Protein AF-K0TCQ5-F1 (afdb_monomer_lite)

Structure (mmCIF, N/CA/C/O backbone):
data_AF-K0TCQ5-F1
#
_entry.id   AF-K0TCQ5-F1
#
loop_
_atom_site.group_PDB
_atom_site.id
_atom_site.type_symbol
_atom_site.label_atom_id
_atom_site.label_alt_id
_atom_site.label_comp_id
_atom_site.label_asym_id
_atom_site.label_entity_id
_atom_site.label_seq_id
_atom_site.pdbx_PDB_ins_code
_atom_site.Cartn_x
_atom_site.Cartn_y
_atom_site.Cartn_z
_atom_site.occupancy
_atom_site.B_iso_or_equiv
_atom_site.auth_seq_id
_atom_site.auth_comp_id
_atom_site.auth_asym_id
_atom_site.auth_atom_id
_atom_site.pdbx_PDB_model_num
ATOM 1 N N . MET A 1 1 ? -23.735 -65.295 36.178 1.00 40.72 1 MET A N 1
ATOM 2 C CA . MET A 1 1 ? -23.630 -66.161 34.980 1.00 40.72 1 MET A CA 1
ATOM 3 C C . MET A 1 1 ? -24.907 -66.026 34.155 1.00 40.72 1 MET A C 1
ATOM 5 O O . MET A 1 1 ? -25.969 -66.213 34.727 1.00 40.72 1 MET A O 1
ATOM 9 N N . LYS A 1 2 ? -24.754 -65.728 32.850 1.00 41.25 2 LYS A N 1
ATOM 10 C CA . LYS A 1 2 ? -25.756 -65.654 31.752 1.00 41.25 2 LYS A CA 1
ATOM 11 C C . LYS A 1 2 ? -26.771 -64.496 31.845 1.00 41.25 2 LYS A C 1
ATOM 13 O O . LYS A 1 2 ? -27.712 -64.554 32.619 1.00 41.25 2 LYS A O 1
ATOM 18 N N . SER A 1 3 ? -26.485 -63.340 31.238 1.00 38.19 3 SER A N 1
ATOM 19 C CA . SER A 1 3 ? -26.512 -62.995 29.793 1.00 38.19 3 SER A CA 1
ATOM 20 C C . SER A 1 3 ? -27.933 -62.941 29.220 1.00 38.19 3 SER A C 1
ATOM 22 O O . SER A 1 3 ? -28.567 -63.977 29.031 1.00 38.19 3 SER A O 1
ATOM 24 N N . ARG A 1 4 ? -28.412 -61.718 28.955 1.00 47.84 4 ARG A N 1
ATOM 25 C CA . ARG A 1 4 ? -29.600 -61.395 28.155 1.00 47.84 4 ARG A CA 1
ATOM 26 C C . ARG A 1 4 ? -29.126 -60.575 26.956 1.00 47.84 4 ARG A C 1
ATOM 28 O O . ARG A 1 4 ? -28.666 -59.452 27.136 1.00 47.84 4 ARG A O 1
ATOM 35 N N . ASP A 1 5 ? -29.256 -61.155 25.769 1.00 48.56 5 ASP A N 1
ATOM 36 C CA . ASP A 1 5 ? -29.009 -60.499 24.487 1.00 48.56 5 ASP A CA 1
ATOM 37 C C . ASP A 1 5 ? -30.146 -59.523 24.157 1.00 48.56 5 ASP A C 1
ATOM 39 O O . ASP A 1 5 ? -31.309 -59.916 24.041 1.00 48.56 5 ASP A O 1
ATOM 43 N N . GLY A 1 6 ? -29.800 -58.246 23.995 1.00 47.75 6 GLY A N 1
ATOM 44 C CA . GLY A 1 6 ? -30.667 -57.205 23.449 1.00 47.75 6 G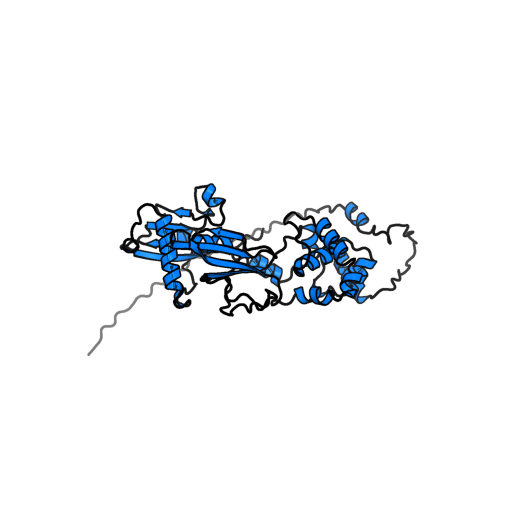LY A CA 1
ATOM 45 C C . GLY A 1 6 ? -30.266 -56.888 22.010 1.00 47.75 6 GLY A C 1
ATOM 46 O O . GLY A 1 6 ? -29.187 -56.356 21.768 1.00 47.75 6 GLY A O 1
ATOM 47 N N . ARG A 1 7 ? -31.139 -57.222 21.052 1.00 45.25 7 ARG A N 1
ATOM 48 C CA . ARG A 1 7 ? -31.020 -56.844 19.634 1.00 45.25 7 ARG A CA 1
ATOM 49 C C . ARG A 1 7 ? -31.186 -55.331 19.470 1.00 45.25 7 ARG A C 1
ATOM 51 O O . ARG A 1 7 ? -32.234 -54.794 19.815 1.00 45.25 7 ARG A O 1
ATOM 58 N N . VAL A 1 8 ? -30.196 -54.684 18.861 1.00 49.91 8 VAL A N 1
ATOM 59 C CA . VAL A 1 8 ? -30.285 -53.316 18.332 1.00 49.91 8 VAL A CA 1
ATOM 60 C C . VAL A 1 8 ? -30.713 -53.400 16.865 1.00 49.91 8 VAL A C 1
ATOM 62 O O . VAL A 1 8 ? -30.055 -54.058 16.060 1.00 49.91 8 VAL A O 1
ATOM 65 N N . GLY A 1 9 ? -31.842 -52.773 16.532 1.00 42.97 9 GLY A N 1
ATOM 66 C CA . GLY A 1 9 ? -32.308 -52.592 15.158 1.00 42.97 9 GLY A CA 1
ATOM 67 C C . GLY A 1 9 ? -31.630 -51.382 14.520 1.00 42.97 9 GLY A C 1
ATOM 68 O O . GLY A 1 9 ? -31.725 -50.275 15.044 1.00 42.97 9 GLY A O 1
ATOM 69 N N . ALA A 1 10 ? -30.946 -51.599 13.399 1.00 40.16 10 ALA A N 1
ATOM 70 C CA . ALA A 1 10 ? -30.372 -50.545 12.574 1.00 40.16 10 ALA A CA 1
ATOM 71 C C . ALA A 1 10 ? -31.459 -49.944 11.666 1.00 40.16 10 ALA A C 1
ATOM 73 O O . ALA A 1 10 ? -32.028 -50.643 10.827 1.00 40.16 10 ALA A O 1
ATOM 74 N N . ALA A 1 11 ? -31.746 -48.653 11.835 1.00 43.97 11 ALA A N 1
ATOM 75 C CA . ALA A 1 11 ? -32.572 -47.881 10.916 1.00 43.97 11 ALA A CA 1
ATOM 76 C C . ALA A 1 11 ? -31.704 -47.392 9.745 1.00 43.97 11 ALA A C 1
ATOM 78 O O . ALA A 1 11 ? -30.779 -46.603 9.931 1.00 43.97 11 ALA A O 1
ATOM 79 N N . GLN A 1 12 ? -31.993 -47.883 8.538 1.00 38.47 12 GLN A N 1
ATOM 80 C CA . GLN A 1 12 ? -31.442 -47.366 7.286 1.00 38.47 12 GLN A CA 1
ATOM 81 C C . GLN A 1 12 ? -32.159 -46.059 6.926 1.00 38.47 12 GLN A C 1
ATOM 83 O O . GLN A 1 12 ? -33.314 -46.075 6.507 1.00 38.47 12 GLN A O 1
ATOM 88 N N . GLY A 1 13 ? -31.473 -44.928 7.096 1.00 43.78 13 GLY A N 1
ATOM 89 C CA . GLY A 1 13 ? -31.882 -43.645 6.528 1.00 43.78 13 GLY A CA 1
ATOM 90 C C . GLY A 1 13 ? -31.473 -43.568 5.057 1.00 43.78 13 GLY A C 1
ATOM 91 O O . GLY A 1 13 ? -30.288 -43.649 4.739 1.00 43.78 13 GLY A O 1
ATOM 92 N N . GLN A 1 14 ? -32.454 -43.438 4.165 1.00 41.47 14 GLN A N 1
ATOM 93 C CA . GLN A 1 14 ? -32.250 -43.143 2.747 1.00 41.47 14 GLN A CA 1
ATOM 94 C C . GLN A 1 14 ? -31.788 -41.688 2.582 1.00 41.47 14 GLN A C 1
ATOM 96 O O . GLN A 1 14 ?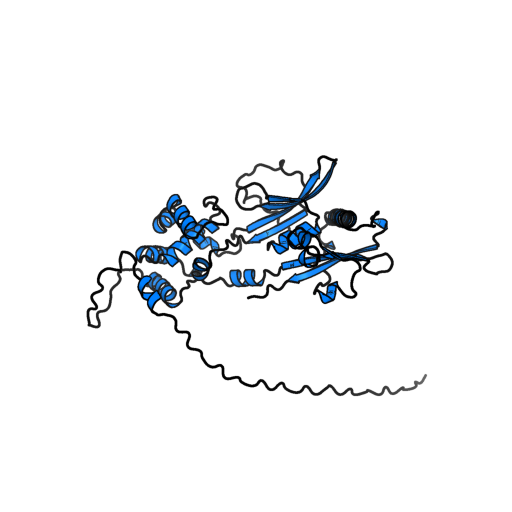 -32.422 -40.767 3.093 1.00 41.47 14 GLN A O 1
ATOM 101 N N . ALA A 1 15 ? -30.678 -41.494 1.869 1.00 41.69 15 ALA A N 1
ATOM 102 C CA . ALA A 1 15 ? -30.186 -40.180 1.470 1.00 41.69 15 ALA A CA 1
ATOM 103 C C . ALA A 1 15 ? -31.075 -39.584 0.357 1.00 41.69 15 ALA A C 1
ATOM 105 O O . ALA A 1 15 ? -31.532 -40.336 -0.509 1.00 41.69 15 ALA A O 1
ATOM 106 N N . PRO A 1 16 ? -31.319 -38.261 0.346 1.00 46.69 16 PRO A N 1
ATOM 107 C CA . PRO A 1 16 ? -32.113 -37.624 -0.693 1.00 46.69 16 PRO A CA 1
ATOM 108 C C . PRO A 1 16 ? -31.368 -37.604 -2.032 1.00 46.69 16 PRO A C 1
ATOM 110 O O . PRO A 1 16 ? -30.192 -37.251 -2.127 1.00 46.69 16 PRO A O 1
ATOM 113 N N . GLU A 1 17 ? -32.100 -37.994 -3.069 1.00 41.47 17 GLU A N 1
ATOM 114 C CA . GLU A 1 17 ? -31.701 -38.029 -4.469 1.00 41.47 17 GLU A CA 1
ATOM 115 C C . GLU A 1 17 ? -31.433 -36.600 -4.979 1.00 41.47 17 GLU A C 1
ATOM 117 O O . GLU A 1 17 ? -32.335 -35.769 -5.087 1.00 41.47 17 GLU A O 1
ATOM 122 N N . VAL A 1 18 ? -30.163 -36.292 -5.256 1.00 44.88 18 VAL A N 1
ATOM 123 C CA . VAL A 1 18 ? -29.735 -34.995 -5.797 1.00 44.88 18 VAL A CA 1
ATOM 124 C C . VAL A 1 18 ? -30.078 -34.943 -7.285 1.00 44.88 18 VAL A C 1
ATOM 126 O O . VAL A 1 18 ? -29.470 -35.628 -8.108 1.00 44.88 18 VAL A O 1
ATOM 129 N N . GLN A 1 19 ? -31.055 -34.106 -7.634 1.00 47.03 19 GLN A N 1
ATOM 130 C CA . GLN A 1 19 ? -31.408 -33.781 -9.015 1.00 47.03 19 GLN A CA 1
ATOM 131 C C . GLN A 1 19 ? -30.231 -33.079 -9.724 1.00 47.03 19 GLN A C 1
ATOM 133 O O . GLN A 1 19 ? -29.759 -32.047 -9.243 1.00 47.03 19 GLN A O 1
ATOM 138 N N . PRO A 1 20 ? -29.763 -33.567 -10.887 1.00 33.56 20 PRO A N 1
ATOM 139 C CA . PRO A 1 20 ? -28.707 -32.893 -11.630 1.00 33.56 20 PRO A CA 1
ATOM 140 C C . PRO A 1 20 ? -29.237 -31.614 -12.293 1.00 33.56 20 PRO A C 1
ATOM 142 O O . PRO A 1 20 ? -30.099 -31.652 -13.177 1.00 33.56 20 PRO A O 1
ATOM 145 N N . CYS A 1 21 ? -28.676 -30.472 -11.892 1.00 34.94 21 CYS A N 1
ATOM 146 C CA . CYS A 1 21 ? -28.865 -29.183 -12.549 1.00 34.94 21 CYS A CA 1
ATOM 147 C C . CYS A 1 21 ? -28.459 -29.277 -14.028 1.00 34.94 21 CYS A C 1
ATOM 149 O O . CYS A 1 21 ? -27.282 -29.389 -14.373 1.00 34.94 21 CYS A O 1
ATOM 151 N N . ARG A 1 22 ? -29.449 -29.203 -14.922 1.00 31.39 22 ARG A N 1
ATOM 152 C CA . ARG A 1 22 ? -29.235 -29.042 -16.363 1.00 31.39 22 ARG A CA 1
ATOM 153 C C . ARG A 1 22 ? -28.639 -27.657 -16.631 1.00 31.39 22 ARG A C 1
ATOM 155 O O . ARG A 1 22 ? -29.362 -26.670 -16.723 1.00 31.39 22 ARG A O 1
ATOM 162 N N . LEU A 1 23 ? -27.319 -27.594 -16.791 1.00 37.25 23 LEU A N 1
ATOM 163 C CA . LEU A 1 23 ? -26.617 -26.440 -17.352 1.00 37.25 23 LEU A CA 1
ATOM 164 C C . LEU A 1 23 ? -27.018 -26.275 -18.824 1.00 37.25 23 LEU A C 1
ATOM 166 O O . LEU A 1 23 ? -26.508 -26.951 -19.719 1.00 37.25 23 LEU A O 1
ATOM 170 N N . GLY A 1 24 ? -27.966 -25.374 -19.078 1.00 33.78 24 GLY A N 1
ATOM 171 C CA . GLY A 1 24 ? -28.281 -24.914 -20.423 1.00 33.78 24 GLY A CA 1
ATOM 172 C C . GLY A 1 24 ? -27.074 -24.199 -21.027 1.00 33.78 24 GLY A C 1
ATOM 173 O O . GLY A 1 24 ? -26.702 -23.117 -20.578 1.00 33.78 24 GLY A O 1
ATOM 174 N N . ARG A 1 25 ? -26.472 -24.788 -22.068 1.00 35.66 25 ARG A N 1
ATOM 175 C CA . ARG A 1 25 ? -25.500 -24.113 -22.939 1.00 35.66 25 ARG A CA 1
ATOM 176 C C . ARG A 1 25 ? -26.177 -22.913 -23.606 1.00 35.66 25 ARG A C 1
ATOM 178 O O . ARG A 1 25 ? -26.816 -23.060 -24.646 1.00 35.66 25 ARG A O 1
ATOM 185 N N . ARG A 1 26 ? -26.017 -21.716 -23.039 1.00 35.94 26 ARG A N 1
ATOM 186 C CA . ARG A 1 26 ? -26.209 -20.470 -23.787 1.00 35.94 26 ARG A CA 1
ATOM 187 C C . ARG A 1 26 ? -25.003 -20.310 -24.710 1.00 35.94 26 ARG A C 1
ATOM 189 O O . ARG A 1 26 ? -23.889 -20.097 -24.243 1.00 35.94 26 ARG A O 1
ATOM 196 N N . ARG A 1 27 ? -25.221 -20.461 -26.019 1.00 32.97 27 ARG A N 1
ATOM 197 C CA . ARG A 1 27 ? -24.284 -19.976 -27.039 1.00 32.97 27 ARG A CA 1
ATOM 198 C C . ARG A 1 27 ? -24.197 -18.460 -26.872 1.00 32.97 27 ARG A C 1
ATOM 200 O O . ARG A 1 27 ? -25.156 -17.763 -27.185 1.00 32.97 27 ARG A O 1
ATOM 207 N N . GLY A 1 28 ? -23.089 -17.985 -26.313 1.00 33.22 28 GLY A N 1
ATOM 208 C CA . GLY A 1 28 ? -22.748 -16.571 -26.314 1.00 33.22 28 GLY A CA 1
ATOM 209 C C . GLY A 1 28 ? -22.500 -16.125 -27.749 1.00 33.22 28 GLY A C 1
ATOM 210 O O . GLY A 1 28 ? -21.651 -16.682 -28.441 1.00 33.22 28 GLY A O 1
ATOM 211 N N . GLU A 1 29 ? -23.292 -15.160 -28.192 1.00 31.41 29 GLU A N 1
ATOM 212 C CA . GLU A 1 29 ? -23.040 -14.351 -29.376 1.00 31.41 29 GLU A CA 1
ATOM 213 C C . GLU A 1 29 ? -21.684 -13.655 -29.199 1.00 31.41 29 GLU A C 1
ATOM 215 O O . GLU A 1 29 ? -21.493 -12.877 -28.262 1.00 31.41 29 GLU A O 1
ATOM 220 N N . ILE A 1 30 ? -20.727 -13.960 -30.077 1.00 32.88 30 ILE A N 1
ATOM 221 C CA . ILE A 1 30 ? -19.458 -13.239 -30.156 1.00 32.88 30 ILE A CA 1
ATOM 222 C C . ILE A 1 30 ? -19.793 -11.845 -30.684 1.00 32.88 30 ILE A C 1
ATOM 224 O O . ILE A 1 30 ? -20.022 -11.653 -31.878 1.00 32.88 30 ILE A O 1
ATOM 228 N N . ARG A 1 31 ? -19.861 -10.865 -29.784 1.00 31.09 31 ARG A N 1
ATOM 229 C CA . ARG A 1 31 ? -19.844 -9.458 -30.175 1.00 31.09 31 ARG A CA 1
ATOM 230 C C . ARG A 1 31 ? -18.427 -9.142 -30.633 1.00 31.09 31 ARG A C 1
ATOM 232 O O . ARG A 1 31 ? -17.501 -9.149 -29.828 1.00 31.09 31 ARG A O 1
ATOM 239 N N . HIS A 1 32 ? -18.273 -8.889 -31.928 1.00 28.64 32 HIS A N 1
ATOM 240 C CA . HIS A 1 32 ? -17.079 -8.260 -32.472 1.00 28.64 32 HIS A CA 1
ATOM 241 C C . HIS A 1 32 ? -16.895 -6.906 -31.781 1.00 28.64 32 HIS A C 1
ATOM 243 O O . HIS A 1 32 ? -17.630 -5.956 -32.052 1.00 28.64 32 HIS A O 1
ATOM 249 N N . VAL A 1 33 ? -15.928 -6.831 -30.869 1.00 28.36 33 VAL A N 1
ATOM 250 C CA . VAL A 1 33 ? -15.372 -5.557 -30.425 1.00 28.36 33 VAL A CA 1
ATOM 251 C C . VAL A 1 33 ? -14.588 -5.026 -31.616 1.00 28.36 33 VAL A C 1
ATOM 253 O O . VAL A 1 33 ? -13.554 -5.576 -31.991 1.00 28.36 33 VAL A O 1
ATOM 256 N N . ARG A 1 34 ? -15.139 -4.005 -32.273 1.00 29.66 34 ARG A N 1
ATOM 257 C CA . ARG A 1 34 ? -14.387 -3.164 -33.199 1.00 29.66 34 ARG A CA 1
ATOM 258 C C . ARG A 1 34 ? -13.380 -2.410 -32.335 1.00 29.66 34 ARG A C 1
ATOM 260 O O . ARG A 1 34 ? -13.758 -1.488 -31.623 1.00 29.66 34 ARG A O 1
ATOM 267 N N . VAL A 1 35 ? -12.141 -2.882 -32.315 1.00 31.16 35 VAL A N 1
ATOM 268 C CA . VAL A 1 35 ? -11.014 -2.062 -31.878 1.00 31.16 35 VAL A CA 1
ATOM 269 C C . VAL A 1 35 ? -10.732 -1.146 -33.060 1.00 31.16 35 VAL A C 1
ATOM 271 O O . VAL A 1 35 ? -10.442 -1.629 -34.155 1.00 31.16 35 VAL A O 1
ATOM 274 N N . ASP A 1 36 ? -10.949 0.153 -32.870 1.00 32.97 36 ASP A N 1
ATOM 275 C CA . ASP A 1 36 ? -10.634 1.168 -33.867 1.00 32.97 36 ASP A CA 1
ATOM 276 C C . ASP A 1 36 ? -9.131 1.097 -34.172 1.00 32.97 36 ASP A C 1
ATOM 278 O O . ASP A 1 36 ? -8.290 1.478 -33.360 1.00 32.97 36 ASP A O 1
ATOM 282 N N . ALA A 1 37 ? -8.798 0.581 -35.356 1.00 37.81 37 ALA A N 1
ATOM 283 C CA . ALA A 1 37 ? -7.432 0.439 -35.861 1.00 37.81 37 ALA A CA 1
ATOM 284 C C . ALA A 1 37 ? -6.738 1.793 -36.131 1.00 37.81 37 ALA A C 1
ATOM 286 O O . ALA A 1 37 ? -5.564 1.834 -36.490 1.00 37.81 37 ALA A O 1
ATOM 287 N N . ASP A 1 38 ? -7.438 2.908 -35.916 1.00 35.41 38 ASP A N 1
ATOM 288 C CA . ASP A 1 38 ? -6.933 4.257 -36.167 1.00 35.41 38 ASP A CA 1
ATOM 289 C C . ASP A 1 38 ? -6.073 4.810 -35.012 1.00 35.41 38 ASP A C 1
ATOM 291 O O . ASP A 1 38 ? -5.444 5.858 -35.167 1.00 35.41 38 ASP A O 1
ATOM 295 N N . LEU A 1 39 ? -5.976 4.104 -33.873 1.00 39.94 39 LEU A N 1
ATOM 296 C CA . LEU A 1 39 ? -5.091 4.491 -32.762 1.00 39.94 39 LEU A CA 1
ATOM 297 C C . LEU A 1 39 ? -3.694 3.835 -32.814 1.00 39.94 39 LEU A C 1
ATOM 299 O O . LEU A 1 39 ? -2.766 4.343 -32.187 1.00 39.94 39 LEU A O 1
ATOM 303 N N . GLU A 1 40 ? -3.503 2.754 -33.580 1.00 44.16 40 GLU A N 1
ATOM 304 C CA . GLU A 1 40 ? -2.220 2.022 -33.623 1.00 44.16 40 GLU A CA 1
ATOM 305 C C . GLU A 1 40 ? -1.173 2.642 -34.563 1.00 44.16 40 GLU A C 1
ATOM 307 O O . GLU A 1 40 ? 0.026 2.456 -34.372 1.00 44.16 40 GLU A O 1
ATOM 312 N N . LEU A 1 41 ? -1.582 3.470 -35.526 1.00 41.53 41 LEU A N 1
ATOM 313 C CA . LEU A 1 41 ? -0.657 4.127 -36.464 1.00 41.53 41 LEU A CA 1
ATOM 314 C C . LEU A 1 41 ? -0.008 5.411 -35.917 1.00 41.53 41 LEU A C 1
ATOM 316 O O . LEU A 1 41 ? 0.901 5.964 -36.541 1.00 41.53 41 LEU A O 1
ATOM 320 N N . ALA A 1 42 ? -0.436 5.885 -34.744 1.00 41.75 42 ALA A N 1
ATOM 321 C CA . ALA A 1 42 ? 0.175 7.029 -34.066 1.00 41.75 42 ALA A CA 1
ATOM 322 C C . ALA A 1 42 ? 1.342 6.631 -33.139 1.00 41.75 42 ALA A C 1
ATOM 324 O O . ALA A 1 42 ? 2.229 7.449 -32.909 1.00 41.75 42 ALA A O 1
ATOM 325 N N . LEU A 1 43 ? 1.388 5.379 -32.666 1.00 46.28 43 LEU A N 1
ATOM 326 C CA . LEU A 1 43 ? 2.393 4.888 -31.708 1.00 46.28 43 LEU A CA 1
ATOM 327 C C . LEU A 1 43 ? 3.753 4.539 -32.340 1.00 46.28 43 LEU A C 1
ATOM 329 O O . LEU A 1 43 ? 4.732 4.362 -31.626 1.00 46.28 43 LEU A O 1
ATOM 333 N N . LEU A 1 44 ? 3.844 4.518 -33.673 1.00 44.81 44 LEU A N 1
ATOM 334 C CA . LEU A 1 44 ? 5.100 4.380 -34.427 1.00 44.81 44 LEU A CA 1
ATOM 335 C C . LEU A 1 44 ? 5.684 5.728 -34.889 1.00 44.81 44 LEU A C 1
ATOM 337 O O . LEU A 1 44 ? 6.632 5.758 -35.669 1.00 44.81 44 LEU A O 1
ATOM 341 N N . ARG A 1 45 ? 5.153 6.868 -34.425 1.00 43.19 45 ARG A N 1
ATOM 342 C CA . ARG A 1 45 ? 5.676 8.208 -34.755 1.00 43.19 45 ARG A CA 1
ATOM 343 C C . ARG A 1 45 ? 6.681 8.735 -33.728 1.00 43.19 45 ARG A C 1
ATOM 345 O O . ARG A 1 45 ? 6.651 9.913 -33.386 1.00 43.19 45 ARG A O 1
ATOM 352 N N . GLY A 1 46 ? 7.623 7.896 -33.304 1.00 45.47 46 GLY A N 1
ATOM 353 C CA . GLY A 1 46 ? 8.879 8.411 -32.763 1.00 45.47 46 GLY A CA 1
ATOM 354 C C . GLY A 1 46 ? 9.593 9.274 -33.823 1.00 45.47 46 GLY A C 1
ATOM 355 O O . GLY A 1 46 ? 9.412 9.044 -35.029 1.00 45.47 46 GLY A O 1
ATOM 356 N N . PRO A 1 47 ? 10.424 10.256 -33.428 1.00 45.19 47 PRO A N 1
ATOM 357 C CA . PRO A 1 47 ? 11.109 11.158 -34.362 1.00 45.19 47 PRO A CA 1
ATOM 358 C C . PRO A 1 47 ? 12.011 10.440 -35.387 1.00 45.19 47 PRO A C 1
ATOM 360 O O . PRO A 1 47 ? 12.381 11.048 -36.390 1.00 45.19 47 PRO A O 1
ATOM 363 N N . ALA A 1 48 ? 12.315 9.152 -35.184 1.00 45.69 48 ALA A N 1
ATOM 364 C CA . ALA A 1 48 ? 13.112 8.328 -36.090 1.00 45.69 48 ALA A CA 1
ATOM 365 C C . ALA A 1 48 ? 12.310 7.579 -37.180 1.00 45.69 48 ALA A C 1
ATOM 367 O O . ALA A 1 48 ? 12.883 7.228 -38.205 1.00 45.69 48 ALA A O 1
ATOM 368 N N . VAL A 1 49 ? 11.001 7.343 -37.010 1.00 48.72 49 VAL A N 1
ATOM 369 C CA . VAL A 1 49 ? 10.225 6.425 -37.884 1.00 48.72 49 VAL A CA 1
ATOM 370 C C . VAL A 1 49 ? 9.158 7.163 -38.716 1.00 48.72 49 VAL A C 1
ATOM 372 O O . VAL A 1 49 ? 8.646 6.643 -39.705 1.00 48.72 49 VAL A O 1
ATOM 375 N N . GLY A 1 50 ? 8.866 8.428 -38.389 1.00 41.66 50 GLY A N 1
ATOM 376 C CA . GLY A 1 50 ? 7.780 9.214 -38.989 1.00 41.66 50 GLY A CA 1
ATOM 377 C C . GLY A 1 50 ? 8.050 9.908 -40.334 1.00 41.66 50 GLY A C 1
ATOM 378 O O . GLY A 1 50 ? 7.186 10.659 -40.790 1.00 41.66 50 GLY A O 1
ATOM 379 N N . ARG A 1 51 ? 9.202 9.715 -40.994 1.00 44.44 51 ARG A N 1
ATOM 380 C CA . ARG A 1 51 ? 9.450 10.293 -42.331 1.00 44.44 51 ARG A CA 1
ATOM 381 C C . ARG A 1 51 ? 9.727 9.203 -43.360 1.00 44.44 51 ARG A C 1
ATOM 383 O O . ARG A 1 51 ? 10.829 8.687 -43.427 1.00 44.44 51 ARG A O 1
ATOM 390 N N . HIS A 1 52 ? 8.713 8.937 -44.185 1.00 46.28 52 HIS A N 1
ATOM 391 C CA . HIS A 1 52 ? 8.793 8.180 -45.437 1.00 46.28 52 HIS A CA 1
ATOM 392 C C . HIS A 1 52 ? 9.522 6.833 -45.345 1.00 46.28 52 HIS A C 1
ATOM 394 O O . HIS A 1 52 ? 10.570 6.640 -45.952 1.00 46.28 52 HIS A O 1
ATOM 400 N N . TRP A 1 53 ? 8.876 5.845 -44.725 1.00 56.00 53 TRP A N 1
ATOM 401 C CA . TRP A 1 53 ? 8.982 4.495 -45.273 1.00 56.00 53 TRP A CA 1
ATOM 402 C C . TRP A 1 53 ? 8.249 4.535 -46.612 1.00 56.00 53 TRP A C 1
ATOM 404 O O . TRP A 1 53 ? 7.025 4.441 -46.669 1.00 56.00 53 TRP A O 1
ATOM 414 N N . SER A 1 54 ? 8.973 4.842 -47.691 1.00 59.06 54 SER A N 1
ATOM 415 C CA . SER A 1 54 ? 8.468 4.552 -49.025 1.00 59.06 54 SER A CA 1
ATOM 416 C C . SER A 1 54 ? 8.176 3.062 -49.022 1.00 59.06 54 SER A C 1
ATOM 418 O O . SER A 1 54 ? 9.098 2.284 -48.799 1.00 59.06 54 SER A O 1
ATOM 420 N N . GLU A 1 55 ? 6.911 2.685 -49.185 1.00 55.50 55 GLU A N 1
ATOM 421 C CA . GLU A 1 55 ? 6.499 1.304 -49.412 1.00 55.50 55 GLU A CA 1
ATOM 422 C C . GLU A 1 55 ? 7.210 0.818 -50.685 1.00 55.50 55 GLU A C 1
ATOM 424 O O . GLU A 1 55 ? 6.672 0.921 -51.791 1.00 55.50 55 GLU A O 1
ATOM 429 N N . SER A 1 56 ? 8.463 0.370 -50.567 1.00 55.50 56 SER A N 1
ATOM 430 C CA . SER A 1 56 ? 9.121 -0.371 -51.624 1.00 55.50 56 SER A CA 1
ATOM 431 C C . SER A 1 56 ? 8.349 -1.677 -51.723 1.00 55.50 56 SER A C 1
ATOM 433 O O . SER A 1 56 ? 8.421 -2.558 -50.873 1.00 55.50 56 SER A O 1
ATOM 435 N N . ARG A 1 57 ? 7.489 -1.741 -52.742 1.00 54.75 57 ARG A N 1
ATOM 436 C CA . ARG A 1 57 ? 6.977 -3.000 -53.264 1.00 54.75 57 ARG A CA 1
ATOM 437 C C . ARG A 1 57 ? 8.186 -3.788 -53.729 1.00 54.75 57 ARG A C 1
ATOM 439 O O . ARG A 1 57 ? 8.693 -3.469 -54.792 1.00 54.75 57 ARG A O 1
ATOM 446 N N . ASP A 1 58 ? 8.630 -4.715 -52.902 1.00 59.09 58 ASP A N 1
ATOM 447 C CA . ASP A 1 58 ? 9.246 -5.999 -53.227 1.00 59.09 58 ASP A CA 1
ATOM 448 C C . ASP A 1 58 ? 9.592 -6.670 -51.886 1.00 59.09 58 ASP A C 1
ATOM 450 O O . ASP A 1 58 ? 9.588 -6.007 -50.849 1.00 59.09 58 ASP A O 1
ATOM 454 N N . ASP A 1 59 ? 9.798 -7.987 -51.877 1.00 63.53 59 ASP A N 1
ATOM 455 C CA . ASP A 1 59 ? 10.116 -8.815 -50.699 1.00 63.53 59 ASP A CA 1
ATOM 456 C C . ASP A 1 59 ? 11.500 -8.471 -50.087 1.00 63.53 59 ASP A C 1
ATOM 458 O O . ASP A 1 59 ? 12.369 -9.328 -49.926 1.00 63.53 59 ASP A O 1
ATOM 462 N N . GLU A 1 60 ? 11.751 -7.197 -49.796 1.00 75.06 60 GLU A N 1
ATOM 463 C CA . GLU A 1 60 ? 12.998 -6.697 -49.242 1.00 75.06 60 GLU A CA 1
ATOM 464 C C . GLU A 1 60 ? 13.013 -6.949 -47.733 1.00 75.06 60 GLU A C 1
ATOM 466 O O . GLU A 1 60 ? 12.274 -6.346 -46.951 1.00 75.06 60 GLU A O 1
ATOM 471 N N . GLU A 1 61 ? 13.868 -7.882 -47.318 1.00 79.38 61 GLU A N 1
ATOM 472 C CA . GLU A 1 61 ? 14.179 -8.100 -45.911 1.00 79.38 61 GLU A CA 1
ATOM 473 C C . GLU A 1 61 ? 14.712 -6.797 -45.292 1.00 79.38 61 GLU A C 1
ATOM 475 O O . GLU A 1 61 ? 15.708 -6.225 -45.741 1.00 79.38 61 GLU A O 1
ATOM 480 N N . LEU A 1 62 ? 14.047 -6.322 -44.237 1.00 82.94 62 LEU A N 1
ATOM 481 C CA . LEU A 1 62 ? 14.494 -5.168 -43.463 1.00 82.94 62 LEU A CA 1
ATOM 482 C C . LEU A 1 62 ? 15.602 -5.595 -42.497 1.00 82.94 62 LEU A C 1
ATOM 484 O O . LEU A 1 62 ? 15.365 -6.363 -41.562 1.00 82.94 62 LEU A O 1
ATOM 488 N N . TYR A 1 63 ? 16.806 -5.062 -42.696 1.00 87.19 63 TYR A N 1
ATOM 489 C CA . TYR A 1 63 ? 17.940 -5.299 -41.807 1.00 87.19 63 TYR A CA 1
ATOM 490 C C . TYR A 1 63 ? 18.007 -4.224 -40.720 1.00 87.19 63 TYR A C 1
ATOM 492 O O . TYR A 1 63 ? 18.154 -3.036 -41.004 1.00 87.19 63 TYR A O 1
ATOM 500 N N . ILE A 1 64 ? 17.926 -4.661 -39.465 1.00 88.88 64 ILE A N 1
ATOM 501 C CA . ILE A 1 64 ? 18.095 -3.819 -38.280 1.00 88.88 64 ILE A CA 1
ATOM 502 C C . ILE A 1 64 ? 19.395 -4.250 -37.598 1.00 88.88 64 ILE A C 1
ATOM 504 O O . ILE A 1 64 ? 19.492 -5.375 -37.110 1.00 88.88 64 ILE A O 1
ATOM 508 N N . ASP A 1 65 ? 20.389 -3.362 -37.560 1.00 94.44 65 ASP A N 1
ATOM 509 C CA . ASP A 1 65 ? 21.684 -3.610 -36.911 1.00 94.44 65 ASP A CA 1
ATOM 510 C C . ASP A 1 65 ? 21.576 -3.418 -35.389 1.00 94.44 65 ASP A C 1
ATOM 512 O O . ASP A 1 65 ? 22.033 -2.421 -34.832 1.00 94.44 65 ASP A O 1
ATOM 516 N N . GLN A 1 66 ? 20.839 -4.313 -34.726 1.00 95.06 66 GLN A N 1
ATOM 517 C CA . GLN A 1 66 ? 20.578 -4.292 -33.282 1.00 95.06 66 GLN A CA 1
ATOM 518 C C . GLN A 1 66 ? 20.614 -5.709 -32.696 1.00 95.06 66 GLN A C 1
ATOM 520 O O . GLN A 1 66 ? 20.560 -6.700 -33.422 1.00 95.06 66 GLN A O 1
ATOM 525 N N . ASP A 1 67 ? 20.682 -5.808 -31.365 1.00 95.69 67 ASP A N 1
ATOM 526 C CA . ASP A 1 67 ? 20.667 -7.090 -30.650 1.00 95.69 67 ASP A CA 1
ATOM 527 C C . ASP A 1 67 ? 19.345 -7.849 -30.910 1.00 95.69 67 ASP A C 1
ATOM 529 O O . ASP A 1 67 ? 18.284 -7.415 -30.439 1.00 95.69 67 ASP A O 1
ATOM 533 N N . PRO A 1 68 ? 19.375 -9.003 -31.611 1.00 96.00 68 PRO A N 1
ATOM 534 C CA . PRO A 1 68 ? 18.164 -9.746 -31.940 1.00 96.00 68 PRO A CA 1
ATOM 535 C C . PRO A 1 68 ? 17.464 -10.311 -30.698 1.00 96.00 68 PRO A C 1
ATOM 537 O O . PRO A 1 68 ? 16.247 -10.505 -30.721 1.00 96.00 68 PRO A O 1
ATOM 540 N N . ALA A 1 69 ? 18.191 -10.564 -29.602 1.00 96.94 69 ALA A N 1
ATOM 541 C CA . ALA A 1 69 ? 17.595 -11.063 -28.366 1.00 96.94 69 ALA A CA 1
ATOM 542 C C . ALA A 1 69 ? 16.774 -9.973 -27.666 1.00 96.94 69 ALA A C 1
ATOM 544 O O . ALA A 1 69 ? 15.640 -10.228 -27.260 1.00 96.94 69 ALA A O 1
ATOM 545 N N . ALA A 1 70 ? 17.309 -8.752 -27.579 1.00 96.44 70 ALA A N 1
ATOM 546 C CA . ALA A 1 70 ? 16.581 -7.604 -27.044 1.00 96.44 70 ALA A CA 1
ATOM 547 C C . ALA A 1 70 ? 15.389 -7.229 -27.937 1.00 96.44 70 ALA A C 1
ATOM 549 O O . ALA A 1 70 ? 14.282 -7.016 -27.442 1.00 96.44 70 ALA A O 1
ATOM 550 N N . PHE A 1 71 ? 15.592 -7.229 -29.258 1.00 96.69 71 PHE A N 1
ATOM 551 C CA . PHE A 1 71 ? 14.539 -6.916 -30.220 1.00 96.69 71 PHE A CA 1
ATOM 552 C C . PHE A 1 71 ? 13.375 -7.909 -30.156 1.00 96.69 71 PHE A C 1
ATOM 554 O O . PHE A 1 71 ? 12.219 -7.502 -30.236 1.00 96.69 71 PHE A O 1
ATOM 561 N N . LYS A 1 72 ? 13.652 -9.203 -29.939 1.00 97.06 72 LYS A N 1
ATOM 562 C CA . LYS A 1 72 ? 12.609 -10.219 -29.742 1.00 97.06 72 LYS A CA 1
ATOM 563 C C . LYS A 1 72 ? 11.678 -9.865 -28.576 1.00 97.06 72 LYS A C 1
ATOM 565 O O . LYS A 1 72 ? 10.465 -9.922 -28.744 1.00 97.06 72 LYS A O 1
ATOM 570 N N . VAL A 1 73 ? 12.234 -9.468 -27.430 1.00 96.81 73 VAL A N 1
ATOM 571 C CA . VAL A 1 73 ? 11.443 -9.080 -26.248 1.00 96.81 73 VAL A CA 1
ATOM 572 C C . VAL A 1 73 ? 10.585 -7.846 -26.548 1.00 96.81 73 VAL A C 1
ATOM 574 O O . VAL A 1 73 ? 9.399 -7.820 -26.225 1.00 96.81 73 VAL A O 1
ATOM 577 N N . LEU A 1 74 ? 11.149 -6.840 -27.224 1.00 96.81 74 LEU A N 1
ATOM 578 C CA . LEU A 1 74 ? 10.401 -5.639 -27.615 1.00 96.81 74 LEU A CA 1
ATOM 579 C C . LEU A 1 74 ? 9.301 -5.938 -28.635 1.00 96.81 74 LEU A C 1
ATOM 581 O O . LEU A 1 74 ? 8.233 -5.333 -28.582 1.00 96.81 74 LEU A O 1
ATOM 585 N N . LEU A 1 75 ? 9.524 -6.894 -29.535 1.00 95.88 75 LEU A N 1
ATOM 586 C CA . LEU A 1 75 ? 8.511 -7.353 -30.477 1.00 95.88 75 LEU A CA 1
ATOM 587 C C . LEU A 1 75 ? 7.352 -8.058 -29.765 1.00 95.88 75 LEU A C 1
ATOM 589 O O . LEU A 1 75 ? 6.193 -7.836 -30.115 1.00 95.88 75 LEU A O 1
ATOM 593 N N . ASP A 1 76 ? 7.644 -8.870 -28.752 1.00 96.12 76 ASP A N 1
ATOM 594 C CA . ASP A 1 76 ? 6.615 -9.510 -27.931 1.00 96.12 76 ASP A CA 1
ATOM 595 C C . ASP A 1 76 ? 5.835 -8.475 -27.094 1.00 96.12 76 ASP A C 1
ATOM 597 O O . ASP A 1 76 ? 4.608 -8.575 -26.984 1.00 96.12 76 ASP A O 1
ATOM 601 N N . TYR A 1 77 ? 6.498 -7.415 -26.614 1.00 95.75 77 TYR A N 1
ATOM 602 C CA . TYR A 1 77 ? 5.835 -6.251 -26.014 1.00 95.75 77 TYR A CA 1
ATOM 603 C C . TYR A 1 77 ? 4.921 -5.523 -27.012 1.00 95.75 77 TYR A C 1
ATOM 605 O O . TYR A 1 77 ? 3.757 -5.297 -26.701 1.00 95.75 77 TYR A O 1
ATOM 613 N N . MET A 1 78 ? 5.383 -5.226 -28.233 1.00 94.00 78 MET A N 1
ATOM 614 C CA . MET A 1 78 ? 4.552 -4.578 -29.263 1.00 94.00 78 MET A CA 1
ATOM 615 C C . MET A 1 78 ? 3.306 -5.399 -29.621 1.00 94.00 78 MET A C 1
ATOM 617 O O . MET A 1 78 ? 2.265 -4.834 -29.931 1.00 94.00 78 MET A O 1
ATOM 621 N N . ARG A 1 79 ? 3.393 -6.733 -29.563 1.00 94.56 79 ARG A N 1
ATOM 622 C CA . ARG A 1 79 ? 2.262 -7.633 -29.848 1.00 94.56 79 ARG A CA 1
ATOM 623 C C . ARG A 1 79 ? 1.259 -7.736 -28.707 1.00 94.56 79 ARG A C 1
ATOM 625 O O . ARG A 1 79 ? 0.077 -7.944 -28.958 1.00 94.56 79 ARG A O 1
ATOM 632 N N . SER A 1 80 ? 1.736 -7.700 -27.466 1.00 93.12 80 SER A N 1
ATOM 633 C CA . SER A 1 80 ? 0.912 -7.982 -26.285 1.00 93.12 80 SER A CA 1
ATOM 634 C C . SER A 1 80 ? 0.506 -6.734 -25.502 1.00 93.12 80 SER A C 1
ATOM 636 O O . SER A 1 80 ? -0.396 -6.809 -24.671 1.00 93.12 80 SER A O 1
ATOM 638 N N . GLY A 1 81 ? 1.180 -5.606 -25.737 1.00 91.62 81 GLY A N 1
ATOM 639 C CA . GLY A 1 81 ? 1.090 -4.390 -24.931 1.00 91.62 81 GLY A CA 1
ATOM 640 C C . GLY A 1 81 ? 1.732 -4.511 -23.543 1.00 91.62 81 GLY A C 1
ATOM 641 O O . GLY A 1 81 ? 1.698 -3.545 -22.787 1.00 91.62 81 GLY A O 1
ATOM 642 N N . MET A 1 82 ? 2.313 -5.670 -23.201 1.00 92.06 82 MET A N 1
ATOM 643 C CA . MET A 1 82 ? 2.846 -5.985 -21.875 1.00 92.06 82 MET A CA 1
ATOM 644 C C . MET A 1 82 ? 4.238 -6.613 -21.959 1.00 92.06 82 MET A C 1
ATOM 646 O O . MET A 1 82 ? 4.545 -7.360 -22.880 1.00 92.06 82 MET A O 1
ATOM 650 N N . ILE A 1 83 ? 5.089 -6.346 -20.973 1.00 92.38 83 ILE A N 1
ATOM 651 C CA . ILE A 1 83 ? 6.418 -6.952 -20.867 1.00 92.38 83 ILE A CA 1
ATOM 652 C C . ILE A 1 83 ? 6.613 -7.568 -19.485 1.00 92.38 83 ILE A C 1
ATOM 654 O O . ILE A 1 83 ? 6.220 -6.996 -18.464 1.00 92.38 83 ILE A O 1
ATOM 658 N N . GLN A 1 84 ? 7.214 -8.753 -19.436 1.00 88.00 84 GLN A N 1
ATOM 659 C CA . GLN A 1 84 ? 7.591 -9.365 -18.168 1.00 88.00 84 GLN A CA 1
ATOM 660 C C . GLN A 1 84 ? 8.807 -8.639 -17.602 1.00 88.00 84 GLN A C 1
ATOM 662 O O . GLN A 1 84 ? 9.826 -8.498 -18.273 1.00 88.00 84 GLN A O 1
ATOM 667 N N . VAL A 1 85 ? 8.744 -8.221 -16.337 1.00 83.75 85 VAL A N 1
ATOM 668 C CA . VAL A 1 85 ? 9.848 -7.488 -15.686 1.00 83.75 85 VAL A CA 1
ATOM 669 C C . VAL A 1 85 ? 11.146 -8.301 -15.702 1.00 83.75 85 VAL A C 1
ATOM 671 O O . VAL A 1 85 ? 12.224 -7.742 -15.862 1.00 83.75 85 VAL A O 1
ATOM 674 N N . SER A 1 86 ? 11.051 -9.629 -15.577 1.00 85.50 86 SER A N 1
ATOM 675 C CA . SER A 1 86 ? 12.197 -10.545 -15.642 1.00 85.50 86 SER A CA 1
ATOM 676 C C . SER A 1 86 ? 12.897 -10.577 -17.004 1.00 85.50 86 SER A C 1
ATOM 678 O O . SER A 1 86 ? 14.047 -11.000 -17.080 1.00 85.50 86 SER A O 1
ATOM 680 N N . GLU A 1 87 ? 12.219 -10.157 -18.074 1.00 90.75 87 GLU A N 1
ATOM 681 C CA . GLU A 1 87 ? 12.768 -10.101 -19.434 1.00 90.75 87 GLU A CA 1
ATOM 682 C C . GLU A 1 87 ? 13.415 -8.743 -19.743 1.00 90.75 87 GLU A C 1
ATOM 684 O O . GLU A 1 87 ? 14.163 -8.611 -20.713 1.00 90.75 87 GLU A O 1
ATOM 689 N N . VAL A 1 88 ? 13.182 -7.735 -18.897 1.00 89.81 88 VAL A N 1
ATOM 690 C CA . VAL A 1 88 ? 13.728 -6.387 -19.060 1.00 89.81 88 VAL A CA 1
ATOM 691 C C . VAL A 1 88 ? 15.173 -6.347 -18.567 1.00 89.81 88 VAL A C 1
ATOM 693 O O . VAL A 1 88 ? 15.450 -6.257 -17.372 1.00 89.81 88 VAL A O 1
ATOM 696 N N . ASN A 1 89 ? 16.116 -6.391 -19.507 1.00 92.75 89 ASN A N 1
ATOM 697 C CA . ASN A 1 89 ? 17.544 -6.211 -19.247 1.00 92.75 89 ASN A CA 1
ATOM 698 C C . ASN A 1 89 ? 18.059 -4.849 -19.778 1.00 92.75 89 ASN A C 1
ATOM 700 O O . ASN A 1 89 ? 17.303 -4.082 -20.374 1.00 92.75 89 ASN A O 1
ATOM 704 N N . LYS A 1 90 ? 19.354 -4.543 -19.577 1.00 94.62 90 LYS A N 1
ATOM 705 C CA . LYS A 1 90 ? 19.968 -3.281 -20.046 1.00 94.62 90 LYS A CA 1
ATOM 706 C C . LYS A 1 90 ? 19.765 -3.067 -21.544 1.00 94.62 90 LYS A C 1
ATOM 708 O O . LYS A 1 90 ? 19.364 -1.984 -21.949 1.00 94.62 90 LYS A O 1
ATOM 713 N N . ASN A 1 91 ? 20.024 -4.099 -22.347 1.00 95.62 91 ASN A N 1
ATOM 714 C CA . ASN A 1 91 ? 19.949 -4.018 -23.804 1.00 95.62 91 ASN A CA 1
ATOM 715 C C . ASN A 1 91 ? 18.512 -3.761 -24.263 1.00 95.62 91 ASN A C 1
ATOM 717 O O . ASN A 1 91 ? 18.303 -2.955 -25.159 1.00 95.62 91 ASN A O 1
ATOM 721 N N . VAL A 1 92 ? 17.527 -4.396 -23.619 1.00 96.00 92 VAL A N 1
ATOM 722 C CA . VAL A 1 92 ? 16.098 -4.179 -23.899 1.00 96.00 92 VAL A CA 1
ATOM 723 C C . VAL A 1 92 ? 15.710 -2.724 -23.650 1.00 96.00 92 VAL A C 1
ATOM 725 O O . VAL A 1 92 ? 15.077 -2.116 -24.505 1.00 96.00 92 VAL A O 1
ATOM 728 N N . LEU A 1 93 ? 16.116 -2.145 -22.517 1.00 95.25 93 LEU A N 1
ATOM 729 C CA . LEU A 1 93 ? 15.780 -0.760 -22.184 1.00 95.25 93 LEU A CA 1
ATOM 730 C C . LEU A 1 93 ? 16.494 0.265 -23.073 1.00 95.25 93 LEU A C 1
ATOM 732 O O . LEU A 1 93 ? 15.860 1.215 -23.523 1.00 95.25 93 LEU A O 1
ATOM 736 N N . LEU A 1 94 ? 17.784 0.060 -23.357 1.00 95.94 94 LEU A N 1
ATOM 737 C CA . LEU A 1 94 ? 18.543 0.922 -24.270 1.00 95.94 94 LEU A CA 1
ATOM 738 C C . LEU A 1 94 ? 17.961 0.876 -25.686 1.00 95.94 94 LEU A C 1
ATOM 740 O O . LEU A 1 94 ? 17.822 1.910 -26.334 1.00 95.94 94 LEU A O 1
ATOM 744 N N . LEU A 1 95 ? 17.580 -0.315 -26.155 1.00 96.25 95 LEU A N 1
ATOM 745 C CA . LEU A 1 95 ? 16.950 -0.477 -27.459 1.00 96.25 95 LEU A CA 1
ATOM 746 C C . LEU A 1 95 ? 15.541 0.134 -27.485 1.00 96.25 95 LEU A C 1
ATOM 748 O O . LEU A 1 95 ? 15.178 0.759 -28.475 1.00 96.25 95 LEU A O 1
ATOM 752 N N . ALA A 1 96 ? 14.766 0.016 -26.403 1.00 96.69 96 ALA A N 1
ATOM 753 C CA . ALA A 1 96 ? 13.462 0.668 -26.283 1.00 96.69 96 ALA A CA 1
ATOM 754 C C . ALA A 1 96 ? 13.578 2.199 -26.352 1.00 96.69 96 ALA A C 1
ATOM 756 O O . ALA A 1 96 ? 12.791 2.843 -27.045 1.00 96.69 96 ALA A O 1
ATOM 757 N N . GLU A 1 97 ? 14.572 2.775 -25.670 1.00 95.56 97 GLU A N 1
ATOM 758 C CA . GLU A 1 97 ? 14.872 4.208 -25.732 1.00 95.56 97 GLU A CA 1
ATOM 759 C C . GLU A 1 97 ? 15.314 4.628 -27.141 1.00 95.56 97 GLU A C 1
ATOM 761 O O . GLU A 1 97 ? 14.763 5.581 -27.691 1.00 95.56 97 GLU A O 1
ATOM 766 N N . PHE A 1 98 ? 16.217 3.871 -27.773 1.00 95.19 98 PHE A N 1
ATOM 767 C CA . PHE A 1 98 ? 16.669 4.119 -29.146 1.00 95.19 98 PHE A CA 1
ATOM 768 C C . PHE A 1 98 ? 15.524 4.085 -30.170 1.00 95.19 98 PHE A C 1
ATOM 770 O O . PHE A 1 98 ? 15.450 4.939 -31.054 1.00 95.19 98 PHE A O 1
ATOM 777 N N . LEU A 1 99 ? 14.613 3.117 -30.046 1.00 94.12 99 LEU A N 1
ATOM 778 C CA . LEU A 1 99 ? 13.451 2.975 -30.926 1.00 94.12 99 LEU A CA 1
ATOM 779 C C . LEU A 1 99 ? 12.341 4.001 -30.631 1.00 94.12 99 LEU A C 1
ATOM 781 O O . LEU A 1 99 ? 11.364 4.062 -31.377 1.00 94.12 99 LEU A O 1
ATOM 785 N N . GLY A 1 100 ? 12.470 4.808 -29.572 1.00 94.12 100 GLY A N 1
ATOM 786 C CA . GLY A 1 100 ? 11.460 5.791 -29.179 1.00 94.12 100 GLY A CA 1
ATOM 787 C C . GLY A 1 100 ? 10.183 5.150 -28.638 1.00 94.12 100 GLY A C 1
ATOM 788 O O . GLY A 1 100 ? 9.087 5.646 -28.886 1.00 94.12 100 GLY A O 1
ATOM 789 N N . MET A 1 101 ? 10.299 4.033 -27.915 1.00 95.12 101 MET A N 1
ATOM 790 C CA . MET A 1 101 ? 9.164 3.335 -27.301 1.00 95.12 101 MET A CA 1
ATOM 791 C C . MET A 1 101 ? 8.734 4.045 -26.012 1.00 95.12 101 MET A C 1
ATOM 793 O O . MET A 1 101 ? 8.866 3.505 -24.912 1.00 95.12 101 MET A O 1
ATOM 797 N N . GLU A 1 102 ? 8.236 5.276 -26.155 1.00 92.44 102 GLU A N 1
ATOM 798 C CA . GLU A 1 102 ? 7.971 6.217 -25.058 1.00 92.44 102 GLU A CA 1
ATOM 799 C C . GLU A 1 102 ? 7.141 5.595 -23.935 1.00 92.44 102 GLU A C 1
ATOM 801 O O . GLU A 1 102 ? 7.487 5.744 -22.772 1.00 92.44 102 GLU A O 1
ATOM 806 N N . THR A 1 103 ? 6.106 4.814 -24.253 1.00 92.44 103 THR A N 1
ATOM 807 C CA . THR A 1 103 ? 5.263 4.170 -23.235 1.00 92.44 103 THR A CA 1
ATOM 808 C C . THR A 1 103 ? 6.049 3.212 -22.333 1.00 92.44 103 THR A C 1
ATOM 810 O O . THR A 1 103 ? 5.901 3.258 -21.112 1.00 92.44 103 THR A O 1
ATOM 813 N N . LEU A 1 104 ? 6.923 2.378 -22.905 1.00 93.00 104 LEU A N 1
ATOM 814 C CA . LEU A 1 104 ? 7.769 1.459 -22.138 1.00 93.00 104 LEU A CA 1
ATOM 815 C C . LEU A 1 104 ? 8.860 2.210 -21.367 1.00 93.00 104 LEU A C 1
ATOM 817 O O . LEU A 1 104 ? 9.137 1.897 -20.206 1.00 93.00 104 LEU A O 1
ATOM 821 N N . VAL A 1 105 ? 9.460 3.216 -22.001 1.00 94.38 105 VAL A N 1
ATOM 822 C CA . VAL A 1 105 ? 10.502 4.059 -21.407 1.00 94.38 105 VAL A CA 1
ATOM 823 C C . VAL A 1 105 ? 9.946 4.824 -20.204 1.00 94.38 105 VAL A C 1
ATOM 825 O O . VAL A 1 105 ? 10.489 4.711 -19.108 1.00 94.38 105 VAL A O 1
ATOM 828 N N . SER A 1 106 ? 8.823 5.526 -20.362 1.00 92.94 106 SER A N 1
ATOM 829 C CA . SER A 1 106 ? 8.128 6.239 -19.288 1.00 92.94 106 SER A CA 1
ATOM 830 C C . SER A 1 106 ? 7.738 5.300 -18.155 1.00 92.94 106 SER A C 1
ATOM 832 O O . SER A 1 106 ? 8.045 5.584 -17.001 1.00 92.94 106 SER A O 1
ATOM 834 N N . ALA A 1 107 ? 7.148 4.142 -18.465 1.00 89.75 107 ALA A N 1
ATOM 835 C CA . ALA A 1 107 ? 6.775 3.178 -17.437 1.00 89.75 107 ALA A CA 1
ATOM 836 C C . ALA A 1 107 ? 7.981 2.669 -16.642 1.00 89.75 107 ALA A C 1
ATOM 838 O O . ALA A 1 107 ? 7.906 2.505 -15.423 1.00 89.75 107 ALA A O 1
ATOM 839 N N . THR A 1 108 ? 9.108 2.457 -17.321 1.00 89.88 108 THR A N 1
ATOM 840 C CA . THR A 1 108 ? 10.374 2.081 -16.689 1.00 89.88 108 THR A CA 1
ATOM 841 C C . THR A 1 108 ? 10.867 3.184 -15.759 1.00 89.88 108 THR A C 1
ATOM 843 O O . THR A 1 108 ? 11.154 2.892 -14.602 1.00 89.88 108 THR A O 1
ATOM 846 N N . LYS A 1 109 ? 10.921 4.438 -16.227 1.00 90.38 109 LYS A N 1
ATOM 847 C CA . LYS A 1 109 ? 11.361 5.606 -15.442 1.00 90.38 109 LYS A CA 1
ATOM 848 C C . LYS A 1 109 ? 10.506 5.808 -14.197 1.00 90.38 109 LYS A C 1
ATOM 850 O O . LYS A 1 109 ? 11.041 5.889 -13.093 1.00 90.38 109 LYS A O 1
ATOM 855 N N . ILE A 1 110 ? 9.183 5.783 -14.367 1.00 85.31 110 ILE A N 1
ATOM 856 C CA . ILE A 1 110 ? 8.221 5.872 -13.269 1.00 85.31 110 ILE A CA 1
ATOM 857 C C . ILE A 1 110 ? 8.505 4.756 -12.269 1.00 85.31 110 ILE A C 1
ATOM 859 O O . ILE A 1 110 ? 8.822 5.035 -11.118 1.00 85.31 110 ILE A O 1
ATOM 863 N N . ARG A 1 111 ? 8.498 3.491 -12.711 1.00 80.25 111 ARG A N 1
ATOM 864 C CA . ARG A 1 111 ? 8.764 2.339 -11.838 1.00 80.25 111 ARG A CA 1
ATOM 865 C C . ARG A 1 111 ? 10.110 2.459 -11.120 1.00 80.25 111 ARG A C 1
ATOM 867 O O . ARG A 1 111 ? 10.228 2.016 -9.983 1.00 80.25 111 ARG A O 1
ATOM 874 N N . TRP A 1 112 ? 11.122 3.037 -11.750 1.00 82.94 112 TRP A N 1
ATOM 875 C CA . TRP A 1 112 ? 12.444 3.207 -11.162 1.00 82.94 112 TRP A CA 1
ATOM 876 C C . TRP A 1 112 ? 12.459 4.272 -10.066 1.00 82.94 112 TRP A C 1
ATOM 878 O O . TRP A 1 112 ? 12.875 3.972 -8.948 1.00 82.94 112 TRP A O 1
ATOM 888 N N . LEU A 1 113 ? 11.951 5.477 -10.348 1.00 77.75 113 LEU A N 1
ATOM 889 C CA . LEU A 1 113 ? 11.920 6.598 -9.401 1.00 77.75 113 LEU A CA 1
ATOM 890 C C . LEU A 1 113 ? 11.119 6.242 -8.143 1.00 77.75 113 LEU A C 1
ATOM 892 O O . LEU A 1 113 ? 11.572 6.426 -7.010 1.00 77.75 113 LEU A O 1
ATOM 896 N N . VAL A 1 114 ? 9.963 5.627 -8.382 1.00 69.06 114 VAL A N 1
ATOM 897 C CA . VAL A 1 114 ? 9.056 5.059 -7.387 1.00 69.06 114 VAL A CA 1
ATOM 898 C C . VAL A 1 114 ? 9.778 4.102 -6.435 1.00 69.06 114 VAL A C 1
ATOM 900 O O . VAL A 1 114 ? 9.609 4.186 -5.219 1.00 69.06 114 VAL A O 1
ATOM 903 N N . ASN A 1 115 ? 10.605 3.208 -6.979 1.00 66.62 115 ASN A N 1
ATOM 904 C CA . ASN A 1 115 ? 11.232 2.126 -6.221 1.00 66.62 115 ASN A CA 1
ATOM 905 C C . ASN A 1 115 ? 12.613 2.466 -5.658 1.00 66.62 115 ASN A C 1
ATOM 907 O O . ASN A 1 115 ? 13.089 1.765 -4.768 1.00 66.62 115 ASN A O 1
ATOM 911 N N . LEU A 1 116 ? 13.272 3.524 -6.135 1.00 64.75 116 LEU A N 1
ATOM 912 C CA . LEU A 1 116 ? 14.508 4.002 -5.518 1.00 64.75 116 LEU A CA 1
ATOM 913 C C . LEU A 1 116 ? 14.233 4.574 -4.122 1.00 64.75 116 LEU A C 1
ATOM 915 O O . LEU A 1 116 ? 15.139 4.588 -3.295 1.00 64.75 116 LEU A O 1
ATOM 919 N N . GLY A 1 117 ? 13.006 5.039 -3.823 1.00 55.34 117 GLY A N 1
ATOM 920 C CA . GLY A 1 117 ? 12.665 5.736 -2.562 1.00 55.34 117 GLY A CA 1
ATOM 921 C C . GLY A 1 117 ? 13.537 6.969 -2.303 1.00 55.34 117 GLY A C 1
ATOM 922 O O . GLY A 1 117 ? 13.616 7.495 -1.190 1.00 55.34 117 GLY A O 1
ATOM 923 N N . ARG A 1 118 ? 14.257 7.386 -3.345 1.00 55.16 118 ARG A N 1
ATOM 924 C CA . ARG A 1 118 ? 15.160 8.525 -3.377 1.00 55.16 118 ARG A CA 1
ATOM 925 C C . ARG A 1 118 ? 14.772 9.557 -4.418 1.00 55.16 118 ARG A C 1
ATOM 927 O O . ARG A 1 118 ? 15.397 10.606 -4.399 1.00 55.16 118 ARG A O 1
ATOM 934 N N . GLY A 1 119 ? 13.751 9.277 -5.230 1.00 55.91 119 GLY A N 1
ATOM 935 C CA . GLY A 1 119 ? 13.177 10.289 -6.099 1.00 55.91 119 GLY A CA 1
ATOM 936 C C . GLY A 1 119 ? 12.656 11.484 -5.296 1.00 55.91 119 GLY A C 1
ATOM 937 O O . GLY A 1 119 ? 12.432 11.353 -4.082 1.00 55.91 119 GLY A O 1
ATOM 938 N N . PRO A 1 120 ? 12.478 12.641 -5.949 1.00 57.53 120 PRO A N 1
ATOM 939 C CA . PRO A 1 120 ? 11.928 13.829 -5.319 1.00 57.53 120 PRO A CA 1
ATOM 940 C C . PRO A 1 120 ? 10.609 13.501 -4.619 1.00 57.53 120 PRO A C 1
ATOM 942 O O . PRO A 1 120 ? 9.900 12.569 -5.006 1.00 57.53 120 PRO A O 1
ATOM 945 N N . SER A 1 121 ? 10.297 14.258 -3.565 1.00 58.69 121 SER A N 1
ATOM 946 C CA . SER A 1 121 ? 9.001 14.189 -2.891 1.00 58.69 121 SER A CA 1
ATOM 947 C C . SER A 1 121 ? 7.912 14.604 -3.879 1.00 58.69 121 SER A C 1
ATOM 949 O O . SER A 1 121 ? 7.576 15.778 -3.998 1.00 58.69 121 SER A O 1
ATOM 951 N N . LEU A 1 122 ? 7.424 13.636 -4.644 1.00 64.19 122 LEU A N 1
ATOM 952 C CA . LEU A 1 122 ? 6.300 13.785 -5.548 1.00 64.19 122 LEU A CA 1
ATOM 953 C C . LEU A 1 122 ? 5.028 13.755 -4.704 1.00 64.19 122 LEU A C 1
ATOM 955 O O . LEU A 1 122 ? 4.901 12.918 -3.809 1.00 64.19 122 LEU A O 1
ATOM 959 N N . SER A 1 123 ? 4.107 14.682 -4.963 1.00 66.56 123 SER A N 1
ATOM 960 C CA . SER A 1 123 ? 2.789 14.641 -4.334 1.00 66.56 123 SER A CA 1
ATOM 961 C C . SER A 1 123 ? 2.025 13.402 -4.800 1.00 66.56 123 SER A C 1
ATOM 963 O O . SER A 1 123 ? 2.235 12.935 -5.923 1.00 66.56 123 SER A O 1
ATOM 965 N N . ASP A 1 124 ? 1.093 12.919 -3.977 1.00 65.00 124 ASP A N 1
ATOM 966 C CA . ASP A 1 124 ? 0.212 11.794 -4.330 1.00 65.00 124 ASP A CA 1
ATOM 967 C C . ASP A 1 124 ? -0.595 12.053 -5.622 1.00 65.00 124 ASP A C 1
ATOM 969 O O . ASP A 1 124 ? -0.986 11.112 -6.307 1.00 65.00 124 ASP A O 1
ATOM 973 N N . ASP A 1 125 ? -0.775 13.326 -5.995 1.00 73.69 125 ASP A N 1
ATOM 974 C CA . ASP A 1 125 ? -1.488 13.772 -7.199 1.00 73.69 125 ASP A CA 1
ATOM 975 C C . ASP A 1 125 ? -0.576 13.995 -8.428 1.00 73.69 125 ASP A C 1
ATOM 977 O O . ASP A 1 125 ? -1.013 14.570 -9.430 1.00 73.69 125 ASP A O 1
ATOM 981 N N . SER A 1 126 ? 0.700 13.598 -8.370 1.00 78.75 126 SER A N 1
ATOM 982 C CA . SER A 1 126 ? 1.642 13.791 -9.486 1.00 78.75 126 SER A CA 1
ATOM 983 C C . SER A 1 126 ? 1.231 12.968 -10.709 1.00 78.75 126 SER A C 1
ATOM 985 O O . SER A 1 126 ? 0.954 11.772 -10.602 1.00 78.75 126 SER A O 1
ATOM 987 N N . SER A 1 127 ? 1.222 13.580 -11.896 1.00 85.38 127 SER A N 1
ATOM 988 C CA . SER A 1 127 ? 0.924 12.852 -13.131 1.00 85.38 127 SER A CA 1
ATOM 989 C C . SER A 1 127 ? 2.117 12.004 -13.579 1.00 85.38 127 SER A C 1
ATOM 991 O O . SER A 1 127 ? 3.264 12.348 -13.305 1.00 85.38 127 SER A O 1
ATOM 993 N N . ASP A 1 128 ? 1.879 10.938 -14.351 1.00 86.25 128 ASP A N 1
ATOM 994 C CA . ASP A 1 128 ? 2.950 10.125 -14.959 1.00 86.25 128 ASP A CA 1
ATOM 995 C C . ASP A 1 128 ? 4.003 10.991 -15.685 1.00 86.25 128 ASP A C 1
ATOM 997 O O . ASP A 1 128 ? 5.194 10.687 -15.642 1.00 86.25 128 ASP A O 1
ATOM 1001 N N . ALA A 1 129 ? 3.581 12.091 -16.320 1.00 89.69 129 ALA A N 1
ATOM 1002 C CA . ALA A 1 129 ? 4.478 13.020 -17.003 1.00 89.69 129 ALA A CA 1
ATOM 1003 C C . ALA A 1 129 ? 5.380 13.793 -16.028 1.00 89.69 129 ALA A C 1
ATOM 1005 O O . ALA A 1 129 ? 6.562 13.963 -16.316 1.00 89.69 129 ALA A O 1
ATOM 1006 N N . ASP A 1 130 ? 4.853 14.206 -14.873 1.00 88.62 130 ASP A N 1
ATOM 1007 C CA . ASP A 1 130 ? 5.630 14.889 -13.832 1.00 88.62 130 ASP A CA 1
ATOM 1008 C C . ASP A 1 130 ? 6.674 13.945 -13.228 1.00 88.62 130 ASP A C 1
ATOM 1010 O O . ASP A 1 130 ? 7.820 14.332 -13.017 1.00 88.62 130 ASP A O 1
ATOM 1014 N N . ILE A 1 131 ? 6.305 12.677 -13.020 1.00 86.12 131 ILE A N 1
ATOM 1015 C CA . ILE A 1 131 ? 7.218 11.646 -12.511 1.00 86.12 131 ILE A CA 1
ATOM 1016 C C . ILE A 1 131 ? 8.342 11.371 -13.521 1.00 86.12 131 ILE A C 1
ATOM 1018 O O . ILE A 1 131 ? 9.506 11.261 -13.139 1.00 86.12 131 ILE A O 1
ATOM 1022 N N . VAL A 1 132 ? 8.014 11.266 -14.814 1.00 90.62 132 VAL A N 1
ATOM 1023 C CA . VAL A 1 132 ? 9.016 11.089 -15.879 1.00 90.62 132 VAL A CA 1
ATOM 1024 C C . VAL A 1 132 ? 9.927 12.308 -15.981 1.00 90.62 132 VAL A C 1
ATOM 1026 O O . VAL A 1 132 ? 11.138 12.137 -16.063 1.00 90.62 132 VAL A O 1
ATOM 1029 N N . ALA A 1 133 ? 9.373 13.521 -15.931 1.00 91.38 133 ALA A N 1
ATOM 1030 C CA . ALA A 1 133 ? 10.157 14.751 -15.971 1.00 91.38 133 ALA A CA 1
ATOM 1031 C C . ALA A 1 133 ? 11.111 14.851 -14.774 1.00 91.38 133 ALA A C 1
ATOM 1033 O O . ALA A 1 133 ? 12.278 15.180 -14.955 1.00 91.38 133 ALA A O 1
ATOM 1034 N N . ALA A 1 134 ? 10.643 14.494 -13.577 1.00 88.31 134 ALA A N 1
ATOM 1035 C CA . ALA A 1 134 ? 11.466 14.429 -12.376 1.00 88.31 134 ALA A CA 1
ATOM 1036 C C . ALA A 1 134 ? 12.600 13.398 -12.495 1.00 88.31 134 ALA A C 1
ATOM 1038 O O . ALA A 1 134 ? 13.730 13.673 -12.095 1.00 88.31 134 ALA A O 1
ATOM 1039 N N . PHE A 1 135 ? 12.321 12.222 -13.071 1.00 90.62 135 PHE A N 1
ATOM 1040 C CA . PHE A 1 135 ? 13.360 11.233 -13.362 1.00 90.62 135 PHE A CA 1
ATOM 1041 C C . PHE A 1 135 ? 14.395 11.794 -14.345 1.00 90.62 135 PHE A C 1
ATOM 1043 O O . PHE A 1 135 ? 15.593 11.666 -14.106 1.00 90.62 135 PHE A O 1
ATOM 1050 N N . ASP A 1 136 ? 13.934 12.425 -15.425 1.00 93.62 136 ASP A N 1
ATOM 1051 C CA . ASP A 1 136 ? 14.796 12.953 -16.483 1.00 93.62 136 ASP A CA 1
ATOM 1052 C C . ASP A 1 136 ? 15.655 14.125 -16.002 1.00 93.62 136 ASP A C 1
ATOM 1054 O O . ASP A 1 136 ? 16.815 14.246 -16.394 1.00 93.62 136 ASP A O 1
ATOM 1058 N N . GLU A 1 137 ? 15.116 14.963 -15.118 1.00 92.50 137 GLU A N 1
ATOM 1059 C CA . GLU A 1 137 ? 15.852 16.044 -14.466 1.00 92.50 137 GLU A CA 1
ATOM 1060 C C . GLU A 1 137 ? 16.959 15.508 -13.545 1.00 92.50 137 GLU A C 1
ATOM 1062 O O . GLU A 1 137 ? 18.067 16.047 -13.538 1.00 92.50 137 GLU A O 1
ATOM 1067 N N . GLU A 1 138 ? 16.685 14.444 -12.785 1.00 88.81 138 GLU A N 1
ATOM 1068 C CA . GLU A 1 138 ? 17.629 13.902 -11.802 1.00 88.81 138 GLU A CA 1
ATOM 1069 C C . GLU A 1 138 ? 18.686 12.976 -12.426 1.00 88.81 138 GLU A C 1
ATOM 1071 O O . GLU A 1 138 ? 19.857 13.012 -12.037 1.00 88.81 138 GLU A O 1
ATOM 1076 N N . TYR A 1 139 ? 18.290 12.144 -13.392 1.00 89.56 139 TYR A N 1
ATOM 1077 C CA . TYR A 1 139 ? 19.111 11.044 -13.907 1.00 89.56 139 TYR A CA 1
ATOM 1078 C C . TYR A 1 139 ? 19.386 11.107 -15.411 1.00 89.56 139 TYR A C 1
ATOM 1080 O O . TYR A 1 139 ? 20.208 10.327 -15.897 1.00 89.56 139 TYR A O 1
ATOM 1088 N N . GLY A 1 140 ? 18.744 12.017 -16.147 1.00 93.38 140 GLY A N 1
ATOM 1089 C CA . GLY A 1 140 ? 18.741 12.001 -17.607 1.00 93.38 140 GLY A CA 1
ATOM 1090 C C . GLY A 1 140 ? 17.863 10.877 -18.166 1.00 93.38 140 GLY A C 1
ATOM 1091 O O . GLY A 1 140 ? 16.883 10.461 -17.553 1.00 93.38 140 GLY A O 1
ATOM 1092 N N . GLY A 1 141 ? 18.207 10.367 -19.346 1.00 93.38 141 GLY A N 1
ATOM 1093 C CA . GLY A 1 141 ? 17.517 9.233 -19.947 1.00 93.38 141 GLY A CA 1
ATOM 1094 C C . GLY A 1 141 ? 17.813 7.901 -19.254 1.00 93.38 141 GLY A C 1
ATOM 1095 O O . GLY A 1 141 ? 18.548 7.794 -18.267 1.00 93.38 141 GLY A O 1
ATOM 1096 N N . ILE A 1 142 ? 17.233 6.834 -19.801 1.00 93.62 142 ILE A N 1
ATOM 1097 C CA . ILE A 1 142 ? 17.501 5.466 -19.347 1.00 93.62 142 ILE A CA 1
ATOM 1098 C C . ILE A 1 142 ? 18.986 5.142 -19.524 1.00 93.62 142 ILE A C 1
ATOM 1100 O O . ILE A 1 142 ? 19.592 4.545 -18.631 1.00 93.62 142 ILE A O 1
ATOM 1104 N N . SER A 1 143 ? 19.575 5.528 -20.655 1.00 94.75 143 SER A N 1
ATOM 1105 C CA . SER A 1 143 ? 20.993 5.331 -20.945 1.00 94.75 143 SER A CA 1
ATOM 1106 C C . SER A 1 143 ? 21.898 5.952 -19.879 1.00 94.75 143 SER A C 1
ATOM 1108 O O . SER A 1 143 ? 22.764 5.265 -19.325 1.00 94.75 143 SER A O 1
ATOM 1110 N N . GLU A 1 144 ? 21.659 7.214 -19.522 1.00 94.69 144 GLU A N 1
ATOM 1111 C CA . GLU A 1 144 ? 22.405 7.939 -18.494 1.00 94.69 144 GLU A CA 1
ATOM 1112 C C . GLU A 1 144 ? 22.241 7.284 -17.117 1.00 94.69 144 GLU A C 1
ATOM 1114 O O . GLU A 1 144 ? 23.238 7.014 -16.441 1.00 94.69 144 GLU A O 1
ATOM 1119 N N . ALA A 1 145 ? 21.014 6.920 -16.734 1.00 90.69 145 ALA A N 1
ATOM 1120 C CA . ALA A 1 145 ? 20.734 6.237 -15.472 1.00 90.69 145 ALA A CA 1
ATOM 1121 C C . ALA A 1 145 ? 21.411 4.852 -15.378 1.00 90.69 145 ALA A C 1
ATOM 1123 O O . ALA A 1 145 ? 21.959 4.471 -14.335 1.00 90.69 145 ALA A O 1
ATOM 1124 N N . ILE A 1 146 ? 21.423 4.082 -16.474 1.00 91.25 146 ILE A N 1
ATOM 1125 C CA . ILE A 1 146 ? 22.156 2.809 -16.558 1.00 91.25 146 ILE A CA 1
ATOM 1126 C C . ILE A 1 146 ? 23.664 3.059 -16.431 1.00 91.25 146 ILE A C 1
ATOM 1128 O O . ILE A 1 146 ? 24.338 2.315 -15.709 1.00 91.25 146 ILE A O 1
ATOM 1132 N N . GLY A 1 147 ? 24.184 4.094 -17.098 1.00 91.25 147 GLY A N 1
ATOM 1133 C CA . GLY A 1 147 ? 25.583 4.521 -17.025 1.00 91.25 147 GLY A CA 1
ATOM 1134 C C . GLY A 1 147 ? 26.009 4.940 -15.615 1.00 91.25 147 GLY A C 1
ATOM 1135 O O . GLY A 1 147 ? 27.107 4.597 -15.180 1.00 91.25 147 GLY A O 1
ATOM 1136 N N . ALA A 1 148 ? 25.103 5.566 -14.861 1.00 87.19 148 ALA A N 1
ATOM 1137 C CA . ALA A 1 148 ? 25.271 5.899 -13.446 1.00 87.19 148 ALA A CA 1
ATOM 1138 C C . ALA A 1 148 ? 25.211 4.674 -12.509 1.00 87.19 148 ALA A C 1
ATOM 1140 O O . ALA A 1 148 ? 25.344 4.805 -11.293 1.00 87.19 148 ALA A O 1
ATOM 1141 N N . GLY A 1 149 ? 25.021 3.465 -13.050 1.00 85.50 149 GLY A N 1
ATOM 1142 C CA . GLY A 1 149 ? 25.030 2.227 -12.277 1.00 85.50 149 GLY A CA 1
ATOM 1143 C C . GLY A 1 149 ? 23.741 1.970 -11.502 1.00 85.50 149 GLY A C 1
ATOM 1144 O O . GLY A 1 149 ? 23.740 1.132 -10.605 1.00 85.50 149 GLY A O 1
ATOM 1145 N N . LEU A 1 150 ? 22.634 2.631 -11.850 1.00 79.56 150 LEU A N 1
ATOM 1146 C CA . LEU A 1 150 ? 21.353 2.450 -11.163 1.00 79.56 150 LEU A CA 1
ATOM 1147 C C . LEU A 1 150 ? 20.638 1.155 -11.585 1.00 79.56 150 LEU A C 1
ATOM 1149 O O . LEU A 1 150 ? 19.676 0.730 -10.947 1.00 79.56 150 LEU A O 1
ATOM 1153 N N . PHE A 1 151 ? 21.051 0.538 -12.699 1.00 80.06 151 PHE A N 1
ATOM 1154 C CA . PHE A 1 151 ? 20.340 -0.598 -13.298 1.00 80.06 151 PHE A CA 1
ATOM 1155 C C . PHE A 1 151 ? 20.217 -1.837 -12.388 1.00 80.06 151 PHE A C 1
ATOM 1157 O O . PHE A 1 151 ? 19.162 -2.470 -12.377 1.00 80.06 151 PHE A O 1
ATOM 1164 N N . PRO A 1 152 ? 21.233 -2.208 -11.582 1.00 74.75 152 PRO A N 1
ATOM 1165 C CA . PRO A 1 152 ? 21.073 -3.251 -10.575 1.00 74.75 152 PRO A CA 1
ATOM 1166 C C . PRO A 1 152 ? 19.946 -2.947 -9.584 1.00 74.75 152 PRO A C 1
ATOM 1168 O O . PRO A 1 152 ? 19.265 -3.876 -9.166 1.00 74.75 152 PRO A O 1
ATOM 1171 N N . SER A 1 153 ? 19.705 -1.673 -9.251 1.00 65.50 153 SER A N 1
ATOM 1172 C CA . SER A 1 153 ? 18.586 -1.264 -8.396 1.00 65.50 153 SER A CA 1
ATOM 1173 C C . SER A 1 153 ? 17.239 -1.499 -9.069 1.00 65.50 153 SER A C 1
ATOM 1175 O O . SER A 1 153 ? 16.301 -1.839 -8.366 1.00 65.50 153 SER A O 1
ATOM 1177 N N . PHE A 1 154 ? 17.157 -1.397 -10.404 1.00 70.38 154 PHE A N 1
ATOM 1178 C CA . PHE A 1 154 ? 15.971 -1.763 -11.186 1.00 70.38 154 PHE A CA 1
ATOM 1179 C C . PHE A 1 154 ? 15.733 -3.290 -11.194 1.00 70.38 154 PHE A C 1
ATOM 1181 O O . PHE A 1 154 ? 14.627 -3.772 -10.967 1.00 70.38 154 PHE A O 1
ATOM 1188 N N . LEU A 1 155 ? 16.775 -4.101 -11.386 1.00 68.00 155 LEU A N 1
ATOM 1189 C CA . LEU A 1 155 ? 16.616 -5.565 -11.359 1.00 68.00 155 LEU A CA 1
ATOM 1190 C C . LEU A 1 155 ? 16.369 -6.126 -9.953 1.00 68.00 155 LEU A C 1
ATOM 1192 O O . LEU A 1 155 ? 15.622 -7.091 -9.781 1.00 68.00 155 LEU A O 1
ATOM 1196 N N . ALA A 1 156 ? 16.965 -5.509 -8.931 1.00 59.41 156 ALA A N 1
ATOM 1197 C CA . ALA A 1 156 ? 16.792 -5.870 -7.527 1.00 59.41 156 ALA A CA 1
ATOM 1198 C C . ALA A 1 156 ? 15.390 -5.545 -6.974 1.00 59.41 156 ALA A C 1
ATOM 1200 O O . ALA A 1 156 ? 15.190 -5.645 -5.765 1.00 59.41 156 ALA A O 1
ATOM 1201 N N . MET A 1 157 ? 14.431 -5.196 -7.840 1.00 60.09 157 MET A N 1
ATOM 1202 C CA . MET A 1 157 ? 13.025 -4.930 -7.514 1.00 60.09 157 MET A CA 1
ATOM 1203 C C . MET A 1 157 ? 12.127 -6.180 -7.581 1.00 60.09 157 MET A C 1
ATOM 1205 O O . MET A 1 157 ? 10.966 -6.097 -7.193 1.00 60.09 157 MET A O 1
ATOM 1209 N N . ASN A 1 158 ? 12.645 -7.323 -8.055 1.00 53.53 158 ASN A N 1
ATOM 1210 C CA . ASN A 1 158 ? 11.942 -8.617 -8.063 1.00 53.53 158 ASN A CA 1
ATOM 1211 C C . ASN A 1 158 ? 12.211 -9.571 -6.870 1.00 53.53 158 ASN A C 1
ATOM 1213 O O . ASN A 1 158 ? 11.383 -10.455 -6.661 1.00 53.53 158 ASN A O 1
ATOM 1217 N N . PRO A 1 159 ? 13.301 -9.489 -6.074 1.00 51.06 159 PRO A N 1
ATOM 1218 C CA . PRO A 1 159 ? 13.447 -10.359 -4.920 1.00 51.06 159 PRO A CA 1
ATOM 1219 C C . PRO A 1 159 ? 12.562 -9.891 -3.739 1.00 51.06 159 PRO A C 1
ATOM 1221 O O . PRO A 1 159 ? 12.565 -8.707 -3.388 1.00 51.06 159 PRO A O 1
ATOM 1224 N N . PRO A 1 160 ? 11.873 -10.827 -3.058 1.00 52.53 160 PRO A N 1
ATOM 1225 C CA . PRO A 1 160 ? 10.884 -10.568 -2.001 1.00 52.53 160 PRO A CA 1
ATOM 1226 C C . PRO A 1 160 ? 11.424 -9.864 -0.743 1.00 52.53 160 PRO A C 1
ATOM 1228 O O . PRO A 1 160 ? 10.647 -9.448 0.108 1.00 52.53 160 PRO A O 1
ATOM 1231 N N . SER A 1 161 ? 12.743 -9.714 -0.599 1.00 52.12 161 SER A N 1
ATOM 1232 C CA . SER A 1 161 ? 13.381 -9.127 0.586 1.00 52.12 161 SER A CA 1
ATOM 1233 C C . SER A 1 161 ? 13.677 -7.627 0.485 1.00 52.12 161 SER A C 1
ATOM 1235 O O . SER A 1 161 ? 14.115 -7.044 1.473 1.00 52.12 161 SER A O 1
ATOM 1237 N N . LYS A 1 162 ? 13.468 -6.992 -0.681 1.00 52.88 162 LYS A N 1
ATOM 1238 C CA . LYS A 1 162 ? 13.841 -5.580 -0.915 1.00 52.88 162 LYS A CA 1
ATOM 1239 C C . LYS A 1 162 ? 12.697 -4.675 -1.372 1.00 52.88 162 LYS A C 1
ATOM 1241 O O . LYS A 1 162 ? 12.938 -3.512 -1.687 1.00 52.88 162 LYS A O 1
ATOM 1246 N N . SER A 1 163 ? 11.458 -5.169 -1.408 1.00 56.47 163 SER A N 1
ATOM 1247 C CA . SER A 1 163 ? 10.309 -4.313 -1.711 1.00 56.47 163 SER A CA 1
ATOM 1248 C C . SER A 1 163 ? 10.187 -3.219 -0.653 1.00 56.47 163 SER A C 1
ATOM 1250 O O . SER A 1 163 ? 10.064 -3.527 0.537 1.00 56.47 163 SER A O 1
ATOM 1252 N N . GLN A 1 164 ? 10.189 -1.956 -1.085 1.00 64.50 164 GLN A N 1
ATOM 1253 C CA . GLN A 1 164 ? 9.922 -0.839 -0.186 1.00 64.50 164 GLN A CA 1
ATOM 1254 C C . GLN A 1 164 ? 8.563 -1.062 0.470 1.00 64.50 164 GLN A C 1
ATOM 1256 O O . GLN A 1 164 ? 7.541 -1.224 -0.201 1.00 64.50 164 GLN A O 1
ATOM 1261 N N . SER A 1 165 ? 8.580 -1.160 1.791 1.00 71.00 165 SER A N 1
ATOM 1262 C CA . SER A 1 165 ? 7.375 -1.280 2.594 1.00 71.00 165 SER A CA 1
ATOM 1263 C C . SER A 1 165 ? 7.179 0.042 3.301 1.00 71.00 165 SER A C 1
ATOM 1265 O O . SER A 1 165 ? 8.112 0.562 3.908 1.00 71.00 165 SER A O 1
ATOM 1267 N N . GLU A 1 166 ? 5.973 0.579 3.217 1.00 81.12 166 GLU A N 1
ATOM 1268 C CA . GLU A 1 166 ? 5.558 1.587 4.172 1.00 81.12 166 GLU A CA 1
ATOM 1269 C C . GLU A 1 166 ? 5.302 0.882 5.491 1.00 81.12 166 GLU A C 1
ATOM 1271 O O . GLU A 1 166 ? 4.694 -0.194 5.556 1.00 81.12 166 GLU A O 1
ATOM 1276 N N . VAL A 1 167 ? 5.813 1.490 6.545 1.00 86.31 167 VAL A N 1
ATOM 1277 C CA . VAL A 1 167 ? 5.693 0.970 7.893 1.00 86.31 167 VAL A CA 1
ATOM 1278 C C . VAL A 1 167 ? 4.648 1.810 8.598 1.00 86.31 167 VAL A C 1
ATOM 1280 O O . VAL A 1 167 ? 4.592 3.026 8.426 1.00 86.31 167 VAL A O 1
ATOM 1283 N N . ALA A 1 168 ? 3.806 1.156 9.376 1.00 90.50 168 ALA A N 1
ATOM 1284 C CA . ALA A 1 168 ? 3.006 1.830 10.371 1.00 90.50 168 ALA A CA 1
ATOM 1285 C C . ALA A 1 168 ? 3.248 1.167 11.715 1.00 90.50 168 ALA A C 1
ATOM 1287 O O . ALA A 1 168 ? 3.488 -0.038 11.791 1.00 90.50 168 ALA A O 1
ATOM 1288 N N . GLU A 1 169 ? 3.177 1.946 12.778 1.00 91.88 169 GLU A N 1
ATOM 1289 C CA . GLU A 1 169 ? 3.180 1.406 14.125 1.00 91.88 169 GLU A CA 1
ATOM 1290 C C . GLU A 1 169 ? 1.961 1.883 14.893 1.00 91.88 169 GLU A C 1
ATOM 1292 O O . GLU A 1 169 ? 1.403 2.950 14.641 1.00 91.88 169 GLU A O 1
ATOM 1297 N N . ILE A 1 170 ? 1.564 1.069 15.855 1.00 90.31 170 ILE A N 1
ATOM 1298 C CA . ILE A 1 170 ? 0.675 1.472 16.926 1.00 90.31 170 ILE A CA 1
ATOM 1299 C C . ILE A 1 170 ? 1.577 1.657 18.135 1.00 90.31 170 ILE A C 1
ATOM 1301 O O . ILE A 1 170 ? 2.225 0.705 18.577 1.00 90.31 170 ILE A O 1
ATOM 1305 N N . ALA A 1 171 ? 1.660 2.882 18.629 1.00 90.50 171 ALA A N 1
ATOM 1306 C CA . ALA A 1 171 ? 2.518 3.253 19.741 1.00 90.50 171 ALA A CA 1
ATOM 1307 C C . ALA A 1 171 ? 1.699 3.905 20.851 1.00 90.50 171 ALA A C 1
ATOM 1309 O O . ALA A 1 171 ? 0.573 4.362 20.644 1.00 90.50 171 ALA A O 1
ATOM 1310 N N . MET A 1 172 ? 2.280 3.943 22.044 1.00 86.56 172 MET A N 1
ATOM 1311 C CA . MET A 1 172 ? 1.753 4.737 23.142 1.00 86.56 172 MET A CA 1
ATOM 1312 C C . MET A 1 172 ? 2.537 6.020 23.312 1.00 86.56 172 MET A C 1
ATOM 1314 O O . MET A 1 172 ? 3.754 5.980 23.479 1.00 86.56 172 MET A O 1
ATOM 1318 N N . THR A 1 173 ? 1.819 7.130 23.404 1.00 89.44 173 THR A N 1
ATOM 1319 C CA . THR A 1 173 ? 2.399 8.431 23.713 1.00 89.44 173 THR A CA 1
ATOM 1320 C C . THR A 1 173 ? 1.889 8.934 25.063 1.00 89.44 173 THR A C 1
ATOM 1322 O O . THR A 1 173 ? 0.692 8.822 25.360 1.00 89.44 173 THR A O 1
ATOM 1325 N N . PRO A 1 174 ? 2.770 9.480 25.920 1.00 88.69 174 PRO A N 1
ATOM 1326 C CA . PRO A 1 174 ? 2.342 10.130 27.148 1.00 88.69 174 PRO A CA 1
ATOM 1327 C C . PRO A 1 174 ? 1.563 11.407 26.814 1.00 88.69 174 PRO A C 1
ATOM 1329 O O . PRO A 1 174 ? 1.952 12.200 25.955 1.00 88.69 174 PRO A O 1
ATOM 1332 N N . ARG A 1 175 ? 0.454 11.624 27.514 1.00 87.50 175 ARG A N 1
ATOM 1333 C CA . ARG A 1 175 ? -0.361 12.833 27.409 1.00 87.50 175 ARG A CA 1
ATOM 1334 C C . ARG A 1 175 ? 0.145 13.904 28.386 1.00 87.50 175 ARG A C 1
ATOM 1336 O O . ARG A 1 175 ? 0.671 13.568 29.449 1.00 87.50 175 ARG A O 1
ATOM 1343 N N . PRO A 1 176 ? -0.071 15.201 28.095 1.00 88.44 176 PRO A N 1
ATOM 1344 C CA . PRO A 1 176 ? 0.312 16.289 29.002 1.00 88.44 176 PRO A CA 1
ATOM 1345 C C . PRO A 1 176 ? -0.354 16.234 30.386 1.00 88.44 176 PRO A C 1
ATOM 1347 O O . PRO A 1 176 ? 0.156 16.825 31.333 1.00 88.44 176 PRO A O 1
ATOM 1350 N N . ASP A 1 177 ? -1.492 15.547 30.506 1.00 90.44 177 ASP A N 1
ATOM 1351 C CA . ASP A 1 177 ? -2.244 15.361 31.754 1.00 90.44 177 ASP A CA 1
ATOM 1352 C C . ASP A 1 177 ? -1.729 14.193 32.619 1.00 90.44 177 ASP A C 1
ATOM 1354 O O . ASP A 1 177 ? -2.269 13.942 33.695 1.00 90.44 177 ASP A O 1
ATOM 1358 N N . GLY A 1 178 ? -0.675 13.497 32.177 1.00 88.31 178 GLY A N 1
ATOM 1359 C CA . GLY A 1 178 ? -0.100 12.341 32.866 1.00 88.31 178 GLY A CA 1
ATOM 1360 C C . GLY A 1 178 ? -0.740 10.998 32.500 1.00 88.31 178 GLY A C 1
ATOM 1361 O O . GLY A 1 178 ? -0.336 9.977 33.055 1.00 88.31 178 GLY A O 1
ATOM 1362 N N . GLY A 1 179 ? -1.711 10.975 31.580 1.00 87.38 179 GLY A N 1
ATOM 1363 C CA . GLY A 1 179 ? -2.229 9.743 30.981 1.00 87.38 179 GLY A CA 1
ATOM 1364 C C . GLY A 1 179 ? -1.357 9.221 29.834 1.00 87.38 179 GLY A C 1
ATOM 1365 O O . GLY A 1 179 ? -0.352 9.822 29.469 1.00 87.38 179 GLY A O 1
ATOM 1366 N N . ASN A 1 180 ? -1.780 8.118 29.215 1.00 87.06 180 ASN A N 1
ATOM 1367 C CA . ASN A 1 180 ? -1.248 7.648 27.932 1.00 87.06 180 ASN A CA 1
ATOM 1368 C C . ASN A 1 180 ? -2.366 7.679 26.888 1.00 87.06 180 ASN A C 1
ATOM 1370 O O . ASN A 1 180 ? -3.536 7.508 27.229 1.00 87.06 180 ASN A O 1
ATOM 1374 N N . THR A 1 181 ? -2.016 7.883 25.623 1.00 89.75 181 THR A N 1
ATOM 1375 C CA . THR A 1 181 ? -2.920 7.661 24.491 1.00 89.75 181 THR A CA 1
ATOM 1376 C C . THR A 1 181 ? -2.276 6.708 23.504 1.00 89.75 181 THR A C 1
ATOM 1378 O O . THR A 1 181 ? -1.055 6.686 23.344 1.00 89.75 181 THR A O 1
ATOM 1381 N N . VAL A 1 182 ? -3.106 5.920 22.831 1.00 91.12 182 VAL A N 1
ATOM 1382 C CA . VAL A 1 182 ? -2.663 5.143 21.681 1.00 91.12 182 VAL A CA 1
ATOM 1383 C C . VAL A 1 182 ? -2.631 6.068 20.459 1.00 91.12 182 VAL A C 1
ATOM 1385 O O . VAL A 1 182 ? -3.499 6.929 20.272 1.00 91.12 182 VAL A O 1
ATOM 1388 N N . VAL A 1 183 ? -1.582 5.928 19.654 1.00 93.69 183 VAL A N 1
ATOM 1389 C CA . VAL A 1 183 ? -1.414 6.611 18.372 1.00 93.69 183 VAL A CA 1
ATOM 1390 C C . VAL A 1 183 ? -1.117 5.585 17.289 1.00 93.69 183 VAL A C 1
ATOM 1392 O O . VAL A 1 183 ? -0.274 4.706 17.460 1.00 93.69 183 VAL A O 1
ATOM 1395 N N . ALA A 1 184 ? -1.803 5.708 16.159 1.00 94.38 184 ALA A N 1
ATOM 1396 C CA . ALA A 1 184 ? -1.381 5.082 14.918 1.00 94.38 184 ALA A CA 1
ATOM 1397 C C . ALA A 1 184 ? -0.421 6.041 14.212 1.00 94.38 184 ALA A C 1
ATOM 1399 O O . ALA A 1 184 ? -0.761 7.205 14.000 1.00 94.38 184 ALA A O 1
ATOM 1400 N N . ARG A 1 185 ? 0.771 5.568 13.860 1.00 93.88 185 ARG A N 1
ATOM 1401 C CA . ARG A 1 185 ? 1.780 6.339 13.135 1.00 93.88 185 ARG A CA 1
ATOM 1402 C C . ARG A 1 185 ? 2.061 5.695 11.801 1.00 93.88 185 ARG A C 1
ATOM 1404 O O . ARG A 1 185 ? 2.479 4.543 11.753 1.00 93.88 185 ARG A O 1
ATOM 1411 N N . GLU A 1 186 ? 1.873 6.446 10.730 1.00 91.44 186 GLU A N 1
ATOM 1412 C CA . GLU A 1 186 ? 2.208 6.013 9.377 1.00 91.44 186 GLU A CA 1
ATOM 1413 C C . GLU A 1 186 ? 3.514 6.683 8.943 1.00 91.44 186 GLU A C 1
ATOM 1415 O O . GLU A 1 186 ? 3.603 7.908 8.878 1.00 91.44 186 GLU A O 1
ATOM 1420 N N . PHE A 1 187 ? 4.534 5.881 8.639 1.00 85.31 187 PHE A N 1
ATOM 1421 C CA . PHE A 1 187 ? 5.819 6.354 8.127 1.00 85.31 187 PHE A CA 1
ATOM 1422 C C . PHE A 1 187 ? 5.790 6.313 6.598 1.00 85.31 187 PHE A C 1
ATOM 1424 O O . PHE A 1 187 ? 6.128 5.301 5.975 1.00 85.31 187 PHE A O 1
ATOM 1431 N N . VAL A 1 188 ? 5.339 7.416 5.998 1.00 78.38 188 VAL A N 1
ATOM 1432 C CA . VAL A 1 188 ? 5.219 7.570 4.544 1.00 78.38 188 VAL A CA 1
ATOM 1433 C C . VAL A 1 188 ? 6.366 8.444 4.038 1.00 78.38 188 VAL A C 1
ATOM 1435 O O . VAL A 1 188 ? 6.432 9.639 4.306 1.00 78.38 188 VAL A O 1
ATOM 1438 N N . GLY A 1 189 ? 7.297 7.846 3.294 1.00 71.19 189 GLY A N 1
ATOM 1439 C CA . GLY A 1 189 ? 8.418 8.580 2.704 1.00 71.19 189 GLY A CA 1
ATOM 1440 C C . GLY A 1 189 ? 9.467 9.036 3.727 1.00 71.19 189 GLY A C 1
ATOM 1441 O O . GLY A 1 189 ? 9.910 8.245 4.557 1.00 71.19 189 GLY A O 1
ATOM 1442 N N . ARG A 1 190 ? 9.933 10.286 3.592 1.00 65.25 190 ARG A N 1
ATOM 1443 C CA . ARG A 1 190 ? 11.017 10.878 4.406 1.00 65.25 190 ARG A CA 1
ATOM 1444 C C . ARG A 1 190 ? 10.532 11.891 5.444 1.00 65.25 190 ARG A C 1
ATOM 1446 O O . ARG A 1 190 ? 11.351 12.431 6.184 1.00 65.25 190 ARG A O 1
ATOM 1453 N N . GLU A 1 191 ? 9.241 12.191 5.459 1.00 73.50 191 GLU A N 1
ATOM 1454 C CA . GLU A 1 191 ? 8.656 13.129 6.413 1.00 73.50 191 GLU A CA 1
ATOM 1455 C C . GLU A 1 191 ? 8.482 12.471 7.791 1.00 73.50 191 GLU A C 1
ATOM 1457 O O . GLU A 1 191 ? 8.683 11.263 7.958 1.00 73.50 191 GLU A O 1
ATOM 1462 N N . GLY A 1 192 ? 8.154 13.278 8.805 1.00 76.12 192 GLY A N 1
ATOM 1463 C CA . GLY A 1 192 ? 7.778 12.751 10.118 1.00 76.12 192 GLY A CA 1
ATOM 1464 C C . GLY A 1 192 ? 6.549 11.832 10.023 1.00 76.12 192 GLY A C 1
ATOM 1465 O O . GLY A 1 192 ? 5.808 11.903 9.042 1.00 76.12 192 GLY A O 1
ATOM 1466 N N . PRO A 1 193 ? 6.315 10.956 11.017 1.00 88.38 193 PRO A N 1
ATOM 1467 C CA . PRO A 1 193 ? 5.154 10.078 10.992 1.00 88.38 193 PRO A CA 1
ATOM 1468 C C . PRO A 1 193 ? 3.852 10.883 10.972 1.00 88.38 193 PRO A C 1
ATOM 1470 O O . PRO A 1 193 ? 3.682 11.825 11.746 1.00 88.38 193 PRO A O 1
ATOM 1473 N N . ASN A 1 194 ? 2.903 10.457 10.140 1.00 88.75 194 ASN A N 1
ATOM 1474 C CA . ASN A 1 194 ? 1.526 10.925 10.235 1.00 88.75 194 ASN A CA 1
ATOM 1475 C C . ASN A 1 194 ? 0.887 10.262 11.456 1.00 88.75 194 ASN A C 1
ATOM 1477 O O . ASN A 1 194 ? 0.636 9.056 11.447 1.00 88.75 194 ASN A O 1
ATOM 1481 N N . GLU A 1 195 ? 0.664 11.036 12.517 1.00 94.50 195 GLU A N 1
ATOM 1482 C CA . GLU A 1 195 ? 0.107 10.531 13.770 1.00 94.50 195 GLU A CA 1
ATOM 1483 C C . GLU A 1 195 ? -1.413 10.710 13.825 1.00 94.50 195 GLU A C 1
ATOM 1485 O O . GLU A 1 195 ? -1.939 11.803 13.615 1.00 94.50 195 GLU A O 1
ATOM 1490 N N . THR A 1 196 ? -2.129 9.642 14.173 1.00 94.88 196 THR A N 1
ATOM 1491 C CA . THR A 1 196 ? -3.567 9.671 14.455 1.00 94.88 196 THR A CA 1
ATOM 1492 C C . THR A 1 196 ? -3.831 9.137 15.858 1.00 94.88 196 THR A C 1
ATOM 1494 O O . THR A 1 196 ? -3.620 7.955 16.135 1.00 94.88 196 THR A O 1
ATOM 1497 N N . GLN A 1 197 ? -4.324 9.998 16.751 1.00 94.56 197 GLN A N 1
ATOM 1498 C CA . GLN A 1 197 ? -4.788 9.582 18.077 1.00 94.56 197 GLN A CA 1
ATOM 1499 C C . GLN A 1 197 ? -6.077 8.769 17.941 1.00 94.56 197 GLN A C 1
ATOM 1501 O O . GLN A 1 197 ? -7.067 9.246 17.384 1.00 94.56 197 GLN A O 1
ATOM 1506 N N . CYS A 1 198 ? -6.059 7.534 18.429 1.00 93.88 198 CYS A N 1
ATOM 1507 C CA . CYS A 1 198 ? -7.184 6.607 18.339 1.00 93.88 198 CYS A CA 1
ATOM 1508 C C . CYS A 1 198 ? -7.045 5.497 19.391 1.00 93.88 198 CYS A C 1
ATOM 1510 O O . CYS A 1 198 ? -6.013 5.395 20.047 1.00 93.88 198 CYS A O 1
ATOM 1512 N N . GLY A 1 199 ? -8.086 4.686 19.597 1.00 91.38 199 GLY A N 1
ATOM 1513 C CA . GLY A 1 199 ? -7.983 3.520 20.478 1.00 91.38 199 GLY A CA 1
ATOM 1514 C C . GLY A 1 199 ? -7.218 2.359 19.821 1.00 91.38 199 GLY A C 1
ATOM 1515 O O . GLY A 1 199 ? -7.011 2.372 18.607 1.00 91.38 199 GLY A O 1
ATOM 1516 N N . PRO A 1 200 ? -6.765 1.349 20.579 1.00 90.38 200 PRO A N 1
ATOM 1517 C CA . PRO A 1 200 ? -6.024 0.214 20.027 1.00 90.38 200 PRO A CA 1
ATOM 1518 C C . PRO A 1 200 ? -6.800 -0.547 18.943 1.00 90.38 200 PRO A C 1
ATOM 1520 O O . PRO A 1 200 ? -6.230 -0.850 17.893 1.00 90.38 200 PRO A O 1
ATOM 1523 N N . LEU A 1 201 ? -8.094 -0.818 19.142 1.00 90.38 201 LEU A N 1
ATOM 1524 C CA . LEU A 1 201 ? -8.905 -1.509 18.136 1.00 90.38 201 LEU A CA 1
ATOM 1525 C C . LEU A 1 201 ? -9.114 -0.620 16.904 1.00 90.38 201 LEU A C 1
ATOM 1527 O O . LEU A 1 201 ? -8.971 -1.086 15.770 1.00 90.38 201 LEU A O 1
ATOM 1531 N N . SER A 1 202 ? -9.391 0.668 17.137 1.00 92.62 202 SER A N 1
ATOM 1532 C CA . SER A 1 202 ? -9.461 1.701 16.096 1.00 92.62 202 SER A CA 1
ATOM 1533 C C . SER A 1 202 ? -8.190 1.735 15.234 1.00 92.62 202 SER A C 1
ATOM 1535 O O . SER A 1 202 ? -8.266 1.764 14.007 1.00 92.62 202 SER A O 1
ATOM 1537 N N . ALA A 1 203 ? -7.017 1.717 15.873 1.00 93.00 203 ALA A N 1
ATOM 1538 C CA . ALA A 1 203 ? -5.710 1.800 15.234 1.00 93.00 203 ALA A CA 1
ATOM 1539 C C . ALA A 1 203 ? -5.447 0.588 14.333 1.00 93.00 203 ALA A C 1
ATOM 1541 O O . ALA A 1 203 ? -5.071 0.753 13.172 1.00 93.00 203 ALA A O 1
ATOM 1542 N N . VAL A 1 204 ? -5.700 -0.626 14.840 1.00 90.50 204 VAL A N 1
ATOM 1543 C CA . VAL A 1 204 ? -5.528 -1.864 14.065 1.00 90.50 204 VAL A CA 1
ATOM 1544 C C . VAL A 1 204 ? -6.465 -1.876 12.861 1.00 90.50 204 VAL A C 1
ATOM 1546 O O . VAL A 1 204 ? -6.005 -2.052 11.734 1.00 90.50 204 VAL A O 1
ATOM 1549 N N . ASN A 1 205 ? -7.765 -1.653 13.069 1.00 91.25 205 ASN A N 1
ATOM 1550 C CA . ASN A 1 205 ? -8.738 -1.663 11.977 1.00 91.25 205 ASN A CA 1
ATOM 1551 C C . ASN A 1 205 ? -8.462 -0.559 10.951 1.00 91.25 205 ASN A C 1
ATOM 1553 O O . ASN A 1 205 ? -8.523 -0.822 9.749 1.00 91.25 205 ASN A O 1
ATOM 1557 N N . GLY A 1 206 ? -8.096 0.643 11.401 1.00 90.88 206 GLY A N 1
ATOM 1558 C CA . GLY A 1 206 ? -7.772 1.758 10.519 1.00 90.88 206 GLY A CA 1
ATOM 1559 C C . GLY A 1 206 ? -6.556 1.481 9.649 1.00 90.88 206 GLY A C 1
ATOM 1560 O O . GLY A 1 206 ? -6.638 1.627 8.428 1.00 90.88 206 GLY A O 1
ATOM 1561 N N . LEU A 1 207 ? -5.466 0.973 10.224 1.00 90.50 207 LEU A N 1
ATOM 1562 C CA . LEU A 1 207 ? -4.282 0.592 9.453 1.00 90.50 207 LEU A CA 1
ATOM 1563 C C . LEU A 1 207 ? -4.569 -0.594 8.511 1.00 90.50 207 LEU A C 1
ATOM 1565 O O . LEU A 1 207 ? -4.207 -0.539 7.333 1.00 90.50 207 LEU A O 1
ATOM 1569 N N . CYS A 1 208 ? -5.299 -1.618 8.962 1.00 86.12 208 CYS A N 1
ATOM 1570 C CA . CYS A 1 208 ? -5.725 -2.734 8.108 1.00 86.12 208 CYS A CA 1
ATOM 1571 C C . CYS A 1 208 ? -6.618 -2.279 6.940 1.00 86.12 208 CYS A C 1
ATOM 1573 O O . CYS A 1 208 ? -6.455 -2.746 5.809 1.00 86.12 208 CYS A O 1
ATOM 1575 N N . SER A 1 209 ? -7.524 -1.321 7.167 1.00 82.69 209 SER A N 1
ATOM 1576 C CA . SER A 1 209 ? -8.373 -0.741 6.115 1.00 82.69 209 SER A CA 1
ATOM 1577 C C . SER A 1 209 ? -7.548 -0.017 5.044 1.00 82.69 209 SER A C 1
ATOM 1579 O O . SER A 1 209 ? -7.869 -0.081 3.854 1.00 82.69 209 SER A O 1
ATOM 1581 N N . LYS A 1 210 ? -6.424 0.582 5.460 1.00 83.56 210 LYS A N 1
ATOM 1582 C CA . LYS A 1 210 ? -5.413 1.218 4.608 1.00 83.56 210 LYS A CA 1
ATOM 1583 C C . LYS A 1 210 ? -4.437 0.223 3.961 1.00 83.56 210 LYS A C 1
ATOM 1585 O O . LYS A 1 210 ? -3.507 0.643 3.270 1.00 83.56 210 LYS A O 1
ATOM 1590 N N . GLY A 1 211 ? -4.642 -1.082 4.149 1.00 81.00 211 GLY A N 1
ATOM 1591 C CA . GLY A 1 211 ? -3.851 -2.148 3.532 1.00 81.00 211 GLY A CA 1
ATOM 1592 C C . GLY A 1 211 ? -2.568 -2.515 4.278 1.00 81.00 211 GLY A C 1
ATOM 1593 O O . GLY A 1 211 ? -1.770 -3.279 3.737 1.00 81.00 211 GLY A O 1
ATOM 1594 N N . TYR A 1 212 ? -2.355 -1.994 5.490 1.00 85.06 212 TYR A N 1
ATOM 1595 C CA . TYR A 1 212 ? -1.284 -2.474 6.360 1.00 85.06 212 TYR A CA 1
ATOM 1596 C C . TYR A 1 212 ? -1.621 -3.857 6.910 1.00 85.06 212 TYR A C 1
ATOM 1598 O O . TYR A 1 212 ? -2.762 -4.155 7.248 1.00 85.06 212 TYR A O 1
ATOM 1606 N N . VAL A 1 213 ? -0.605 -4.704 7.010 1.00 82.12 213 VAL A N 1
ATOM 1607 C CA . VAL A 1 213 ? -0.711 -6.071 7.511 1.00 82.12 213 VAL A CA 1
ATOM 1608 C C . VAL A 1 213 ? 0.227 -6.208 8.712 1.00 82.12 213 VAL A C 1
ATOM 1610 O O . VAL A 1 213 ? 1.359 -5.715 8.640 1.00 82.12 213 VAL A O 1
ATOM 1613 N N . PRO A 1 214 ? -0.195 -6.840 9.823 1.00 80.50 214 PRO A N 1
ATOM 1614 C CA . PRO A 1 214 ? 0.690 -7.085 10.956 1.00 80.50 214 PRO A CA 1
ATOM 1615 C C . PRO A 1 214 ? 1.965 -7.817 10.526 1.00 80.50 214 PRO A C 1
ATOM 1617 O O . PRO A 1 214 ? 1.916 -8.839 9.840 1.00 80.50 214 PRO A O 1
ATOM 1620 N N . SER A 1 215 ? 3.123 -7.298 10.927 1.00 77.19 215 SER A N 1
ATOM 1621 C CA . SER A 1 215 ? 4.407 -7.928 10.631 1.00 77.19 215 SER A CA 1
ATOM 1622 C C . SER A 1 215 ? 4.584 -9.151 11.533 1.00 77.19 215 SER A C 1
ATOM 1624 O O . SER A 1 215 ? 4.922 -9.007 12.702 1.00 77.19 215 SER A O 1
ATOM 1626 N N . CYS A 1 216 ? 4.395 -10.368 11.008 1.00 55.06 216 CYS A N 1
ATOM 1627 C CA . CYS A 1 216 ? 4.530 -11.613 11.787 1.00 55.06 216 CYS A CA 1
ATOM 1628 C C . CYS A 1 216 ? 5.956 -11.891 12.303 1.00 55.06 216 CYS A C 1
ATOM 1630 O O . CYS A 1 216 ? 6.176 -12.838 13.057 1.00 55.06 216 CYS A O 1
ATOM 1632 N N . SER A 1 217 ? 6.950 -11.111 11.881 1.00 54.06 217 SER A N 1
ATOM 1633 C CA . SER A 1 217 ? 8.325 -11.287 12.320 1.00 54.06 217 SER A CA 1
ATOM 1634 C C . SER A 1 217 ? 8.570 -10.562 13.649 1.00 54.06 217 SER A C 1
ATOM 1636 O O . SER A 1 217 ? 8.783 -9.354 13.661 1.00 54.06 217 SER A O 1
ATOM 1638 N N . HIS A 1 218 ? 8.693 -11.325 14.741 1.00 45.91 218 HIS A N 1
ATOM 1639 C CA . HIS A 1 218 ? 9.422 -10.918 15.960 1.00 45.91 218 HIS A CA 1
ATOM 1640 C C . HIS A 1 218 ? 10.898 -10.565 15.698 1.00 45.91 218 HIS A C 1
ATOM 1642 O O . HIS A 1 218 ? 11.630 -10.218 16.622 1.00 45.91 218 HIS A O 1
ATOM 1648 N N . VAL A 1 219 ? 11.359 -10.695 14.452 1.00 40.81 219 VAL A N 1
ATOM 1649 C CA . VAL A 1 219 ? 12.656 -10.207 14.010 1.00 40.81 219 VAL A CA 1
ATOM 1650 C C . VAL A 1 219 ? 12.619 -8.696 14.177 1.00 40.81 219 VAL A C 1
ATOM 1652 O O . VAL A 1 219 ? 12.000 -7.997 13.371 1.00 40.81 219 VAL A O 1
ATOM 1655 N N . ALA A 1 220 ? 13.221 -8.239 15.278 1.00 41.00 220 ALA A N 1
ATOM 1656 C CA . ALA A 1 220 ? 13.613 -6.862 15.498 1.00 41.00 220 ALA A CA 1
ATOM 1657 C C . ALA A 1 220 ? 14.063 -6.306 14.151 1.00 41.00 220 ALA A C 1
ATOM 1659 O O . ALA A 1 220 ? 14.966 -6.860 13.522 1.00 41.00 220 ALA A O 1
ATOM 1660 N N . TYR A 1 221 ? 13.337 -5.308 13.656 1.00 42.88 221 TYR A N 1
ATOM 1661 C CA . TYR A 1 221 ? 13.755 -4.605 12.460 1.00 42.88 221 TYR A CA 1
ATOM 1662 C C . TYR A 1 221 ? 15.153 -4.087 12.771 1.00 42.88 221 TYR A C 1
ATOM 1664 O O . TYR A 1 221 ? 15.320 -3.271 13.678 1.00 42.88 221 TYR A O 1
ATOM 1672 N N . ASP A 1 222 ? 16.150 -4.619 12.074 1.00 41.75 222 ASP A N 1
ATOM 1673 C CA . ASP A 1 222 ? 17.463 -4.010 12.081 1.00 41.75 222 ASP A CA 1
ATOM 1674 C C . ASP A 1 222 ? 17.245 -2.615 11.499 1.00 41.75 222 ASP A C 1
ATOM 1676 O O . ASP A 1 222 ? 16.694 -2.468 10.403 1.00 41.75 222 ASP A O 1
ATOM 1680 N N . TYR A 1 223 ? 17.560 -1.583 12.275 1.00 48.00 223 TYR A N 1
ATOM 1681 C CA . TYR A 1 223 ? 17.262 -0.180 11.977 1.00 48.00 223 TYR A CA 1
ATOM 1682 C C . TYR A 1 223 ? 17.957 0.336 10.699 1.00 48.00 223 TYR A C 1
ATOM 1684 O O . TYR A 1 223 ? 17.864 1.518 10.396 1.00 48.00 223 TYR A O 1
ATOM 1692 N N . GLU A 1 224 ? 18.578 -0.535 9.900 1.00 40.53 224 GLU A N 1
ATOM 1693 C CA . GLU A 1 224 ? 19.372 -0.257 8.700 1.00 40.53 224 GLU A CA 1
ATOM 1694 C C . GLU A 1 224 ? 18.644 0.557 7.609 1.00 40.53 224 GLU A C 1
ATOM 1696 O O . GLU A 1 224 ? 19.292 1.141 6.744 1.00 40.53 224 GLU A O 1
ATOM 1701 N N . CYS A 1 225 ? 17.307 0.643 7.623 1.00 41.94 225 CYS A N 1
ATOM 1702 C CA . CYS A 1 225 ? 16.568 1.528 6.707 1.00 41.94 225 CYS A CA 1
ATOM 1703 C C . CYS A 1 225 ? 16.568 3.005 7.139 1.00 41.94 225 CYS A C 1
ATOM 1705 O O . CYS A 1 225 ? 16.340 3.881 6.303 1.00 41.94 225 CYS A O 1
ATOM 1707 N N . ARG A 1 226 ? 16.859 3.305 8.411 1.00 47.12 226 ARG A N 1
ATOM 1708 C CA . ARG A 1 226 ? 17.330 4.627 8.823 1.00 47.12 226 ARG A CA 1
ATOM 1709 C C . ARG A 1 226 ? 18.844 4.567 8.699 1.00 47.12 226 ARG A C 1
ATOM 1711 O O . ARG A 1 226 ? 19.495 3.898 9.486 1.00 47.12 226 ARG A O 1
ATOM 1718 N N . GLY A 1 227 ? 19.408 5.237 7.703 1.00 43.94 227 GLY A N 1
ATOM 1719 C CA . GLY A 1 227 ? 20.859 5.326 7.503 1.00 43.94 227 GLY A CA 1
ATOM 1720 C C . GLY A 1 227 ? 21.620 6.070 8.611 1.00 43.94 227 GLY A C 1
ATOM 1721 O O . GLY A 1 227 ? 22.641 6.671 8.311 1.00 43.94 227 GLY A O 1
ATOM 1722 N N . ASP A 1 228 ? 21.133 6.038 9.852 1.00 41.59 228 ASP A N 1
ATOM 1723 C CA . ASP A 1 228 ? 21.703 6.679 11.024 1.00 41.59 228 ASP A CA 1
ATOM 1724 C C . ASP A 1 228 ? 21.735 5.670 12.180 1.00 41.59 228 ASP A C 1
ATOM 1726 O O . ASP A 1 228 ? 20.710 5.343 12.780 1.00 41.59 228 ASP A O 1
ATOM 1730 N N . GLU A 1 229 ? 22.940 5.229 12.546 1.00 44.31 229 GLU A N 1
ATOM 1731 C CA . GLU A 1 229 ? 23.252 4.428 13.743 1.00 44.31 229 GLU A CA 1
ATOM 1732 C C . GLU A 1 229 ? 22.972 5.171 15.073 1.00 44.31 229 GLU A C 1
ATOM 1734 O O . GLU A 1 229 ? 23.458 4.785 16.135 1.00 44.31 229 GLU A O 1
ATOM 1739 N N . ALA A 1 230 ? 22.210 6.265 15.063 1.00 42.69 230 ALA A N 1
ATOM 1740 C CA . ALA A 1 230 ? 22.120 7.184 16.187 1.00 42.69 230 ALA A CA 1
ATOM 1741 C C . ALA A 1 230 ? 20.699 7.712 16.388 1.00 42.69 230 ALA A C 1
ATOM 1743 O O . ALA A 1 230 ? 20.346 8.747 15.833 1.00 42.69 230 ALA A O 1
ATOM 1744 N N . ARG A 1 231 ? 19.907 7.021 17.223 1.00 46.06 231 ARG A N 1
ATOM 1745 C CA . ARG A 1 231 ? 18.859 7.600 18.101 1.00 46.06 231 ARG A CA 1
ATOM 1746 C C . ARG A 1 231 ? 18.193 6.504 18.945 1.00 46.06 231 ARG A C 1
ATOM 1748 O O . ARG A 1 231 ? 17.011 6.219 18.813 1.00 46.06 231 ARG A O 1
ATOM 1755 N N . GLY A 1 232 ? 18.971 5.888 19.838 1.00 44.97 232 GLY A N 1
ATOM 1756 C CA . GLY A 1 232 ? 18.440 4.988 20.874 1.00 44.97 232 GLY A CA 1
ATOM 1757 C C . GLY A 1 232 ? 17.610 5.698 21.956 1.00 44.97 232 GLY A C 1
ATOM 1758 O O . GLY A 1 232 ? 16.897 5.033 22.697 1.00 44.97 232 GLY A O 1
ATOM 1759 N N . ASP A 1 233 ? 17.655 7.034 22.011 1.00 49.53 233 ASP A N 1
ATOM 1760 C CA . ASP A 1 233 ? 17.060 7.826 23.098 1.00 49.53 233 ASP A CA 1
ATOM 1761 C C . ASP A 1 233 ? 15.808 8.627 22.691 1.00 49.53 233 ASP A C 1
ATOM 1763 O O . ASP A 1 233 ? 15.190 9.268 23.537 1.00 49.53 233 ASP A O 1
ATOM 1767 N N . GLU A 1 234 ? 15.415 8.628 21.411 1.00 49.41 234 GLU A N 1
ATOM 1768 C CA . GLU A 1 234 ? 14.392 9.569 20.916 1.00 49.41 234 GLU A CA 1
ATOM 1769 C C . GLU A 1 234 ? 12.954 9.037 20.916 1.00 49.41 234 GLU A C 1
ATOM 1771 O O . GLU A 1 234 ? 12.023 9.810 20.711 1.00 49.41 234 GLU A O 1
ATOM 1776 N N . TYR A 1 235 ? 12.756 7.750 21.204 1.00 51.44 235 TYR A N 1
ATOM 1777 C CA . TYR A 1 235 ? 11.427 7.156 21.353 1.00 51.44 235 TYR A CA 1
ATOM 1778 C C . TYR A 1 235 ? 11.402 6.227 22.578 1.00 51.44 235 TYR A C 1
ATOM 1780 O O . TYR A 1 235 ? 11.495 5.012 22.427 1.00 51.44 235 TYR A O 1
ATOM 1788 N N . PR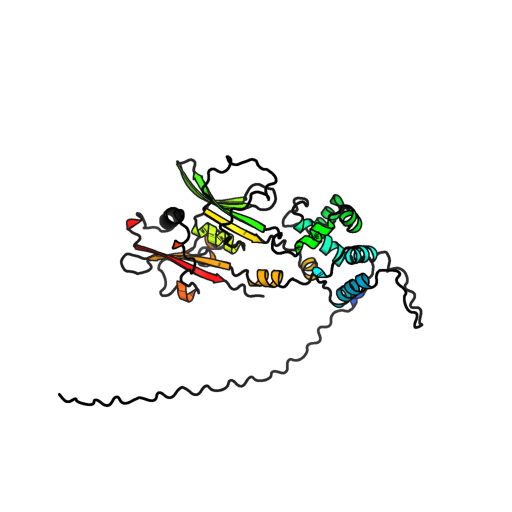O A 1 236 ? 11.257 6.758 23.811 1.00 49.84 236 PRO A N 1
ATOM 1789 C CA . PRO A 1 236 ? 11.076 5.955 25.033 1.00 49.84 236 PRO A CA 1
ATOM 1790 C C . PRO A 1 236 ? 9.709 5.239 25.093 1.00 49.84 236 PRO A C 1
ATOM 1792 O O . PRO A 1 236 ? 9.278 4.759 26.142 1.00 49.84 236 PRO A O 1
ATOM 1795 N N . GLU A 1 237 ? 8.991 5.221 23.978 1.00 60.50 237 GLU A N 1
ATOM 1796 C CA . GLU A 1 237 ? 7.602 4.830 23.863 1.00 60.50 237 GLU A CA 1
ATOM 1797 C C . GLU A 1 237 ? 7.473 3.329 23.628 1.00 60.50 237 GLU A C 1
ATOM 1799 O O . GLU A 1 237 ? 8.281 2.694 22.949 1.00 60.50 237 GLU A O 1
ATOM 1804 N N . VAL A 1 238 ? 6.429 2.741 24.206 1.00 72.00 238 VAL A N 1
ATOM 1805 C CA . VAL A 1 238 ? 6.165 1.314 24.039 1.00 72.00 238 VAL A CA 1
ATOM 1806 C C . VAL A 1 238 ? 5.500 1.125 22.680 1.00 72.00 238 VAL A C 1
ATOM 1808 O O . VAL A 1 238 ? 4.304 1.379 22.528 1.00 72.00 238 VAL A O 1
ATOM 1811 N N . GLN A 1 239 ? 6.279 0.695 21.689 1.00 77.62 239 GLN A N 1
ATOM 1812 C CA . GLN A 1 239 ? 5.745 0.196 20.425 1.00 77.62 239 GLN A CA 1
ATOM 1813 C C . GLN A 1 239 ? 4.897 -1.051 20.709 1.00 77.62 239 GLN A C 1
ATOM 1815 O O . GLN A 1 239 ? 5.376 -2.007 21.321 1.00 77.62 239 GLN A O 1
ATOM 1820 N N . LEU A 1 240 ? 3.629 -1.023 20.295 1.00 74.88 240 LEU A N 1
ATOM 1821 C CA . LEU A 1 240 ? 2.656 -2.083 20.569 1.00 74.88 240 LEU A CA 1
ATOM 1822 C C . LEU A 1 240 ? 2.552 -3.064 19.413 1.00 74.88 240 LEU A C 1
ATOM 1824 O O . LEU A 1 240 ? 2.516 -4.275 19.615 1.00 74.88 240 LEU A O 1
ATOM 1828 N N . LEU A 1 241 ? 2.480 -2.533 18.194 1.00 83.56 241 LEU A N 1
ATOM 1829 C CA . LEU A 1 241 ? 2.327 -3.341 16.997 1.00 83.56 241 LEU A CA 1
ATOM 1830 C C . LEU A 1 241 ? 3.011 -2.664 15.821 1.00 83.56 241 LEU A C 1
ATOM 1832 O O . LEU A 1 241 ? 2.787 -1.484 15.567 1.00 83.56 241 LEU A O 1
ATOM 1836 N N . LEU A 1 242 ? 3.797 -3.439 15.079 1.00 85.31 242 LEU A N 1
ATOM 1837 C CA . LEU A 1 242 ? 4.377 -3.019 13.814 1.00 85.31 242 LEU A CA 1
ATOM 1838 C C . LEU A 1 242 ? 3.591 -3.641 12.662 1.00 85.31 242 LEU A C 1
ATOM 1840 O O . LEU A 1 242 ? 3.457 -4.864 12.565 1.00 85.31 242 LEU A O 1
ATOM 1844 N N . LEU A 1 243 ? 3.104 -2.798 11.764 1.00 87.38 243 LEU A N 1
ATOM 1845 C CA . LEU A 1 243 ? 2.407 -3.200 10.558 1.00 87.38 243 LEU A CA 1
ATOM 1846 C C . LEU A 1 243 ? 3.178 -2.715 9.335 1.00 87.38 243 LEU A C 1
ATOM 1848 O O . LEU A 1 243 ? 3.904 -1.722 9.365 1.00 87.38 243 LEU A O 1
ATOM 1852 N N . ARG A 1 244 ? 3.030 -3.437 8.232 1.00 84.00 244 ARG A N 1
ATOM 1853 C CA . ARG A 1 244 ? 3.673 -3.098 6.966 1.00 84.00 244 ARG A CA 1
ATOM 1854 C C . ARG A 1 244 ? 2.656 -3.193 5.855 1.00 84.00 244 ARG A C 1
ATOM 1856 O O . ARG A 1 244 ? 1.873 -4.136 5.810 1.00 84.00 244 ARG A O 1
ATOM 1863 N N . ARG A 1 245 ? 2.710 -2.255 4.923 1.00 79.25 245 ARG A N 1
ATOM 1864 C CA . ARG A 1 245 ? 2.140 -2.455 3.594 1.00 79.25 245 ARG A CA 1
ATOM 1865 C C . ARG A 1 245 ? 3.253 -2.321 2.587 1.00 79.25 245 ARG A C 1
ATOM 1867 O O . ARG A 1 245 ? 4.143 -1.487 2.737 1.00 79.25 245 ARG A O 1
ATOM 1874 N N . ARG A 1 246 ? 3.216 -3.137 1.542 1.00 68.88 246 ARG A N 1
ATOM 1875 C CA . ARG A 1 246 ? 4.073 -2.885 0.389 1.00 68.88 246 ARG A CA 1
ATOM 1876 C C . ARG A 1 246 ? 3.700 -1.510 -0.156 1.00 68.88 246 ARG A C 1
ATOM 1878 O O . ARG A 1 246 ? 2.510 -1.216 -0.278 1.00 68.88 246 ARG A O 1
ATOM 1885 N N . LYS A 1 247 ? 4.697 -0.675 -0.450 1.00 67.00 247 LYS A N 1
ATOM 1886 C CA . LYS A 1 247 ? 4.470 0.616 -1.092 1.00 67.00 247 LYS A CA 1
ATOM 1887 C C . LYS A 1 247 ? 3.947 0.347 -2.501 1.00 67.00 247 LYS A C 1
ATOM 1889 O O . LYS A 1 247 ? 4.715 0.123 -3.433 1.00 67.00 247 LYS A O 1
ATOM 1894 N N . TYR A 1 248 ? 2.628 0.275 -2.632 1.00 56.31 248 TYR A N 1
ATOM 1895 C CA . TYR A 1 248 ? 1.964 0.314 -3.921 1.00 56.31 248 TYR A CA 1
ATOM 1896 C C . TYR A 1 248 ? 1.892 1.766 -4.307 1.00 56.31 248 TYR A C 1
ATOM 1898 O O . TYR A 1 248 ? 1.036 2.500 -3.824 1.00 56.31 248 TYR A O 1
ATOM 1906 N N . ILE A 1 249 ? 2.804 2.181 -5.171 1.00 52.09 249 ILE A N 1
ATOM 1907 C CA . ILE A 1 249 ? 2.544 3.408 -5.898 1.00 52.09 249 ILE A CA 1
ATOM 1908 C C . ILE A 1 249 ? 1.416 3.046 -6.847 1.00 52.09 249 ILE A C 1
ATOM 1910 O O . ILE A 1 249 ? 1.557 2.115 -7.642 1.00 52.09 249 ILE A O 1
ATOM 1914 N N . GLN A 1 250 ? 0.267 3.692 -6.653 1.00 49.31 250 GLN A N 1
ATOM 1915 C CA . GLN A 1 250 ? -0.827 3.650 -7.609 1.00 49.31 250 GLN A CA 1
ATOM 1916 C C . GLN A 1 250 ? -0.289 4.311 -8.870 1.00 49.31 250 GLN A C 1
ATOM 1918 O O . GLN A 1 250 ? -0.346 5.525 -9.033 1.00 49.31 250 GLN A O 1
ATOM 1923 N N . LEU A 1 251 ? 0.347 3.510 -9.719 1.00 49.97 251 LEU A N 1
ATOM 1924 C CA . LEU A 1 251 ? 0.712 3.957 -11.044 1.00 49.97 251 LEU A CA 1
ATOM 1925 C C . LEU A 1 251 ? -0.611 4.249 -11.750 1.00 49.97 251 LEU A C 1
ATOM 1927 O O . LEU A 1 251 ? -1.593 3.522 -11.568 1.00 49.97 251 LEU A O 1
ATOM 1931 N N . LEU A 1 252 ? -0.678 5.313 -12.548 1.00 54.84 252 LEU A N 1
ATOM 1932 C CA . LEU A 1 252 ? -1.888 5.523 -13.331 1.00 54.84 252 LEU A CA 1
ATOM 1933 C C . LEU A 1 252 ? -2.126 4.279 -14.210 1.00 54.84 252 LEU A C 1
ATOM 1935 O O . LEU A 1 252 ? -1.162 3.634 -14.642 1.00 54.84 252 LEU A O 1
ATOM 1939 N N . PRO A 1 253 ? -3.388 3.934 -14.536 1.00 56.56 253 PRO A N 1
ATOM 1940 C CA . PRO A 1 253 ? -3.714 2.715 -15.284 1.00 56.56 253 PRO A CA 1
ATOM 1941 C C . PRO A 1 253 ? -2.916 2.539 -16.585 1.00 56.56 253 PRO A C 1
ATOM 1943 O O . PRO A 1 253 ? -2.703 1.423 -17.048 1.00 56.56 253 PRO A O 1
ATOM 1946 N N . ARG A 1 254 ? -2.455 3.644 -17.184 1.00 59.88 254 ARG A N 1
ATOM 1947 C CA . ARG A 1 254 ? -1.628 3.644 -18.398 1.00 59.88 254 ARG A CA 1
ATOM 1948 C C . ARG A 1 254 ? -0.260 3.000 -18.178 1.00 59.88 254 ARG A C 1
ATOM 1950 O O . ARG A 1 254 ? 0.213 2.294 -19.060 1.00 59.88 254 ARG A O 1
ATOM 1957 N N . THR A 1 255 ? 0.330 3.202 -17.007 1.00 65.19 255 TH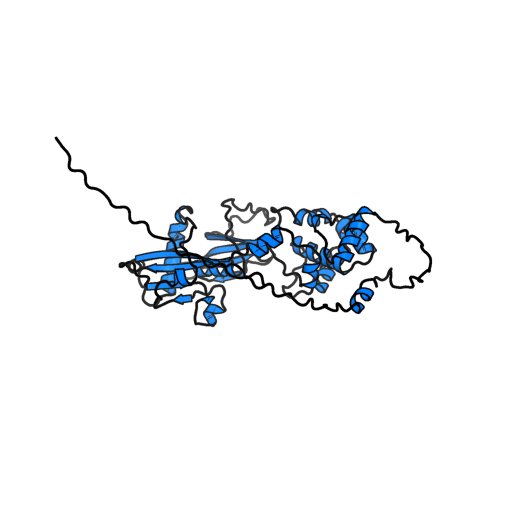R A N 1
ATOM 1958 C CA . THR A 1 255 ? 1.654 2.695 -16.649 1.00 65.19 255 THR A CA 1
ATOM 1959 C C . THR A 1 255 ? 1.578 1.319 -15.977 1.00 65.19 255 THR A C 1
ATOM 1961 O O . THR A 1 255 ? 2.461 0.485 -16.188 1.00 65.19 255 THR A O 1
ATOM 1964 N N . GLU A 1 256 ? 0.486 1.017 -15.257 1.00 64.81 256 GLU A N 1
ATOM 1965 C CA . GLU A 1 256 ? 0.241 -0.326 -14.694 1.00 64.81 256 GLU A CA 1
ATOM 1966 C C . GLU A 1 256 ? 0.148 -1.419 -15.761 1.00 64.81 256 GLU A C 1
ATOM 1968 O O . GLU A 1 256 ? 0.571 -2.546 -15.521 1.00 64.81 256 GLU A O 1
ATOM 1973 N N . ASN A 1 257 ? -0.373 -1.087 -16.943 1.00 78.38 257 ASN A N 1
ATOM 1974 C CA . ASN A 1 257 ? -0.621 -2.063 -18.002 1.00 78.38 257 ASN A CA 1
ATOM 1975 C C . ASN A 1 257 ? 0.610 -2.380 -18.860 1.00 78.38 257 ASN A C 1
ATOM 1977 O O . ASN A 1 257 ? 0.519 -3.238 -19.728 1.00 78.38 257 ASN A O 1
ATOM 1981 N N . VAL A 1 258 ? 1.747 -1.710 -18.646 1.00 84.38 258 VAL A N 1
ATOM 1982 C CA . VAL A 1 258 ? 2.970 -1.967 -19.425 1.00 84.38 258 VAL A CA 1
ATOM 1983 C C . VAL A 1 258 ? 3.709 -3.194 -18.910 1.00 84.38 258 VAL A C 1
ATOM 1985 O O . VAL A 1 258 ? 4.225 -3.980 -19.698 1.00 84.38 258 VAL A O 1
ATOM 1988 N N . PHE A 1 259 ? 3.771 -3.382 -17.594 1.00 83.56 259 PHE A N 1
ATOM 1989 C CA . PHE A 1 259 ? 4.437 -4.538 -17.008 1.00 83.56 259 PHE A CA 1
ATOM 1990 C C . PHE A 1 259 ? 3.407 -5.596 -16.654 1.00 83.56 259 PHE A C 1
ATOM 1992 O O . PHE A 1 259 ? 2.462 -5.325 -15.916 1.00 83.56 259 PHE A O 1
ATOM 1999 N N . ALA A 1 260 ? 3.620 -6.822 -17.125 1.00 81.12 260 ALA A N 1
ATOM 2000 C CA . ALA A 1 260 ? 2.809 -7.936 -16.669 1.00 81.12 260 ALA A CA 1
ATOM 2001 C C . ALA A 1 260 ? 2.933 -8.048 -15.133 1.00 81.12 260 ALA A C 1
ATOM 2003 O O . ALA A 1 260 ? 4.056 -8.044 -14.613 1.00 81.12 260 ALA A O 1
ATOM 2004 N N . PRO A 1 261 ? 1.809 -8.117 -14.391 1.00 69.06 261 PRO A N 1
ATOM 2005 C CA . PRO A 1 261 ? 1.861 -8.259 -12.944 1.00 69.06 261 PRO A CA 1
ATOM 2006 C C . PRO A 1 261 ? 2.535 -9.588 -12.609 1.00 69.06 261 PRO A C 1
ATOM 2008 O O . PRO A 1 261 ? 2.161 -10.625 -13.168 1.00 69.06 261 PRO A O 1
ATOM 2011 N N . SER A 1 262 ? 3.509 -9.551 -11.698 1.00 67.75 262 SER A N 1
ATOM 2012 C CA . SER A 1 262 ? 4.121 -10.777 -11.181 1.00 67.75 262 SER A CA 1
ATOM 2013 C C . SER A 1 262 ? 3.072 -11.635 -10.468 1.00 67.75 262 SER A C 1
ATOM 2015 O O . SER A 1 262 ? 2.019 -11.135 -10.052 1.00 67.75 262 SER A O 1
ATOM 2017 N N . ASP A 1 263 ? 3.337 -12.932 -10.310 1.00 64.62 263 ASP A N 1
ATOM 2018 C CA . ASP A 1 263 ? 2.456 -13.786 -9.511 1.00 64.62 263 ASP A CA 1
ATOM 2019 C C . ASP A 1 263 ? 2.396 -13.298 -8.061 1.00 64.62 263 ASP A C 1
ATOM 2021 O O . ASP A 1 263 ? 1.356 -13.434 -7.430 1.00 64.62 263 ASP A O 1
ATOM 2025 N N . GLU A 1 264 ? 3.437 -12.630 -7.565 1.00 62.34 264 GLU A N 1
ATOM 2026 C CA . GLU A 1 264 ? 3.446 -11.923 -6.290 1.00 62.34 264 GLU A CA 1
ATOM 2027 C C . GLU A 1 264 ? 2.582 -10.662 -6.316 1.00 62.34 264 GLU A C 1
ATOM 2029 O O . GLU A 1 264 ? 1.873 -10.407 -5.356 1.00 62.34 264 GLU A O 1
ATOM 2034 N N . ASP A 1 265 ? 2.583 -9.864 -7.386 1.00 59.47 265 ASP A N 1
ATOM 2035 C CA . ASP A 1 265 ? 1.690 -8.701 -7.488 1.00 59.47 265 ASP A CA 1
ATOM 2036 C C . ASP A 1 265 ? 0.229 -9.140 -7.558 1.00 59.47 265 ASP A C 1
ATOM 2038 O O . ASP A 1 265 ? -0.637 -8.506 -6.959 1.00 59.47 265 ASP A O 1
ATOM 2042 N N . ARG A 1 266 ? -0.045 -10.259 -8.236 1.00 66.81 266 ARG A N 1
ATOM 2043 C CA . ARG A 1 266 ? -1.357 -10.915 -8.228 1.00 66.81 266 ARG A CA 1
ATOM 2044 C C . ARG A 1 266 ? -1.678 -11.475 -6.858 1.00 66.81 266 ARG A C 1
ATOM 2046 O O . ARG A 1 266 ? -2.790 -11.264 -6.388 1.00 66.81 266 ARG A O 1
ATOM 2053 N N . GLN A 1 267 ? -0.716 -12.143 -6.221 1.00 59.56 267 GLN A N 1
ATOM 2054 C CA . GLN A 1 267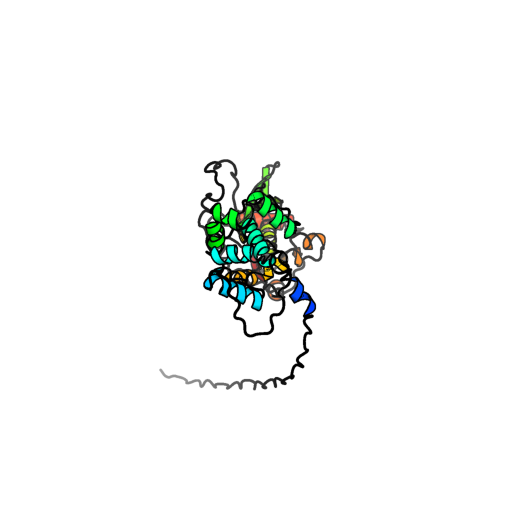 ? -0.878 -12.684 -4.884 1.00 59.56 267 GLN A CA 1
ATOM 2055 C C . GLN A 1 267 ? -1.163 -11.556 -3.931 1.00 59.56 267 GLN A C 1
ATOM 2057 O O . GLN A 1 267 ? -2.226 -11.607 -3.373 1.00 59.56 267 GLN A O 1
ATOM 2062 N N . VAL A 1 268 ? -0.361 -10.503 -3.833 1.00 57.53 268 VAL A N 1
ATOM 2063 C CA . VAL A 1 268 ? -0.620 -9.364 -2.951 1.00 57.53 268 VAL A CA 1
ATOM 2064 C C . VAL A 1 268 ? -1.907 -8.626 -3.319 1.00 57.53 268 VAL A C 1
ATOM 2066 O O . VAL A 1 268 ? -2.665 -8.302 -2.415 1.00 57.53 268 VAL A O 1
ATOM 2069 N N . LYS A 1 269 ? -2.254 -8.433 -4.603 1.00 60.12 269 LYS A N 1
ATOM 2070 C CA . LYS A 1 269 ? -3.593 -7.920 -4.970 1.00 60.12 269 LYS A CA 1
ATOM 2071 C C . LYS A 1 269 ? -4.717 -8.856 -4.477 1.00 60.12 269 LYS A C 1
ATOM 2073 O O . LYS A 1 269 ? -5.780 -8.370 -4.098 1.00 60.12 269 LYS A O 1
ATOM 2078 N N . SER A 1 270 ? -4.474 -10.169 -4.425 1.00 53.16 270 SER A N 1
ATOM 2079 C CA . SER A 1 270 ? -5.405 -11.197 -3.924 1.00 53.16 270 SER A CA 1
ATOM 2080 C C . SER A 1 270 ? -5.316 -11.486 -2.410 1.00 53.16 270 SER A C 1
ATOM 2082 O O . SER A 1 270 ? -6.300 -11.927 -1.832 1.00 53.16 270 SER A O 1
ATOM 2084 N N . THR A 1 271 ? -4.176 -11.204 -1.769 1.00 51.38 271 THR A N 1
ATOM 2085 C CA . THR A 1 271 ? -3.833 -11.355 -0.345 1.00 51.38 271 THR A CA 1
ATOM 2086 C C . THR A 1 271 ? -3.822 -10.010 0.365 1.00 51.38 271 THR A C 1
ATOM 2088 O O . THR A 1 271 ? -3.505 -9.944 1.549 1.00 51.38 271 THR A O 1
ATOM 2091 N N . LEU A 1 272 ? -4.389 -8.973 -0.263 1.00 57.06 272 LEU A N 1
ATOM 2092 C CA . LEU A 1 272 ? -5.177 -7.933 0.411 1.00 57.06 272 LEU A CA 1
ATOM 2093 C C . LEU A 1 272 ? -6.430 -8.539 1.076 1.00 57.06 272 LEU A C 1
ATOM 2095 O O . LEU A 1 272 ? -7.507 -7.945 1.090 1.00 57.06 272 LEU A O 1
ATOM 2099 N N . THR A 1 273 ? -6.286 -9.736 1.627 1.00 55.47 273 THR A N 1
ATOM 2100 C CA . THR A 1 273 ? -7.050 -10.265 2.723 1.00 55.47 273 THR A CA 1
ATOM 2101 C C . THR A 1 273 ? -6.941 -9.254 3.856 1.00 55.47 273 THR A C 1
ATOM 2103 O O . THR A 1 273 ? -5.996 -9.261 4.646 1.00 55.47 273 THR A O 1
ATOM 2106 N N . ARG A 1 274 ? -7.872 -8.301 3.888 1.00 71.81 274 ARG A N 1
ATOM 2107 C CA . ARG A 1 274 ? -7.928 -7.326 4.973 1.00 71.81 274 ARG A CA 1
ATOM 2108 C C . ARG A 1 274 ? -8.588 -8.036 6.138 1.00 71.81 274 ARG A C 1
ATOM 2110 O O . ARG A 1 274 ? -9.729 -8.473 6.023 1.00 71.81 274 ARG A O 1
ATOM 2117 N N . PHE A 1 275 ? -7.862 -8.182 7.235 1.00 83.31 275 PHE A N 1
ATOM 2118 C CA . PHE A 1 275 ? -8.468 -8.631 8.477 1.00 83.31 275 PHE A CA 1
ATOM 2119 C C . PHE A 1 275 ? -9.149 -7.451 9.150 1.00 83.31 275 PHE A C 1
ATOM 2121 O O . PHE A 1 275 ? -8.592 -6.355 9.231 1.00 83.31 275 PHE A O 1
ATOM 2128 N N . GLN A 1 276 ? -10.355 -7.698 9.629 1.00 90.38 276 GLN A N 1
ATOM 2129 C CA . GLN A 1 276 ? -11.085 -6.801 10.503 1.00 90.38 276 GLN A CA 1
ATOM 2130 C C . GLN A 1 276 ? -11.298 -7.454 11.840 1.00 90.38 276 GLN A C 1
ATOM 2132 O O . GLN A 1 276 ? -11.599 -8.641 11.899 1.00 90.38 276 GLN A O 1
ATOM 2137 N N . TYR A 1 277 ? -11.205 -6.662 12.894 1.00 92.50 277 TYR A N 1
ATOM 2138 C CA . TYR A 1 277 ? -11.377 -7.127 14.255 1.00 92.50 277 TYR A CA 1
ATOM 2139 C C . TYR A 1 277 ? -12.591 -6.448 14.869 1.00 92.50 277 TYR A C 1
ATOM 2141 O O . TYR A 1 277 ? -12.786 -5.241 14.716 1.00 92.50 277 TYR A O 1
ATOM 2149 N N . ALA A 1 278 ? -13.401 -7.226 15.570 1.00 94.75 278 ALA A N 1
ATOM 2150 C CA . ALA A 1 278 ? -14.447 -6.715 16.434 1.00 94.75 278 ALA A CA 1
ATOM 2151 C C . ALA A 1 278 ? -14.232 -7.249 17.850 1.00 94.75 278 ALA A C 1
ATOM 2153 O O . ALA A 1 278 ? -13.691 -8.336 18.052 1.00 94.75 278 ALA A O 1
ATOM 2154 N N . CYS A 1 279 ? -14.646 -6.456 18.825 1.00 94.62 279 CYS A N 1
ATOM 2155 C CA . CYS A 1 279 ? -14.509 -6.741 20.241 1.00 94.62 279 CYS A CA 1
ATOM 2156 C C . CYS A 1 279 ? -15.911 -6.941 20.826 1.00 94.62 279 CYS A C 1
ATOM 2158 O O . CYS A 1 279 ? -16.725 -6.015 20.833 1.00 94.62 279 CYS A O 1
ATOM 2160 N N . LEU A 1 280 ? -16.203 -8.171 21.247 1.00 94.38 280 LEU A N 1
ATOM 2161 C CA . LEU A 1 280 ? -17.445 -8.579 21.892 1.00 94.38 280 LEU A CA 1
ATOM 2162 C C . LEU A 1 280 ? -17.310 -8.359 23.396 1.00 94.38 280 LEU A C 1
ATOM 2164 O O . LEU A 1 280 ? -16.389 -8.881 24.024 1.00 94.38 280 LEU A O 1
ATOM 2168 N N . ILE A 1 281 ? -18.244 -7.617 23.979 1.00 93.50 281 ILE A N 1
ATOM 2169 C CA . ILE A 1 281 ? -18.256 -7.319 25.411 1.00 93.50 281 ILE A CA 1
ATOM 2170 C C . ILE A 1 281 ? -19.370 -8.140 26.036 1.00 93.50 281 ILE A C 1
ATOM 2172 O O . ILE A 1 281 ? -20.546 -7.947 25.727 1.00 93.50 281 ILE A O 1
ATOM 2176 N N . ILE A 1 282 ? -18.990 -9.089 26.882 1.00 91.19 282 ILE A N 1
ATOM 2177 C CA . ILE A 1 282 ? -19.870 -10.138 27.386 1.00 91.19 282 ILE A CA 1
ATOM 2178 C C . ILE A 1 282 ? -20.096 -9.924 28.881 1.00 91.19 282 ILE A C 1
ATOM 2180 O O . ILE A 1 282 ? -19.145 -9.862 29.664 1.00 91.19 282 ILE A O 1
ATOM 2184 N N . HIS A 1 283 ? -21.360 -9.837 29.294 1.00 87.94 283 HIS A N 1
ATOM 2185 C CA . HIS A 1 283 ? -21.734 -9.701 30.698 1.00 87.94 283 HIS A CA 1
ATOM 2186 C C . HIS A 1 283 ? -21.484 -10.983 31.501 1.00 87.94 283 HIS A C 1
ATOM 2188 O O . HIS A 1 283 ? -21.364 -12.077 30.948 1.00 87.94 283 HIS A O 1
ATOM 2194 N N . MET A 1 284 ? -21.573 -10.886 32.831 1.00 80.31 284 MET A N 1
ATOM 2195 C CA . MET A 1 284 ? -21.482 -12.005 33.790 1.00 80.31 284 MET A CA 1
ATOM 2196 C C . MET A 1 284 ? -22.549 -13.119 33.621 1.00 80.31 284 MET A C 1
ATOM 2198 O O . MET A 1 284 ? -22.590 -14.063 34.406 1.00 80.31 284 MET A O 1
ATOM 2202 N N . GLY A 1 285 ? -23.402 -13.050 32.594 1.00 84.31 285 GLY A N 1
ATOM 2203 C CA . GLY A 1 285 ? -24.358 -14.093 32.200 1.00 84.31 285 GLY A CA 1
ATOM 2204 C C . GLY A 1 285 ? -24.058 -14.766 30.854 1.00 84.31 285 GLY A C 1
ATOM 2205 O O . GLY A 1 285 ? -24.883 -15.546 30.386 1.00 84.31 285 GLY A O 1
ATOM 2206 N N . GLY A 1 286 ? -22.927 -14.449 30.210 1.00 88.69 286 GLY A N 1
ATOM 2207 C CA . GLY A 1 286 ? -22.561 -14.974 28.886 1.00 88.69 286 GLY A CA 1
ATOM 2208 C C . GLY A 1 286 ? -23.287 -14.305 27.711 1.00 88.69 286 GLY A C 1
ATOM 2209 O O . GLY A 1 286 ? -23.129 -14.729 26.570 1.00 88.69 286 GLY A O 1
ATOM 2210 N N . GLN A 1 287 ? -24.090 -13.270 27.969 1.00 92.31 287 GLN A N 1
ATOM 2211 C CA . GLN A 1 287 ? -24.751 -12.481 26.932 1.00 92.31 287 GLN A CA 1
ATOM 2212 C C . GLN A 1 287 ? -23.827 -11.357 26.451 1.00 92.31 287 GLN A C 1
ATOM 2214 O O . GLN A 1 287 ? -23.194 -10.692 27.268 1.00 92.31 287 GLN A O 1
ATOM 2219 N N . VAL A 1 288 ? -23.769 -11.137 25.135 1.00 94.25 288 VAL A N 1
ATOM 2220 C CA . VAL A 1 288 ? -23.051 -10.002 24.538 1.00 94.25 288 VAL A CA 1
ATOM 2221 C C . VAL A 1 288 ? -23.879 -8.730 24.739 1.00 94.25 288 VAL A C 1
ATOM 2223 O O . VAL A 1 288 ? -24.988 -8.624 24.212 1.00 94.25 288 VAL A O 1
ATOM 2226 N N . ASP A 1 289 ? -23.345 -7.775 25.493 1.00 93.88 289 ASP A N 1
ATOM 2227 C CA . ASP A 1 289 ? -24.009 -6.507 25.814 1.00 93.88 289 ASP A CA 1
ATOM 2228 C C . ASP A 1 289 ? -23.802 -5.457 24.720 1.00 93.88 289 ASP A C 1
ATOM 2230 O O . ASP A 1 289 ? -24.718 -4.699 24.384 1.00 93.88 289 ASP A O 1
ATOM 2234 N N . ALA A 1 290 ? -22.586 -5.415 24.174 1.00 95.62 290 ALA A N 1
ATOM 2235 C CA . ALA A 1 290 ? -22.155 -4.453 23.174 1.00 95.62 290 ALA A CA 1
ATOM 2236 C C . ALA A 1 290 ? -21.049 -5.037 22.287 1.00 95.62 290 ALA A C 1
ATOM 2238 O O . ALA A 1 290 ? -20.343 -5.974 22.671 1.00 95.62 290 ALA A O 1
ATOM 2239 N N . ILE A 1 291 ? -20.889 -4.458 21.096 1.00 95.25 291 ILE A N 1
ATOM 2240 C CA . ILE A 1 291 ? -19.783 -4.771 20.186 1.00 95.25 291 ILE A CA 1
ATOM 2241 C C . ILE A 1 291 ? -19.096 -3.471 19.778 1.00 95.25 291 ILE A C 1
ATOM 2243 O O . ILE A 1 291 ? -19.766 -2.536 19.335 1.00 95.25 291 ILE A O 1
ATOM 2247 N N . LEU A 1 292 ? -17.766 -3.438 19.880 1.00 95.94 292 LEU A N 1
ATOM 2248 C CA . LEU A 1 292 ? -16.943 -2.458 19.174 1.00 95.94 292 LEU A CA 1
ATOM 2249 C C . LEU A 1 292 ? -16.520 -3.064 17.836 1.00 95.94 292 LEU A C 1
ATOM 2251 O O . LEU A 1 292 ? -15.853 -4.098 17.802 1.00 95.94 292 LEU A O 1
ATOM 2255 N N . ALA A 1 293 ? -16.931 -2.449 16.735 1.00 95.88 293 ALA A N 1
ATOM 2256 C CA . ALA A 1 293 ? -16.754 -2.973 15.387 1.00 95.88 293 ALA A CA 1
ATOM 2257 C C . ALA A 1 293 ? -16.035 -1.960 14.476 1.00 95.88 293 ALA A C 1
ATOM 2259 O O . ALA A 1 293 ? -15.963 -0.770 14.806 1.00 95.88 293 ALA A O 1
ATOM 2260 N N . PRO A 1 294 ? -15.519 -2.407 13.315 1.00 94.94 294 PRO A N 1
ATOM 2261 C CA . PRO A 1 294 ? -14.995 -1.513 12.287 1.00 94.94 294 PRO A CA 1
ATOM 2262 C C . PRO A 1 294 ? -15.990 -0.399 11.895 1.00 94.94 294 PRO A C 1
ATOM 2264 O O . PRO A 1 294 ? -17.210 -0.592 11.993 1.00 94.94 294 PRO A O 1
ATOM 2267 N N . PRO A 1 295 ? -15.499 0.774 11.457 1.00 94.81 295 PRO A N 1
ATOM 2268 C CA . PRO A 1 295 ? -16.320 1.971 11.269 1.00 94.81 295 PRO A CA 1
ATOM 2269 C C . PRO A 1 295 ? -17.451 1.797 10.246 1.00 94.81 295 PRO A C 1
ATOM 2271 O O . PRO A 1 295 ? -18.501 2.426 10.388 1.00 94.81 295 PRO A O 1
ATOM 2274 N N . GLU A 1 296 ? -17.307 0.916 9.252 1.00 94.44 296 GLU A N 1
ATOM 2275 C CA . GLU A 1 296 ? -18.354 0.651 8.253 1.00 94.44 296 GLU A CA 1
ATOM 2276 C C . GLU A 1 296 ? -19.648 0.052 8.812 1.00 94.44 296 GLU A C 1
ATOM 2278 O O . GLU A 1 296 ? -20.683 0.125 8.148 1.00 94.44 296 GLU A O 1
ATOM 2283 N N . PHE A 1 297 ? -19.608 -0.531 10.013 1.00 95.75 297 PHE A N 1
ATOM 2284 C CA . PHE A 1 297 ? -20.792 -1.078 10.674 1.00 95.75 297 PHE A CA 1
ATOM 2285 C C . PHE A 1 297 ? -21.579 -0.008 11.442 1.00 95.75 297 PHE A C 1
ATOM 2287 O O . PHE A 1 297 ? -22.654 -0.301 11.965 1.00 95.75 297 PHE A O 1
ATOM 2294 N N . SER A 1 298 ? -21.068 1.226 11.512 1.00 96.19 298 SER A N 1
ATOM 2295 C CA . SER A 1 298 ? -21.760 2.340 12.153 1.00 96.19 298 SER A CA 1
ATOM 2296 C C . SER A 1 298 ? -22.893 2.869 11.276 1.00 96.19 298 SER A C 1
ATOM 2298 O O . SER A 1 298 ? -22.755 3.020 10.060 1.00 96.19 298 SER A O 1
ATOM 2300 N N . SER A 1 299 ? -24.011 3.234 11.905 1.00 95.12 299 SER A N 1
ATOM 2301 C CA . SER A 1 299 ? -25.056 4.028 11.253 1.00 95.12 299 SER A CA 1
ATOM 2302 C C . SER A 1 299 ? -24.684 5.510 11.118 1.00 95.12 299 SER A C 1
ATOM 2304 O O . SER A 1 299 ? -25.287 6.213 10.310 1.00 95.12 299 SER A O 1
ATOM 2306 N N . ASP A 1 300 ? -23.709 5.989 11.896 1.00 96.75 300 ASP A N 1
ATOM 2307 C CA . ASP A 1 300 ? -23.217 7.368 11.859 1.00 96.75 300 ASP A CA 1
ATOM 2308 C C . ASP A 1 300 ? -22.181 7.552 10.737 1.00 96.75 300 ASP A C 1
ATOM 2310 O O . ASP A 1 300 ? -21.122 6.919 10.730 1.00 96.75 300 ASP A O 1
ATOM 2314 N N . GLU A 1 301 ? -22.478 8.448 9.791 1.00 96.19 301 GLU A N 1
ATOM 2315 C CA . GLU A 1 301 ? -21.603 8.768 8.656 1.00 96.19 301 GLU A CA 1
ATOM 2316 C C . GLU A 1 301 ? -20.249 9.341 9.089 1.00 96.19 301 GLU A C 1
ATOM 2318 O O . GLU A 1 301 ? -19.231 9.083 8.447 1.00 96.19 301 GLU A O 1
ATOM 2323 N N . SER A 1 302 ? -20.207 10.085 10.196 1.00 95.38 302 SER A N 1
ATOM 2324 C CA . SER A 1 302 ? -18.962 10.671 10.698 1.00 95.38 302 SER A CA 1
ATOM 2325 C C . SER A 1 302 ? -17.997 9.601 11.215 1.00 95.38 302 SER A C 1
ATOM 2327 O O . SER A 1 302 ? -16.788 9.701 11.015 1.00 95.38 302 SER A O 1
ATOM 2329 N N . VAL A 1 303 ? -18.533 8.529 11.807 1.00 94.94 303 VAL A N 1
ATOM 2330 C CA . VAL A 1 303 ? -17.752 7.363 12.233 1.00 94.94 303 VAL A CA 1
ATOM 2331 C C . VAL A 1 303 ? -17.333 6.546 11.018 1.00 94.94 303 VAL A C 1
ATOM 2333 O O . VAL A 1 303 ? -16.166 6.196 10.897 1.00 94.94 303 VAL A O 1
ATOM 2336 N N . ARG A 1 304 ? -18.265 6.287 10.095 1.00 94.12 304 ARG A N 1
ATOM 2337 C CA . ARG A 1 304 ? -18.037 5.458 8.905 1.00 94.12 304 ARG A CA 1
ATOM 2338 C C . ARG A 1 304 ? -17.021 6.042 7.919 1.00 94.12 304 ARG A C 1
ATOM 2340 O O . ARG A 1 304 ? -16.300 5.285 7.277 1.00 94.12 304 ARG A O 1
ATOM 2347 N N . SER A 1 305 ? -16.959 7.366 7.796 1.00 91.88 305 SER A N 1
ATOM 2348 C CA . SER A 1 305 ? -15.987 8.060 6.937 1.00 91.88 305 SER A CA 1
ATOM 2349 C C . SER A 1 305 ? -14.587 8.165 7.555 1.00 91.88 305 SER A C 1
ATOM 2351 O O . SER A 1 305 ? -13.624 8.430 6.835 1.00 91.88 305 SER A O 1
ATOM 2353 N N . ASN A 1 306 ? -14.446 7.924 8.863 1.00 93.69 306 ASN A N 1
ATOM 2354 C CA . ASN A 1 306 ? -13.157 7.901 9.541 1.00 93.69 306 ASN A CA 1
ATOM 2355 C C . ASN A 1 306 ? -12.579 6.471 9.556 1.00 93.69 306 ASN A C 1
ATOM 2357 O O . ASN A 1 306 ? -13.140 5.609 10.233 1.00 93.69 306 ASN A O 1
ATOM 2361 N N . PRO A 1 307 ? -11.430 6.196 8.904 1.00 91.62 307 PRO A N 1
ATOM 2362 C CA . PRO A 1 307 ? -10.821 4.864 8.929 1.00 91.62 307 PRO A CA 1
ATOM 2363 C C . PRO A 1 307 ? -10.425 4.410 10.343 1.00 91.62 307 PRO A C 1
ATOM 2365 O O . PRO A 1 307 ? -10.403 3.215 10.609 1.00 91.62 307 PRO A O 1
ATOM 2368 N N . PHE A 1 308 ? -10.160 5.343 11.261 1.00 94.62 308 PHE A N 1
ATOM 2369 C CA . PHE A 1 308 ? -9.872 5.072 12.674 1.00 94.62 308 PHE A CA 1
ATOM 2370 C C . PHE A 1 308 ? -11.111 5.246 13.571 1.00 94.62 308 PHE A C 1
ATOM 2372 O O . PHE A 1 308 ? -10.989 5.397 14.786 1.00 94.62 308 PHE A O 1
ATOM 2379 N N . GLY A 1 309 ? -12.311 5.297 12.989 1.00 94.06 309 GLY A N 1
ATOM 2380 C CA . GLY A 1 309 ? -13.564 5.282 13.736 1.00 94.06 309 GLY A CA 1
ATOM 2381 C C . GLY A 1 309 ? -13.860 3.896 14.316 1.00 94.06 309 GLY A C 1
ATOM 2382 O O . GLY A 1 309 ? -13.372 2.882 13.823 1.00 94.06 309 GLY A O 1
ATOM 2383 N N . VAL A 1 310 ? -14.702 3.848 15.349 1.00 95.50 310 VAL A N 1
ATOM 2384 C CA . VAL A 1 310 ? -15.217 2.597 15.926 1.00 95.50 310 VAL A CA 1
ATOM 2385 C C . VAL A 1 310 ? -16.724 2.679 15.993 1.00 95.50 310 VAL A C 1
ATOM 2387 O O . VAL A 1 310 ? -17.281 3.611 16.576 1.00 95.50 310 VAL A O 1
ATOM 2390 N N . ALA A 1 311 ? -17.375 1.695 15.384 1.00 96.56 311 ALA A N 1
ATOM 2391 C CA . ALA A 1 311 ? -18.806 1.510 15.491 1.00 96.56 311 ALA A CA 1
ATOM 2392 C C . ALA A 1 311 ? -19.129 0.867 16.841 1.00 96.56 311 ALA A C 1
ATOM 2394 O O . ALA A 1 311 ? -18.538 -0.145 17.212 1.00 96.56 311 ALA A O 1
ATOM 2395 N N . VAL A 1 312 ? -20.091 1.442 17.553 1.00 96.62 312 VAL A N 1
ATOM 2396 C CA . VAL A 1 312 ? -20.625 0.880 18.792 1.00 96.62 312 VAL A CA 1
ATOM 2397 C C . VAL A 1 312 ? -21.991 0.288 18.484 1.00 96.62 312 VAL A C 1
ATOM 2399 O O . VAL A 1 312 ? -22.892 1.001 18.045 1.00 96.62 312 VAL A O 1
ATOM 2402 N N . ILE A 1 313 ? -22.149 -1.018 18.687 1.00 96.44 313 ILE A N 1
ATOM 2403 C CA . ILE A 1 313 ? -23.386 -1.733 18.358 1.00 96.44 313 ILE A CA 1
ATOM 2404 C C . ILE A 1 313 ? -24.095 -2.107 19.650 1.00 96.44 313 ILE A C 1
ATOM 2406 O O . ILE A 1 313 ? -23.662 -3.008 20.369 1.00 96.44 313 ILE A O 1
ATOM 2410 N N . GLN A 1 314 ? -25.199 -1.410 19.919 1.00 94.50 314 GLN A N 1
ATOM 2411 C CA . GLN A 1 314 ? -26.072 -1.652 21.061 1.00 94.50 314 GLN A CA 1
ATOM 2412 C C . GLN A 1 314 ? -27.518 -1.227 20.717 1.00 94.50 314 GLN A C 1
ATOM 2414 O O . GLN A 1 314 ? -27.714 -0.118 20.218 1.00 94.50 314 GLN A O 1
ATOM 2419 N N . PRO A 1 315 ? -28.544 -2.065 20.968 1.00 94.25 315 PRO A N 1
ATOM 2420 C CA . PRO A 1 315 ? -28.454 -3.450 21.438 1.00 94.25 315 PRO A CA 1
ATOM 2421 C C . PRO A 1 315 ? -27.829 -4.380 20.386 1.00 94.25 315 PRO A C 1
ATOM 2423 O O . PRO A 1 315 ? -27.941 -4.134 19.186 1.00 94.25 315 PRO A O 1
ATOM 2426 N N . VAL A 1 316 ? -27.193 -5.465 20.835 1.00 95.56 316 VAL A N 1
ATOM 2427 C CA . VAL A 1 316 ? -26.520 -6.433 19.954 1.00 95.56 316 VAL A CA 1
ATOM 2428 C C . VAL A 1 316 ? -27.533 -7.409 19.342 1.00 95.56 316 VAL A C 1
ATOM 2430 O O . VAL A 1 316 ? -28.210 -8.127 20.082 1.00 95.56 316 VAL A O 1
ATOM 2433 N N . PRO A 1 317 ? -27.656 -7.483 18.001 1.00 95.69 317 PRO A N 1
ATOM 2434 C CA . PRO A 1 317 ? -28.493 -8.491 17.360 1.00 95.69 317 PRO A CA 1
ATOM 2435 C C . PRO A 1 317 ? -27.986 -9.919 17.640 1.00 95.69 317 PRO A C 1
ATOM 2437 O O . PRO A 1 317 ? -26.772 -10.140 17.655 1.00 95.69 317 PRO A O 1
ATOM 2440 N N . PRO A 1 318 ? -28.876 -10.918 17.800 1.00 93.44 318 PRO A N 1
ATOM 2441 C CA . PRO A 1 318 ? -28.458 -12.313 17.909 1.00 93.44 318 PRO A CA 1
ATOM 2442 C C . PRO A 1 318 ? -27.615 -12.737 16.702 1.00 93.44 318 PRO A C 1
ATOM 2444 O O . PRO A 1 318 ? -27.961 -12.422 15.563 1.00 93.44 318 PRO A O 1
ATOM 2447 N N . CYS A 1 319 ? -26.527 -13.465 16.956 1.00 93.50 319 CYS A N 1
ATOM 2448 C CA . CYS A 1 319 ? -25.610 -13.964 15.927 1.00 93.50 319 CYS A CA 1
ATOM 2449 C C . CYS A 1 319 ? -25.009 -12.866 15.024 1.00 93.50 319 CYS A C 1
ATOM 2451 O O . CYS A 1 319 ? -24.772 -13.095 13.832 1.00 93.50 319 CYS A O 1
ATOM 2453 N N . TRP A 1 320 ? -24.827 -11.643 15.546 1.00 96.12 320 TRP A N 1
ATOM 2454 C CA . TRP A 1 320 ? -24.297 -10.524 14.760 1.00 96.12 320 TRP A CA 1
ATOM 2455 C C . TRP A 1 320 ? -22.912 -10.836 14.182 1.00 96.12 320 TRP A C 1
ATOM 2457 O O . TRP A 1 320 ? -22.676 -10.567 13.004 1.00 96.12 320 TRP A O 1
ATOM 2467 N N . ALA A 1 321 ? -22.018 -11.426 14.979 1.00 94.56 321 ALA A N 1
ATOM 2468 C CA . ALA A 1 321 ? -20.659 -11.746 14.552 1.00 94.56 321 ALA A CA 1
ATOM 2469 C C . ALA A 1 321 ? -20.672 -12.727 13.369 1.00 94.56 321 ALA A C 1
ATOM 2471 O O . ALA A 1 321 ? -20.129 -12.428 12.304 1.00 94.56 321 ALA A O 1
ATOM 2472 N N . GLU A 1 322 ? -21.389 -13.842 13.506 1.00 94.88 322 GLU A N 1
ATOM 2473 C CA . GLU A 1 322 ? -21.482 -14.893 12.493 1.00 94.88 322 GLU A CA 1
ATOM 2474 C C . GLU A 1 322 ? -22.168 -14.389 11.221 1.00 94.88 322 GLU A C 1
ATOM 2476 O O . GLU A 1 322 ? -21.703 -14.654 10.112 1.00 94.88 322 GLU A O 1
ATOM 2481 N N . SER A 1 323 ? -23.242 -13.604 11.368 1.00 95.44 323 SER A N 1
ATOM 2482 C CA . SER A 1 323 ? -23.978 -13.025 10.235 1.00 95.44 323 SER A CA 1
ATOM 2483 C C . SER A 1 323 ? -23.125 -12.050 9.421 1.00 95.44 323 SER A C 1
ATOM 2485 O O . SER A 1 323 ? -23.360 -11.873 8.226 1.00 95.44 323 SER A O 1
ATOM 2487 N N . ASN A 1 324 ? -22.122 -11.435 10.053 1.00 94.88 324 ASN A N 1
ATOM 2488 C CA . ASN A 1 324 ? -21.172 -10.538 9.405 1.00 94.88 324 ASN A CA 1
ATOM 2489 C C . ASN A 1 324 ? -19.855 -11.227 9.024 1.00 94.88 324 ASN A C 1
ATOM 2491 O O . ASN A 1 324 ? -18.941 -10.544 8.569 1.00 94.88 324 ASN A O 1
ATOM 2495 N N . GLY A 1 325 ? -19.757 -12.554 9.153 1.00 93.88 325 GLY A N 1
ATOM 2496 C CA . GLY A 1 325 ? -18.583 -13.333 8.754 1.00 93.88 325 GLY A CA 1
ATOM 2497 C C . GLY A 1 325 ? -17.392 -13.225 9.708 1.00 93.88 325 GLY A C 1
ATOM 2498 O O . GLY A 1 325 ? -16.282 -13.583 9.319 1.00 93.88 325 GLY A O 1
ATOM 2499 N N . PHE A 1 326 ? -17.602 -12.731 10.929 1.00 94.56 326 PHE A N 1
ATOM 2500 C CA . PHE A 1 326 ? -16.594 -12.802 11.977 1.00 94.56 326 PHE A CA 1
ATOM 2501 C C . PHE A 1 326 ? -16.529 -14.221 12.540 1.00 94.56 326 PHE A C 1
ATOM 2503 O O . PHE A 1 326 ? -17.546 -14.868 12.794 1.00 94.56 326 PHE A O 1
ATOM 2510 N N . VAL A 1 327 ? -15.310 -14.694 12.747 1.00 92.94 327 VAL A N 1
ATOM 2511 C CA . VAL A 1 327 ? -14.976 -15.957 13.397 1.00 92.94 327 VAL A CA 1
ATOM 2512 C C . VAL A 1 327 ? -14.102 -15.667 14.609 1.00 92.94 327 VAL A C 1
ATOM 2514 O O . VAL A 1 327 ? -13.508 -14.596 14.718 1.00 92.94 327 VAL A O 1
ATOM 2517 N N . HIS A 1 328 ? -14.020 -16.606 15.548 1.00 86.06 328 HIS A N 1
ATOM 2518 C CA . HIS A 1 328 ? -13.091 -16.453 16.667 1.00 86.06 328 HIS A CA 1
ATOM 2519 C C . HIS A 1 328 ? -11.676 -16.296 16.127 1.00 86.06 328 HIS A C 1
ATOM 2521 O O . HIS A 1 328 ? -11.252 -17.083 15.272 1.00 86.06 328 HIS A O 1
ATOM 2527 N N . SER A 1 329 ? -10.986 -15.257 16.597 1.00 74.56 329 SER A N 1
ATOM 2528 C CA . SER A 1 329 ? -9.669 -14.943 16.080 1.00 74.56 329 SER A CA 1
ATOM 2529 C C . SER A 1 329 ? -8.712 -16.101 16.344 1.00 74.56 329 SER A C 1
ATOM 2531 O O . SER A 1 329 ? -8.622 -16.613 17.461 1.00 74.56 329 SER A O 1
ATOM 2533 N N . LYS A 1 330 ? -8.011 -16.544 15.294 1.00 66.88 330 LYS A N 1
ATOM 2534 C CA . LYS A 1 330 ? -6.923 -17.522 15.431 1.00 66.88 330 LYS A CA 1
ATOM 2535 C C . LYS A 1 330 ? -5.646 -16.878 15.947 1.00 66.88 330 LYS A C 1
ATOM 2537 O O . LYS A 1 330 ? -4.678 -17.603 16.188 1.00 66.88 330 LYS A O 1
ATOM 2542 N N . LEU A 1 331 ? -5.614 -15.546 16.061 1.00 61.94 331 LEU A N 1
ATOM 2543 C CA . LEU A 1 331 ? -4.524 -14.851 16.716 1.00 61.94 331 LEU A CA 1
ATOM 2544 C C . LEU A 1 331 ? -4.482 -15.373 18.152 1.00 61.94 331 LEU A C 1
ATOM 2546 O O . LEU A 1 331 ? -5.328 -15.063 18.986 1.00 61.94 331 LEU A O 1
ATOM 2550 N N . ASP A 1 332 ? -3.506 -16.235 18.408 1.00 51.22 332 ASP A N 1
ATOM 2551 C CA . ASP A 1 332 ? -3.209 -16.769 19.724 1.00 51.22 332 ASP A CA 1
ATOM 2552 C C . ASP A 1 332 ? -2.613 -15.604 20.523 1.00 51.22 332 ASP A C 1
ATOM 2554 O O . ASP A 1 332 ? -1.397 -15.475 20.644 1.00 51.22 332 ASP A O 1
ATOM 2558 N N . ILE A 1 333 ? -3.463 -14.678 20.986 1.00 50.88 333 ILE A N 1
ATOM 2559 C CA . ILE A 1 333 ? -3.063 -13.506 21.780 1.00 50.88 333 ILE A CA 1
ATOM 2560 C C . ILE A 1 333 ? -2.256 -13.980 23.004 1.00 50.88 333 ILE A C 1
ATOM 2562 O O . ILE A 1 333 ? -1.356 -13.288 23.458 1.00 50.88 333 ILE A O 1
ATOM 2566 N N . ALA A 1 334 ? -2.453 -15.224 23.452 1.00 41.31 334 ALA A N 1
ATOM 2567 C CA . ALA A 1 334 ? -1.640 -15.882 24.471 1.00 41.31 334 ALA A CA 1
ATOM 2568 C C . ALA A 1 334 ? -0.138 -16.043 24.123 1.00 41.31 334 ALA A C 1
ATOM 2570 O O . ALA A 1 334 ? 0.657 -16.318 25.021 1.00 41.31 334 ALA A O 1
ATOM 2571 N N . ARG A 1 335 ? 0.289 -15.878 22.861 1.00 43.66 335 ARG A N 1
ATOM 2572 C CA . ARG A 1 335 ? 1.704 -15.976 22.442 1.00 43.66 335 ARG A CA 1
ATOM 2573 C C . ARG A 1 335 ? 2.488 -14.665 22.515 1.00 43.66 335 ARG A C 1
ATOM 2575 O O . ARG A 1 335 ? 3.704 -14.699 22.334 1.00 43.66 335 ARG A O 1
ATOM 2582 N N . VAL A 1 336 ? 1.843 -13.536 22.807 1.00 47.16 336 VAL A N 1
ATOM 2583 C CA . VAL A 1 336 ? 2.523 -12.245 22.985 1.00 47.16 336 VAL A CA 1
ATOM 2584 C C . VAL A 1 336 ? 2.720 -11.995 24.490 1.00 47.16 336 VAL A C 1
ATOM 2586 O O . VAL A 1 336 ? 1.900 -11.404 25.181 1.00 47.16 336 VAL A O 1
ATOM 2589 N N . ASP A 1 337 ? 3.814 -12.532 25.025 1.00 49.53 337 ASP A N 1
ATOM 2590 C CA . ASP A 1 337 ? 4.202 -12.491 26.445 1.00 49.53 337 ASP A CA 1
ATOM 2591 C C . ASP A 1 337 ? 4.231 -11.051 27.022 1.00 49.53 337 ASP A C 1
ATOM 2593 O O . ASP A 1 337 ? 4.734 -10.140 26.364 1.00 49.53 337 ASP A O 1
ATOM 2597 N N . LYS A 1 338 ? 3.704 -10.848 28.246 1.00 53.50 338 LYS A N 1
ATOM 2598 C CA . LYS A 1 338 ? 3.601 -9.607 29.076 1.00 53.50 338 LYS A CA 1
ATOM 2599 C C . LYS A 1 338 ? 3.077 -8.299 28.450 1.00 53.50 338 LYS A C 1
ATOM 2601 O O . LYS A 1 338 ? 2.572 -7.450 29.182 1.00 53.50 338 LYS A O 1
ATOM 2606 N N . GLN A 1 339 ? 3.195 -8.080 27.145 1.00 55.38 339 GLN A N 1
ATOM 2607 C CA . GLN A 1 339 ? 2.663 -6.904 26.451 1.00 55.38 339 GLN A CA 1
ATOM 2608 C C . GLN A 1 339 ? 1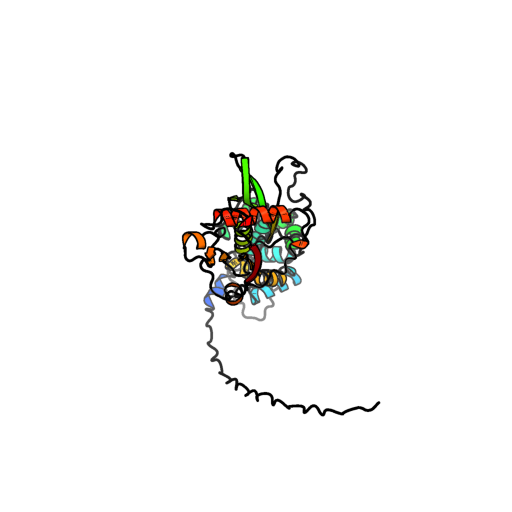.139 -6.988 26.283 1.00 55.38 339 GLN A C 1
ATOM 2610 O O . GLN A 1 339 ? 0.478 -5.958 26.183 1.00 55.38 339 GLN A O 1
ATOM 2615 N N . VAL A 1 340 ? 0.582 -8.200 26.333 1.00 61.41 340 VAL A N 1
ATOM 2616 C CA . VAL A 1 340 ? -0.857 -8.469 26.210 1.00 61.41 340 VAL A CA 1
ATOM 2617 C C . VAL A 1 340 ? -1.667 -7.958 27.389 1.00 61.41 340 VAL A C 1
ATOM 2619 O O . VAL A 1 340 ? -2.721 -7.380 27.160 1.00 61.41 340 VAL A O 1
ATOM 2622 N N . ASP A 1 341 ? -1.175 -8.085 28.623 1.00 66.69 341 ASP A N 1
ATOM 2623 C CA . ASP A 1 341 ? -1.907 -7.583 29.797 1.00 66.69 341 ASP A CA 1
ATOM 2624 C C . ASP A 1 341 ? -2.135 -6.070 29.693 1.00 66.69 341 ASP A C 1
ATOM 2626 O O . ASP A 1 341 ? -3.235 -5.574 29.922 1.00 66.69 341 ASP A O 1
ATOM 2630 N N . LYS A 1 342 ? -1.113 -5.341 29.233 1.00 69.19 342 LYS A N 1
ATOM 2631 C CA . LYS A 1 342 ? -1.226 -3.905 28.980 1.00 69.19 342 LYS A CA 1
ATOM 2632 C C . LYS A 1 342 ? -2.115 -3.589 27.773 1.00 69.19 342 LYS A C 1
ATOM 2634 O O . LYS A 1 342 ? -2.918 -2.666 27.841 1.00 69.19 342 LYS A O 1
ATOM 2639 N N . ALA A 1 343 ? -2.017 -4.371 26.694 1.00 69.12 343 ALA A N 1
ATOM 2640 C CA . ALA A 1 343 ? -2.908 -4.232 25.542 1.00 69.12 343 ALA A CA 1
ATOM 2641 C C . ALA A 1 343 ? -4.384 -4.381 25.938 1.00 69.12 343 ALA A C 1
ATOM 2643 O O . ALA A 1 343 ? -5.223 -3.599 25.488 1.00 69.12 343 ALA A O 1
ATOM 2644 N N . TRP A 1 344 ? -4.686 -5.323 26.834 1.00 77.50 344 TRP A N 1
ATOM 2645 C CA . TRP A 1 344 ? -6.024 -5.512 27.381 1.00 77.50 344 TRP A CA 1
ATOM 2646 C C . TRP A 1 344 ? -6.490 -4.331 28.219 1.00 77.50 344 TRP A C 1
ATOM 2648 O O . TRP A 1 344 ? -7.610 -3.872 28.008 1.00 77.50 344 TRP A O 1
ATOM 2658 N N . GLU A 1 345 ? -5.653 -3.790 29.107 1.00 80.62 345 GLU A N 1
ATOM 2659 C CA . GLU A 1 345 ? -5.990 -2.575 29.866 1.00 80.62 345 GLU A CA 1
ATOM 2660 C C . GLU A 1 345 ? -6.414 -1.419 28.943 1.00 80.62 345 GLU A C 1
ATOM 2662 O O . GLU A 1 345 ? -7.333 -0.668 29.267 1.00 80.62 345 GLU A O 1
ATOM 2667 N N . TRP A 1 346 ? -5.813 -1.298 27.757 1.00 79.81 346 TRP A N 1
ATOM 2668 C CA . TRP A 1 346 ? -6.163 -0.237 26.807 1.00 79.81 346 TRP A CA 1
ATOM 2669 C C . TRP A 1 346 ? -7.408 -0.534 25.986 1.00 79.81 346 TRP A C 1
ATOM 2671 O O . TRP A 1 346 ? -8.181 0.385 25.729 1.00 79.81 346 TRP A O 1
ATOM 2681 N N . VAL A 1 347 ? -7.634 -1.792 25.601 1.00 83.94 347 VAL A N 1
ATOM 2682 C CA . VAL A 1 347 ? -8.921 -2.191 25.013 1.00 83.94 347 VAL A CA 1
ATOM 2683 C C . VAL A 1 347 ? -10.036 -1.913 26.022 1.00 83.94 347 VAL A C 1
ATOM 2685 O O . VAL A 1 347 ? -11.059 -1.346 25.656 1.00 83.94 347 VAL A O 1
ATOM 2688 N N . HIS A 1 348 ? -9.812 -2.204 27.306 1.00 85.69 348 HIS A N 1
ATOM 2689 C CA . HIS A 1 348 ? -10.727 -1.826 28.380 1.00 85.69 348 HIS A CA 1
ATOM 2690 C C . HIS A 1 348 ? -10.932 -0.310 28.462 1.00 85.69 348 HIS A C 1
ATOM 2692 O O . HIS A 1 348 ? -12.073 0.127 28.571 1.00 85.69 348 HIS A O 1
ATOM 2698 N N . GLN A 1 349 ? -9.878 0.502 28.367 1.00 86.31 349 GLN A N 1
ATOM 2699 C CA . GLN A 1 349 ? -10.037 1.958 28.359 1.00 86.31 349 GLN A CA 1
ATOM 2700 C C . GLN A 1 349 ? -10.863 2.440 27.155 1.00 86.31 349 GLN A C 1
ATOM 2702 O O . GLN A 1 349 ? -11.774 3.242 27.329 1.00 86.31 349 GLN A O 1
ATOM 2707 N N . GLU A 1 350 ? -10.615 1.911 25.953 1.00 88.75 350 GLU A N 1
ATOM 2708 C CA . GLU A 1 350 ? -11.399 2.235 24.751 1.00 88.75 350 GLU A CA 1
ATOM 2709 C C . GLU A 1 350 ? -12.875 1.839 24.910 1.00 88.75 350 GLU A C 1
ATOM 2711 O O . GLU A 1 350 ? -13.761 2.611 24.549 1.00 88.75 350 GLU A O 1
ATOM 2716 N N . ILE A 1 351 ? -13.151 0.677 25.510 1.00 88.31 351 ILE A N 1
ATOM 2717 C CA . ILE A 1 351 ? -14.507 0.233 25.867 1.00 88.31 351 ILE A CA 1
ATOM 2718 C C . ILE A 1 351 ? -15.189 1.255 26.781 1.00 88.31 351 ILE A C 1
ATOM 2720 O O . ILE A 1 351 ? -16.316 1.667 26.514 1.00 88.31 351 ILE A O 1
ATOM 2724 N N . MET A 1 352 ? -14.499 1.681 27.835 1.00 88.25 352 MET A N 1
ATOM 2725 C CA . MET A 1 352 ? -15.023 2.607 28.839 1.00 88.25 352 MET A CA 1
ATOM 2726 C C . MET A 1 352 ? -15.260 4.010 28.272 1.00 88.25 352 MET A C 1
ATOM 2728 O O . MET A 1 352 ? -16.237 4.664 28.628 1.00 88.25 352 MET A O 1
ATOM 2732 N N . ASP A 1 353 ? -14.400 4.459 27.357 1.00 87.38 353 ASP A N 1
ATOM 2733 C CA . ASP A 1 353 ? -14.531 5.757 26.692 1.00 87.38 353 ASP A CA 1
ATOM 2734 C C . ASP A 1 353 ? -15.677 5.773 25.667 1.00 87.38 353 ASP A C 1
ATOM 2736 O O . ASP A 1 353 ? -16.254 6.829 25.395 1.00 87.38 353 ASP A O 1
ATOM 2740 N N . LYS A 1 354 ? -15.989 4.621 25.057 1.00 87.94 354 LYS A N 1
ATOM 2741 C CA . LYS A 1 354 ? -16.965 4.515 23.960 1.00 87.94 354 LYS A CA 1
ATOM 2742 C C . LYS A 1 354 ? -18.351 4.052 24.388 1.00 87.94 354 LYS A C 1
ATOM 2744 O O . LYS A 1 354 ? -19.310 4.366 23.685 1.00 87.94 354 LYS A O 1
ATOM 2749 N N . LEU A 1 355 ? -18.480 3.316 25.490 1.00 87.38 355 LEU A N 1
ATOM 2750 C CA . LEU A 1 355 ? -19.769 2.813 25.955 1.00 87.38 355 LEU A CA 1
ATOM 2751 C C . LEU A 1 355 ? -20.297 3.584 27.155 1.00 87.38 355 LEU A C 1
ATOM 2753 O O . LEU A 1 355 ? -19.795 3.484 28.275 1.00 87.38 355 LEU A O 1
ATOM 2757 N N . GLU A 1 356 ? -21.408 4.280 26.934 1.00 83.94 356 GLU A N 1
ATOM 2758 C CA . GLU A 1 356 ? -22.163 4.909 28.007 1.00 83.94 356 GLU A CA 1
ATOM 2759 C C . GLU A 1 356 ? -22.701 3.843 28.975 1.00 83.94 356 GLU A C 1
ATOM 2761 O O . GLU A 1 356 ? -23.536 3.013 28.622 1.00 83.94 356 GLU A O 1
ATOM 2766 N N . GLY A 1 357 ? -22.229 3.872 30.223 1.00 78.12 357 GLY A N 1
ATOM 2767 C CA . GLY A 1 357 ? -22.732 3.010 31.300 1.00 78.12 357 GLY A CA 1
ATOM 2768 C C . GLY A 1 357 ? -21.711 2.035 31.878 1.00 78.12 357 GLY A C 1
ATOM 2769 O O . GLY A 1 357 ? -21.894 1.613 33.019 1.00 78.12 357 GLY A O 1
ATOM 2770 N N . TYR A 1 358 ? -20.607 1.760 31.183 1.00 79.19 358 TYR A N 1
ATOM 2771 C CA . TYR A 1 358 ? -19.492 1.013 31.765 1.00 79.19 358 TYR A CA 1
ATOM 2772 C C . TYR A 1 358 ? -18.615 1.978 32.559 1.00 79.19 358 TYR A C 1
ATOM 2774 O O . TYR A 1 358 ? -18.016 2.897 32.010 1.00 79.19 358 TYR A O 1
ATOM 2782 N N . ARG A 1 359 ? -18.616 1.826 33.889 1.00 74.81 359 ARG A N 1
ATOM 2783 C CA . ARG A 1 359 ? -17.872 2.703 34.814 1.00 74.81 359 ARG A CA 1
ATOM 2784 C C . ARG A 1 359 ? -16.725 2.001 35.519 1.00 74.81 359 ARG A C 1
ATOM 2786 O O . ARG A 1 359 ? -15.880 2.680 36.099 1.00 74.81 359 ARG A O 1
ATOM 2793 N N . SER A 1 360 ? -16.675 0.674 35.457 1.00 75.00 360 SER A N 1
ATOM 2794 C CA . SER A 1 360 ? -15.616 -0.119 36.061 1.00 75.00 360 SER A CA 1
ATOM 2795 C C . SER A 1 360 ? -15.240 -1.310 35.176 1.00 75.00 360 SER A C 1
ATOM 2797 O O . SER A 1 360 ? -16.132 -1.976 34.648 1.00 75.00 360 SER A O 1
ATOM 2799 N N . PRO A 1 361 ? -13.944 -1.668 35.095 1.00 71.75 361 PRO A N 1
ATOM 2800 C CA . PRO A 1 361 ? -13.504 -2.934 34.509 1.00 71.75 361 PRO A CA 1
ATOM 2801 C C . PRO A 1 361 ? -14.179 -4.154 35.148 1.00 71.75 361 PRO A C 1
ATOM 2803 O O . PRO A 1 361 ? -14.349 -5.172 34.492 1.00 71.75 361 PRO A O 1
ATOM 2806 N N . HIS A 1 362 ? -14.595 -4.051 36.417 1.00 76.19 362 HIS A N 1
ATOM 2807 C CA . HIS A 1 362 ? -15.282 -5.130 37.133 1.00 76.19 362 HIS A CA 1
ATOM 2808 C C . HIS A 1 362 ? -16.726 -5.369 36.670 1.00 76.19 362 HIS A C 1
ATOM 2810 O O . HIS A 1 362 ? -17.288 -6.416 36.985 1.00 76.19 362 HIS A O 1
ATOM 2816 N N . ASP A 1 363 ? -17.321 -4.421 35.940 1.00 73.06 363 ASP A N 1
ATOM 2817 C CA . ASP A 1 363 ? -18.667 -4.569 35.372 1.00 73.06 363 ASP A CA 1
ATOM 2818 C C . ASP A 1 363 ? -18.633 -5.337 34.037 1.00 73.06 363 ASP A C 1
ATOM 2820 O O . ASP A 1 363 ? -19.665 -5.800 33.544 1.00 73.06 363 ASP A O 1
ATOM 2824 N N . ILE A 1 364 ? -17.439 -5.481 33.454 1.00 74.69 364 ILE A N 1
ATOM 2825 C CA . ILE A 1 364 ? -17.194 -6.228 32.225 1.00 74.69 364 ILE A CA 1
ATOM 2826 C C . ILE A 1 364 ? -16.933 -7.681 32.621 1.00 74.69 364 ILE A C 1
ATOM 2828 O O . ILE A 1 364 ? -16.002 -7.964 33.370 1.00 74.69 364 ILE A O 1
ATOM 2832 N N . GLY A 1 365 ? -17.761 -8.609 32.134 1.00 82.19 365 GLY A N 1
ATOM 2833 C CA . GLY A 1 365 ? -17.568 -10.032 32.403 1.00 82.19 365 GLY A CA 1
ATOM 2834 C C . GLY A 1 365 ? -16.344 -10.555 31.659 1.00 82.19 365 GLY A C 1
ATOM 2835 O O . GLY A 1 365 ? -15.297 -10.808 32.247 1.00 82.19 365 GLY A O 1
ATOM 2836 N N . THR A 1 366 ? -16.473 -10.699 30.345 1.00 88.31 366 THR A N 1
ATOM 2837 C CA . THR A 1 366 ? -15.392 -11.163 29.467 1.00 88.31 366 THR A CA 1
ATOM 2838 C C . THR A 1 366 ? -15.369 -10.345 28.185 1.00 88.31 366 THR A C 1
ATOM 2840 O O . THR A 1 366 ? -16.402 -9.843 27.745 1.00 88.31 366 THR A O 1
ATOM 2843 N N . VAL A 1 367 ? -14.183 -10.189 27.606 1.00 88.62 367 VAL A N 1
ATOM 2844 C CA . VAL A 1 367 ? -13.992 -9.521 26.320 1.00 88.62 367 VAL A CA 1
ATOM 2845 C C . VAL A 1 367 ? -13.436 -10.543 25.339 1.00 88.62 367 VAL A C 1
ATOM 2847 O O . VAL A 1 367 ? -12.423 -11.180 25.622 1.00 88.62 367 VAL A O 1
ATOM 2850 N N . GLU A 1 368 ? -14.089 -10.701 24.193 1.00 90.94 368 GLU A N 1
ATOM 2851 C CA . GLU A 1 368 ? -13.653 -11.616 23.136 1.00 90.94 368 GLU A CA 1
ATOM 2852 C C . GLU A 1 368 ? -13.336 -10.842 21.857 1.00 90.94 368 GLU A C 1
ATOM 2854 O O . GLU A 1 368 ? -14.113 -9.995 21.419 1.00 90.94 368 GLU A O 1
ATOM 2859 N N . ILE A 1 369 ? -12.198 -11.146 21.229 1.00 90.19 369 ILE A N 1
ATOM 2860 C CA . ILE A 1 369 ? -11.829 -10.575 19.931 1.00 90.19 369 ILE A CA 1
ATOM 2861 C C . ILE A 1 369 ? -12.163 -11.588 18.839 1.00 90.19 369 ILE A C 1
ATOM 2863 O O . ILE A 1 369 ? -11.658 -12.713 18.817 1.00 90.19 369 ILE A O 1
ATOM 2867 N N . VAL A 1 370 ? -13.005 -11.162 17.906 1.00 93.25 370 VAL A N 1
ATOM 2868 C CA . VAL A 1 370 ? -13.355 -11.920 16.706 1.00 93.25 370 VAL A CA 1
ATOM 2869 C C . VAL A 1 370 ? -12.761 -11.239 15.485 1.00 93.25 370 VAL A C 1
ATOM 2871 O O . VAL A 1 370 ? -12.662 -10.014 15.427 1.00 93.25 370 VAL A O 1
ATOM 2874 N N . GLU A 1 371 ? -12.360 -12.032 14.501 1.00 92.31 371 GLU A N 1
ATOM 2875 C CA . GLU A 1 371 ? -11.756 -11.547 13.267 1.00 92.31 371 GLU A CA 1
ATOM 2876 C C . GLU A 1 371 ? -12.590 -11.940 12.053 1.00 92.31 371 GLU A C 1
ATOM 2878 O O . GLU A 1 371 ? -13.227 -12.990 12.020 1.00 92.31 371 GLU A O 1
ATOM 2883 N N . ARG A 1 372 ? -12.583 -11.096 11.031 1.00 91.06 372 ARG A N 1
ATOM 2884 C CA . ARG A 1 372 ? -13.212 -11.362 9.746 1.00 91.06 372 ARG A CA 1
ATOM 2885 C C . ARG A 1 372 ? -12.186 -11.194 8.647 1.00 91.06 372 ARG A C 1
ATOM 2887 O O . ARG A 1 372 ? -11.505 -10.174 8.566 1.00 91.06 372 ARG A O 1
ATOM 2894 N N . GLU A 1 373 ? -12.172 -12.165 7.748 1.00 87.69 373 GLU A N 1
ATOM 2895 C CA . GLU A 1 373 ? -11.476 -12.065 6.479 1.00 87.69 373 GLU A CA 1
ATOM 2896 C C . GLU A 1 373 ? -12.314 -11.244 5.481 1.00 87.69 373 GLU A C 1
ATOM 2898 O O . GLU A 1 373 ? -13.414 -11.651 5.090 1.00 87.69 373 GLU A O 1
ATOM 2903 N N . ILE A 1 374 ? -11.830 -10.074 5.056 1.00 82.06 374 ILE A N 1
ATOM 2904 C CA . ILE A 1 374 ? -12.409 -9.365 3.914 1.00 82.06 374 ILE A CA 1
ATOM 2905 C C . ILE A 1 374 ? -11.724 -9.879 2.656 1.00 82.06 374 ILE A C 1
ATOM 2907 O O . ILE A 1 374 ? -10.615 -9.470 2.310 1.00 82.06 374 ILE A O 1
ATOM 2911 N N . LEU A 1 375 ? -12.428 -10.743 1.934 1.00 73.31 375 LEU A N 1
ATOM 2912 C CA . LEU A 1 375 ? -12.084 -11.030 0.552 1.00 73.31 375 LEU A CA 1
ATOM 2913 C C . LEU A 1 375 ? -12.369 -9.765 -0.257 1.00 73.31 375 LEU A C 1
ATOM 2915 O O . LEU A 1 375 ? -13.533 -9.372 -0.408 1.00 73.31 375 LEU A O 1
ATOM 2919 N N . SER A 1 376 ? -11.319 -9.103 -0.754 1.00 62.00 376 SER A N 1
ATOM 2920 C CA . SER A 1 376 ? -11.510 -8.065 -1.759 1.00 62.00 376 SER A CA 1
ATOM 2921 C C . SER A 1 376 ? -12.265 -8.725 -2.915 1.00 62.00 376 SER A C 1
ATOM 2923 O O . SER A 1 376 ? -11.857 -9.759 -3.450 1.00 62.00 376 SER A O 1
ATOM 2925 N N . LYS A 1 377 ? -13.450 -8.208 -3.256 1.00 52.06 377 LYS A N 1
ATOM 2926 C CA . LYS A 1 377 ? -14.102 -8.641 -4.490 1.00 52.06 377 LYS A CA 1
ATOM 2927 C C . LYS A 1 377 ? -13.192 -8.152 -5.607 1.00 52.06 377 LYS A C 1
ATOM 2929 O O . LYS A 1 377 ? -13.213 -6.961 -5.911 1.00 52.06 377 LYS A O 1
ATOM 2934 N N . ALA A 1 378 ? -12.364 -9.050 -6.144 1.00 46.75 378 ALA A N 1
ATOM 2935 C CA . ALA A 1 378 ? -11.631 -8.813 -7.377 1.00 46.75 378 ALA A CA 1
ATOM 2936 C C . ALA A 1 378 ? -12.668 -8.339 -8.401 1.00 46.75 378 ALA A C 1
ATOM 2938 O O . ALA A 1 378 ? -13.592 -9.083 -8.738 1.00 46.75 378 ALA A O 1
ATOM 2939 N N . THR A 1 379 ? -12.606 -7.050 -8.720 1.00 44.47 379 THR A N 1
ATOM 2940 C CA . THR A 1 379 ? -13.568 -6.367 -9.585 1.00 44.47 379 THR A CA 1
ATOM 2941 C C . THR A 1 379 ? -13.106 -6.444 -11.021 1.00 44.47 379 THR A C 1
ATOM 2943 O O . THR A 1 379 ? -11.873 -6.415 -11.237 1.00 44.47 379 THR A O 1
#

Secondary structure (DSSP, 8-state):
------PPPP--PPPP--------------------TTSTTSTT-STTTSS------S-------S-HHHHHHHHHHHHHS-B-GGG--HHHHHHHHHTT-HHHHHHHHHHHHHHHS-S----TT--HHHHHHHHHHHH-SHHHHHHTT-HHHHHTTSSTT---EEEEEEEEEE-TTS-EEEEEEEE-TTSPPEEEE--HHHHHHHHHHTT-EE----S---GGGSS-S--TTS--S-EEEEEEEE------HHHHTTBPPPHHHHHHHHH--EEEEEEEEE-TTS-EEEEEE-GGG-S-HHHHT-TT--EEE-SPPTTHHHHTT-EE----GGGSTTHHHHHHHHHHHHHHHHSTT---GGG--EEEEEEEEE-----

Sequence (379 aa):
MKSRDGRVGAAQGQAPEVQPCRLGRRRGEIRHVRVDADLELALLRGPAVGRHWSESRDDEELYIDQDPAAFKVLLDYMRSGMIQVSEVNKNVLLLAEFLGMETLVSATKIRWLVNLGRGPSLSDDSSDADIVAAFDEEYGGISEAIGAGLFPSFLAMNPPSKSQSEVAEIAMTPRPDGGNTVVAREFVGREGPNETQCGPLSAVNGLCSKGYVPSCSHVAYDYECRGDEARGDEYPEVQLLLLRRRKYIQLLPRTENVFAPSDEDRQVKSTLTRFQYACLIIHMGGQVDAILAPPEFSSDESVRSNPFGVAVIQPVPPCWAESNGFVHSKLDIARVDKQVDKAWEWVHQEIMDKLEGYRSPHDIGTVEIVEREILSKAT

pLDDT: mean 73.89, std 20.68, range [28.36, 97.06]

InterPro domains:
  IPR011333 SKP1/BTB/POZ domain superfamily [G3DSA:3.30.710.10] (37-111)
  IPR011333 SKP1/BTB/POZ domain superfamily [SSF54695] (45-108)

Organism: Thalassiosira oceanica (NCBI:txid159749)

Radius of gyration: 29.68 Å; chains: 1; bounding box: 58×82×90 Å

Foldseek 3Di:
DDDDDDDDDDDDDDDDDDDDPPPDPDPDDPDPPPPPPVVLVVQQPDVVRPPDPPPPPDPDDDDDPADVLLVVQVVVCSVQVAHALLSDDLRVQVVCVVSVNVLLQLLLQLLLLLQVLPQPPDPLPDASVNSNVSSCVVQNGSVSNVVVVCRVVSVVCPDPPRQDKWKKFWWWDQDPVRRIFTWIWTRDRPDGTDIDTFFPLLNLQLVLVVLWDFDPDPPDPPPVVPVDPDDPPPDPIDTQTMTIHRPPSCHPPSSVSHYDQDVVSVVSVQVSQRKWKKKFFAFPVRDGAKIWGQQCVAPDPVQVVRSSHTHIDPPDDPCNCVVVQWDQDPPCLVPPPPSSVVSVVRVVVNCVVPDDPPPDPVRTNDMGMTMHTDRDPPD